Protein AF-A0A2T2WJI2-F1 (afdb_monomer_lite)

pLDDT: mean 74.21, std 18.64, range [24.86, 96.69]

Foldseek 3Di:
DQQPLLCVLVVLCVVVVHDLPRQPPDHSVRNVCSNRSVDPDDPVRLVSSCVSSVHDSVVSVPPPQPPVVVLVVLLVVLVVCVVVVVLLVLQVSLLVSLVVCVVRDDPVSNVSSLVSNLVSCVVCVPSPVVVVQNPPDLVSLVVVLVSCLQSVRQLVSSLSSLVSSLVPDDLPPPCNLVSLQVNLVSCVLVVNLVVSLVSLVVSLVSCVVNVVPVCNLLSVLQSLLSQLLPLPRPDDLVVLLVSLQVCLPDQSSLVSSLNSQLSNCLVVVPPVVLVVSLVVSVVSHNPPDDRDCSNQLSVLLNCCVVVVHNVSLVVSLVCLVVPVCPVPPVCSLVSNLVSQLSSQVSVCVVVVVVDDPVSNVVSSVVSVVVCSVVVVSDDDDDDQPPPPDDDDDPDDPPPPDD

Secondary structure (DSSP, 8-state):
--HHHHHHHHHHHHHTT--GGGSTTS-HHHHHHHHTTSSPPPHHHHHHHHHHHT--HHHHHS---TTHHHHHHHHHHHHHHHHTT-HHHHHHHHHHHHHHHTTTS-HHHHHHHHHHHHHHHHH-TT-SGGGTS---SHHHHHHHHHHHHHTT--HHHHHHHHHHHHHHS-TTSTTHHHHHHHHHHHHHHHT-HHHHHHHHHHHHHHHHHTT-HHHHHHHHHHHHHHHHT-TTS---HHHHHHHHHHTTT-HHHHHHHHHHHHHHHHHHT-HHHHHHHHHHHHHHS-TTSPPPTHHHHHHHHHHHHHHT-SHHHHHHHHHHHHHHHHHHGGGHHHHHHHHHHHHHHHHHHHTT--S-HHHHHHHHHHHHHHHHHTT-S---------TTS----S--------

Sequence (402 aa):
MTTLLGERLRQARLARGLRQNQVPGFAQSTIARWERGQRQPSLAALQRLAAIYGEDLAEWLTLKKATQPVVSKTLRRLETLAAQERWPEVWLLGYRFLQTYQRDVSSAVYDAVETLMSRALRTNPQVNLLKLYPVTSLEDGLQVAALMRHLELPVTTRWQWFQILAKQYAESEPSYMKVLNNGMLAAEELGDVETAIVWGERAIRWAHTYGRADRVMELQAAVWRLRSYDCQARVSDRDAIEKVQQMRHNAYVHEDVGIGVAWRIWWQQDVTQWHRWRTMAAETWPEKNPMPPWIDLWDAAWAMRQRGQAEPMINWLREWVEQGEDQWASHWGWYLRDAMVALATFVCAVQHCADNIQSVRDWCLWYRHYAQRHGHIGWVQRVADAEREGMSYRLEVSSDFG

Structure (mmCIF, N/CA/C/O backbone):
data_AF-A0A2T2WJI2-F1
#
_entry.id   AF-A0A2T2WJI2-F1
#
loop_
_atom_site.group_PDB
_atom_site.id
_atom_site.type_symbol
_atom_site.label_atom_id
_atom_site.label_alt_id
_atom_site.label_comp_id
_atom_site.label_asym_id
_atom_site.label_entity_id
_atom_site.label_seq_id
_atom_site.pdbx_PDB_ins_code
_atom_site.Cartn_x
_atom_site.Cartn_y
_atom_site.Cartn_z
_atom_site.occupancy
_atom_site.B_iso_or_equiv
_atom_site.auth_seq_id
_atom_site.auth_comp_id
_atom_site.auth_asym_id
_atom_site.auth_atom_id
_atom_site.pdbx_PDB_model_num
ATOM 1 N N . MET A 1 1 ? -6.236 -34.199 -3.208 1.00 43.91 1 MET A N 1
ATOM 2 C CA . MET A 1 1 ? -6.322 -34.235 -1.726 1.00 43.91 1 MET A CA 1
ATOM 3 C C . MET A 1 1 ? -6.888 -35.550 -1.149 1.00 43.91 1 MET A C 1
ATOM 5 O O . MET A 1 1 ? -6.894 -35.703 0.061 1.00 43.91 1 MET A O 1
ATOM 9 N N . THR A 1 2 ? -7.311 -36.536 -1.953 1.00 41.56 2 THR A N 1
ATOM 10 C CA . THR A 1 2 ? -7.992 -37.777 -1.498 1.00 41.56 2 THR A CA 1
ATOM 11 C C . THR A 1 2 ? -7.082 -38.905 -0.990 1.00 41.56 2 THR A C 1
ATOM 13 O O . THR A 1 2 ? -7.552 -39.788 -0.280 1.00 41.56 2 THR A O 1
ATOM 16 N N . THR A 1 3 ? -5.790 -38.894 -1.320 1.00 54.62 3 THR A N 1
ATOM 17 C CA . THR A 1 3 ? -4.854 -39.991 -1.007 1.00 54.62 3 THR A CA 1
ATOM 18 C C . THR A 1 3 ? -4.355 -39.995 0.442 1.00 54.62 3 THR A C 1
ATOM 20 O O . THR A 1 3 ? -4.071 -41.062 0.976 1.00 54.62 3 THR A O 1
ATOM 23 N N . LEU A 1 4 ? -4.293 -38.835 1.109 1.00 70.12 4 LEU A N 1
ATOM 24 C CA . LEU A 1 4 ? -3.738 -38.723 2.467 1.00 70.12 4 LEU A CA 1
ATOM 25 C C . LEU A 1 4 ? -4.686 -39.275 3.547 1.00 70.12 4 LEU A C 1
ATOM 27 O O . LEU A 1 4 ? -4.237 -39.925 4.485 1.00 70.12 4 LEU A O 1
ATOM 31 N N . LEU A 1 5 ? -5.997 -39.047 3.403 1.00 82.88 5 LEU A N 1
ATOM 32 C CA . LEU A 1 5 ? -7.005 -39.558 4.340 1.00 82.88 5 LEU A CA 1
ATOM 33 C C . LEU A 1 5 ? -7.177 -41.078 4.211 1.00 82.88 5 LEU A C 1
ATOM 35 O O . LEU A 1 5 ? -7.240 -41.772 5.220 1.00 82.88 5 LEU A O 1
ATOM 39 N N . GLY A 1 6 ? -7.218 -41.600 2.980 1.00 87.56 6 GLY A N 1
ATOM 40 C CA . GLY A 1 6 ? -7.362 -43.037 2.734 1.00 87.56 6 GLY A CA 1
ATOM 41 C C . GLY A 1 6 ? -6.227 -43.863 3.349 1.00 87.56 6 GLY A C 1
ATOM 42 O O . GLY A 1 6 ? -6.484 -44.879 3.994 1.00 87.56 6 GLY A O 1
ATOM 43 N N . GLU A 1 7 ? -4.987 -43.381 3.237 1.00 84.81 7 GLU A N 1
ATOM 44 C CA . GLU A 1 7 ? -3.825 -44.045 3.835 1.00 84.81 7 GLU A CA 1
ATOM 45 C C . GLU A 1 7 ? -3.849 -43.986 5.370 1.00 84.81 7 GLU A C 1
ATOM 47 O O . GLU A 1 7 ? -3.577 -44.992 6.021 1.00 84.81 7 GLU A O 1
ATOM 52 N N . ARG A 1 8 ? -4.263 -42.858 5.966 1.00 85.62 8 ARG A N 1
ATOM 53 C CA . ARG A 1 8 ? -4.438 -42.757 7.427 1.00 85.62 8 ARG A CA 1
ATOM 54 C C . ARG A 1 8 ? -5.488 -43.731 7.949 1.00 85.62 8 ARG A C 1
ATOM 56 O O . ARG A 1 8 ? -5.223 -44.449 8.905 1.00 85.62 8 ARG A O 1
ATOM 63 N N . LEU A 1 9 ? -6.641 -43.826 7.282 1.00 90.88 9 LEU A N 1
ATOM 64 C CA . LEU A 1 9 ? -7.684 -44.792 7.649 1.00 90.88 9 LEU A CA 1
ATOM 65 C C . LEU A 1 9 ? -7.171 -46.235 7.577 1.00 90.88 9 LEU A C 1
ATOM 67 O O . LEU A 1 9 ? -7.489 -47.049 8.445 1.00 90.88 9 LEU A O 1
ATOM 71 N N . ARG A 1 10 ? -6.350 -46.548 6.567 1.00 92.69 10 ARG A N 1
ATOM 72 C CA . ARG A 1 10 ? -5.710 -47.858 6.428 1.00 92.69 10 ARG A CA 1
ATOM 73 C C . ARG A 1 10 ? -4.730 -48.132 7.569 1.00 92.69 10 ARG A C 1
ATOM 75 O O . ARG A 1 10 ? -4.750 -49.231 8.121 1.00 92.69 10 ARG A O 1
ATOM 82 N N . GLN A 1 11 ? -3.884 -47.163 7.910 1.00 89.94 11 GLN A N 1
ATOM 83 C CA . GLN A 1 11 ? -2.901 -47.281 8.990 1.00 89.94 11 GLN A CA 1
ATOM 84 C C . GLN A 1 11 ? -3.581 -47.463 10.349 1.00 89.94 11 GLN A C 1
ATOM 86 O O . GLN A 1 11 ? -3.267 -48.424 11.047 1.00 89.94 11 GLN A O 1
ATOM 91 N N . ALA A 1 12 ? -4.577 -46.634 10.660 1.00 91.12 12 ALA A N 1
ATOM 92 C CA . ALA A 1 12 ? -5.383 -46.722 11.876 1.00 91.12 12 ALA A CA 1
ATOM 93 C C . ALA A 1 12 ? -6.068 -48.094 12.017 1.00 91.12 12 ALA A C 1
ATOM 95 O O . ALA A 1 12 ? -5.997 -48.752 13.060 1.00 91.12 12 ALA A O 1
ATOM 96 N N . ARG A 1 13 ? -6.660 -48.600 10.923 1.00 95.06 13 ARG A N 1
ATOM 97 C CA . ARG A 1 13 ? -7.272 -49.937 10.893 1.00 95.06 13 ARG A CA 1
ATOM 98 C C . ARG A 1 13 ? -6.257 -51.041 11.190 1.00 95.06 13 ARG A C 1
ATOM 100 O O . ARG A 1 13 ? -6.544 -51.955 11.964 1.00 95.06 13 ARG A O 1
ATOM 107 N N . LEU A 1 14 ? -5.091 -50.986 10.545 1.00 93.75 14 LEU A N 1
ATOM 108 C CA . LEU A 1 14 ? -4.037 -51.986 10.717 1.00 93.75 14 LEU A CA 1
ATOM 109 C C . LEU A 1 14 ? -3.418 -51.932 12.118 1.00 93.75 14 LEU A C 1
ATOM 111 O O . LEU A 1 14 ? -3.135 -52.989 12.674 1.00 93.75 14 LEU A O 1
ATOM 115 N N . ALA A 1 15 ? -3.278 -50.746 12.715 1.00 90.25 15 ALA A N 1
ATOM 116 C CA . ALA A 1 15 ? -2.809 -50.576 14.091 1.00 90.25 15 ALA A CA 1
ATOM 117 C C . ALA A 1 15 ? -3.744 -51.242 15.117 1.00 90.25 15 ALA A C 1
ATOM 119 O O . ALA A 1 15 ? -3.292 -51.720 16.153 1.00 90.25 15 ALA A O 1
ATOM 120 N N . ARG A 1 16 ? -5.040 -51.356 14.798 1.00 91.06 16 ARG A N 1
ATOM 121 C CA . ARG A 1 16 ? -6.017 -52.140 15.573 1.00 91.06 16 ARG A CA 1
ATOM 122 C C . ARG A 1 16 ? -6.085 -53.622 15.206 1.00 91.06 16 ARG A C 1
ATOM 124 O O . ARG A 1 16 ? -6.941 -54.333 15.723 1.00 91.06 16 ARG A O 1
ATOM 131 N N . GLY A 1 17 ? -5.220 -54.099 14.312 1.00 93.62 17 GLY A N 1
ATOM 132 C CA . GLY A 1 17 ? -5.191 -55.497 13.878 1.00 93.62 17 GLY A CA 1
ATOM 133 C C . GLY A 1 17 ? -6.409 -55.925 13.052 1.00 93.62 17 GLY A C 1
ATOM 134 O O . GLY A 1 17 ? -6.633 -57.119 12.864 1.00 93.62 17 GLY A O 1
ATOM 135 N N . LEU A 1 18 ? -7.204 -54.976 12.549 1.00 94.44 18 LEU A N 1
ATOM 136 C CA . LEU A 1 18 ? -8.437 -55.266 11.821 1.00 94.44 18 LEU A CA 1
ATOM 137 C C . LEU A 1 18 ? -8.164 -55.460 10.327 1.00 94.44 18 LEU A C 1
ATOM 139 O O . LEU A 1 18 ? -7.447 -54.682 9.695 1.00 94.44 18 LEU A O 1
ATOM 143 N N . ARG A 1 19 ? -8.805 -56.451 9.704 1.00 95.31 19 ARG A N 1
ATOM 144 C CA . ARG A 1 19 ? -8.943 -56.551 8.240 1.00 95.31 19 ARG A CA 1
ATOM 145 C C . ARG A 1 19 ? -10.105 -55.676 7.756 1.00 95.31 19 ARG A C 1
ATOM 147 O O . ARG A 1 19 ? -10.995 -55.329 8.524 1.00 95.31 19 ARG A O 1
ATOM 154 N N . GLN A 1 20 ? -10.138 -55.331 6.466 1.00 95.88 20 GLN A N 1
ATOM 155 C CA . GLN A 1 20 ? -11.203 -54.479 5.901 1.00 95.88 20 GLN A CA 1
ATOM 156 C C . GLN A 1 20 ? -12.617 -55.050 6.112 1.00 95.88 20 GLN A C 1
ATOM 158 O O . GLN A 1 20 ? -13.564 -54.291 6.277 1.00 95.88 20 GLN A O 1
ATOM 163 N N . ASN A 1 21 ? -12.766 -56.379 6.118 1.00 95.75 21 ASN A N 1
ATOM 164 C CA . ASN A 1 21 ? -14.037 -57.068 6.367 1.00 95.75 21 ASN A CA 1
ATOM 165 C C . ASN A 1 21 ? -14.379 -57.218 7.861 1.00 95.75 21 ASN A C 1
ATOM 167 O O . ASN A 1 21 ? -15.414 -57.786 8.185 1.00 95.75 21 ASN A O 1
ATOM 171 N N . GLN A 1 22 ? -13.514 -56.738 8.755 1.00 94.50 22 GLN A N 1
ATOM 172 C CA . GLN A 1 22 ? -13.688 -56.809 10.207 1.00 94.50 22 GLN A CA 1
ATOM 173 C C . GLN A 1 22 ? -14.031 -55.447 10.824 1.00 94.50 22 GLN A C 1
ATOM 175 O O . GLN A 1 22 ? -14.147 -55.355 12.040 1.00 94.50 22 GLN A O 1
ATOM 180 N N . VAL A 1 23 ? -14.197 -54.391 10.017 1.00 95.81 23 VAL A N 1
ATOM 181 C CA . VAL A 1 23 ? -14.585 -53.061 10.507 1.00 95.81 23 VAL A CA 1
ATOM 182 C C . VAL A 1 23 ? -16.097 -53.045 10.789 1.00 95.81 23 VAL A C 1
ATOM 184 O O . VAL A 1 23 ? -16.883 -53.141 9.842 1.00 95.81 23 VAL A O 1
ATOM 187 N N . PRO A 1 24 ? -16.544 -52.919 12.053 1.00 93.50 24 PRO A N 1
ATOM 188 C CA . PRO A 1 24 ? -17.963 -53.012 12.382 1.00 93.50 24 PRO A CA 1
ATOM 189 C C . PRO A 1 24 ? -18.790 -51.893 11.740 1.00 93.50 24 PRO A C 1
ATOM 191 O O . PRO A 1 24 ? -18.411 -50.724 11.761 1.00 93.50 24 PRO A O 1
ATOM 194 N N . GLY A 1 25 ? -19.958 -52.242 11.198 1.00 91.44 25 GLY A N 1
ATOM 195 C CA . GLY A 1 25 ? -20.918 -51.267 10.668 1.00 91.44 25 GLY A CA 1
ATOM 196 C C . GLY A 1 25 ? -20.604 -50.714 9.274 1.00 91.44 25 GLY A C 1
ATOM 197 O O . GLY A 1 25 ? -21.334 -49.837 8.811 1.00 91.44 25 GLY A O 1
ATOM 198 N N . PHE A 1 26 ? -19.578 -51.229 8.588 1.00 95.38 26 PHE A N 1
ATOM 199 C CA . PHE A 1 26 ? -19.234 -50.835 7.222 1.00 95.38 26 PHE A CA 1
ATOM 200 C C . PHE A 1 26 ? -18.957 -52.055 6.338 1.00 95.38 26 PHE A C 1
ATOM 202 O O . PHE A 1 26 ? -18.300 -53.007 6.749 1.00 95.38 26 PHE A O 1
ATOM 209 N N . ALA A 1 27 ? -19.429 -52.023 5.089 1.00 95.50 27 ALA A N 1
ATOM 210 C CA . ALA A 1 27 ? -19.095 -53.057 4.112 1.00 95.50 27 ALA A CA 1
ATOM 211 C C . ALA A 1 27 ? -17.607 -52.980 3.722 1.00 95.50 27 ALA A C 1
ATOM 213 O O . ALA A 1 27 ? -17.076 -51.887 3.505 1.00 95.50 27 ALA A O 1
ATOM 214 N N . GLN A 1 28 ? -16.955 -54.133 3.536 1.00 96.50 28 GLN A N 1
ATOM 215 C CA . GLN A 1 28 ? -15.545 -54.212 3.124 1.00 96.50 28 GLN A CA 1
ATOM 216 C C . GLN A 1 28 ? -15.260 -53.377 1.862 1.00 96.50 28 GLN A C 1
ATOM 218 O O . GLN A 1 28 ? -14.258 -52.668 1.791 1.00 96.50 28 GLN A O 1
ATOM 223 N N . SER A 1 29 ? -16.155 -53.424 0.872 1.00 93.00 29 SER A N 1
ATOM 224 C CA . SER A 1 29 ? -16.023 -52.672 -0.382 1.00 93.00 29 SER A CA 1
ATOM 225 C C . SER A 1 29 ? -16.048 -51.153 -0.170 1.00 93.00 29 SER A C 1
ATOM 227 O O . SER A 1 29 ? -15.359 -50.421 -0.882 1.00 93.00 29 SER A O 1
ATOM 229 N N . THR A 1 30 ? -16.794 -50.677 0.829 1.00 94.56 30 THR A N 1
ATOM 230 C CA . THR A 1 30 ? -16.847 -49.268 1.229 1.00 94.56 30 THR A CA 1
ATOM 231 C C . THR A 1 30 ? -15.525 -48.836 1.859 1.00 94.56 30 THR A C 1
ATOM 233 O O . THR A 1 30 ? -14.942 -47.852 1.407 1.00 94.56 30 THR A O 1
ATOM 236 N N . ILE A 1 31 ? -14.996 -49.621 2.806 1.00 96.38 31 ILE A N 1
ATOM 237 C CA . ILE A 1 31 ? -13.674 -49.385 3.410 1.00 96.38 31 ILE A CA 1
ATOM 238 C C . ILE A 1 31 ? -12.580 -49.381 2.332 1.00 96.38 31 ILE A C 1
ATOM 240 O O . ILE A 1 31 ? -11.781 -48.453 2.265 1.00 96.38 31 ILE A O 1
ATOM 244 N N . ALA A 1 32 ? -12.592 -50.350 1.413 1.00 94.06 32 ALA A N 1
ATOM 245 C CA . ALA A 1 32 ? -11.613 -50.437 0.331 1.00 94.06 32 ALA A CA 1
ATOM 246 C C . ALA A 1 32 ? -11.678 -49.257 -0.660 1.00 94.06 32 ALA A C 1
ATOM 248 O O . ALA A 1 32 ? -10.664 -48.899 -1.262 1.00 94.06 32 ALA A O 1
ATOM 249 N N . ARG A 1 33 ? -12.857 -48.655 -0.877 1.00 92.19 33 ARG A N 1
ATOM 250 C CA . ARG A 1 33 ? -13.002 -47.439 -1.700 1.00 92.19 33 ARG A CA 1
ATOM 251 C C . ARG A 1 33 ? -12.516 -46.193 -0.959 1.00 92.19 33 ARG A C 1
ATOM 253 O O . ARG A 1 33 ? -11.908 -45.336 -1.596 1.00 92.19 33 ARG A O 1
ATOM 260 N N . TRP A 1 34 ? -12.742 -46.106 0.352 1.00 94.44 34 TRP A N 1
ATOM 261 C CA . TRP A 1 34 ? -12.241 -45.011 1.188 1.00 94.44 34 TRP A CA 1
ATOM 262 C C . TRP A 1 34 ? -10.717 -45.040 1.324 1.00 94.44 34 TRP A C 1
ATOM 264 O O . TRP A 1 34 ? -10.067 -44.032 1.067 1.00 94.44 34 TRP A O 1
ATOM 274 N N . GLU A 1 35 ? -10.131 -46.204 1.614 1.00 93.12 35 GLU A N 1
ATOM 275 C CA . GLU A 1 35 ? -8.675 -46.360 1.755 1.00 93.12 35 GLU A CA 1
ATOM 276 C C . GLU A 1 35 ? -7.917 -46.077 0.451 1.00 93.12 35 GLU A C 1
ATOM 278 O O . GLU A 1 35 ? -6.825 -45.521 0.474 1.00 93.12 35 GLU A O 1
ATOM 283 N N . ARG A 1 36 ? -8.512 -46.398 -0.707 1.00 86.50 36 ARG A N 1
ATOM 284 C CA . ARG A 1 36 ? -7.938 -46.081 -2.028 1.00 86.50 36 ARG A CA 1
ATOM 285 C C . ARG A 1 36 ? -8.226 -44.653 -2.504 1.00 86.50 36 ARG A C 1
ATOM 287 O O . ARG A 1 36 ? -7.858 -44.311 -3.624 1.00 86.50 36 ARG A O 1
ATOM 294 N N . GLY A 1 37 ? -8.932 -43.839 -1.715 1.00 84.62 37 GLY A N 1
ATOM 295 C CA . GLY A 1 37 ? -9.313 -42.473 -2.090 1.00 84.62 37 GLY A CA 1
ATOM 296 C C . GLY A 1 37 ? -10.317 -42.384 -3.249 1.00 84.62 37 GLY A C 1
ATOM 297 O O . GLY A 1 37 ? -10.493 -41.311 -3.819 1.00 84.62 37 GLY A O 1
ATOM 298 N N . GLN A 1 38 ? -10.978 -43.492 -3.601 1.00 79.56 38 GLN A N 1
ATOM 299 C CA . GLN A 1 38 ? -11.965 -43.572 -4.688 1.00 79.56 38 GLN A CA 1
ATOM 300 C C . GLN A 1 38 ? -13.326 -42.987 -4.292 1.00 79.56 38 GLN A C 1
ATOM 302 O O . GLN A 1 38 ? -14.140 -42.655 -5.148 1.00 79.56 38 GLN A O 1
ATOM 307 N N . ARG A 1 39 ? -13.601 -42.898 -2.988 1.00 83.88 39 ARG A N 1
ATOM 308 C CA . ARG A 1 39 ? -14.791 -42.258 -2.419 1.00 83.88 39 ARG A CA 1
ATOM 309 C C . ARG A 1 39 ? -14.403 -41.628 -1.088 1.00 83.88 39 ARG A C 1
ATOM 311 O O . ARG A 1 39 ? -13.545 -42.174 -0.401 1.00 83.88 39 ARG A O 1
ATOM 318 N N . GLN A 1 40 ? -15.035 -40.523 -0.706 1.00 84.12 40 GLN A N 1
ATOM 319 C CA . GLN A 1 40 ? -14.837 -39.948 0.624 1.00 84.12 40 GLN A CA 1
ATOM 320 C C . GLN A 1 40 ? -15.878 -40.481 1.625 1.00 84.12 40 GLN A C 1
ATOM 322 O O . GLN A 1 40 ? -17.042 -40.675 1.247 1.00 84.12 40 GLN A O 1
ATOM 327 N N . PRO A 1 41 ? -15.482 -40.766 2.876 1.00 87.19 41 PRO A N 1
ATOM 328 C CA . PRO A 1 41 ? -16.423 -41.020 3.961 1.00 87.19 41 PRO A CA 1
ATOM 329 C C . PRO A 1 41 ? -17.151 -39.727 4.351 1.00 87.19 41 PRO A C 1
ATOM 331 O O . PRO A 1 41 ? -16.591 -38.638 4.258 1.00 87.19 41 PRO A O 1
ATOM 334 N N . SER A 1 42 ? -18.399 -39.842 4.806 1.00 87.19 42 SER A N 1
ATOM 335 C CA . SER A 1 42 ? -19.097 -38.714 5.431 1.00 87.19 42 SER A CA 1
ATOM 336 C C . SER A 1 42 ? -18.514 -38.416 6.816 1.00 87.19 42 SER A C 1
ATOM 338 O O . SER A 1 42 ? -17.880 -39.280 7.426 1.00 87.19 42 SER A O 1
ATOM 340 N N . LEU A 1 43 ? -18.781 -37.224 7.359 1.00 81.69 43 LEU A N 1
ATOM 341 C CA . LEU A 1 43 ? -18.348 -36.855 8.712 1.00 81.69 43 LEU A CA 1
ATOM 342 C C . LEU A 1 43 ? -18.850 -37.848 9.777 1.00 81.69 43 LEU A C 1
ATOM 344 O O . LEU A 1 43 ? -18.079 -38.286 10.624 1.00 81.69 43 LEU A O 1
ATOM 348 N N . ALA A 1 44 ? -20.110 -38.281 9.675 1.00 85.25 44 ALA A N 1
ATOM 349 C CA . ALA A 1 44 ? -20.679 -39.295 10.564 1.00 85.25 44 ALA A CA 1
ATOM 350 C C . ALA A 1 44 ? -19.964 -40.655 10.443 1.00 85.25 44 ALA A C 1
ATOM 352 O O . ALA A 1 44 ? -19.788 -41.366 11.431 1.00 85.25 44 ALA A O 1
ATOM 353 N N . ALA A 1 45 ? -19.519 -41.028 9.238 1.00 89.50 45 ALA A N 1
ATOM 354 C CA . ALA A 1 45 ? -18.722 -42.236 9.048 1.00 89.50 45 ALA A CA 1
ATOM 355 C C . ALA A 1 45 ? -17.319 -42.088 9.656 1.00 89.50 45 ALA A C 1
ATOM 357 O O . ALA A 1 45 ? -16.849 -43.019 10.304 1.00 89.50 45 ALA A O 1
ATOM 358 N N . LEU A 1 46 ? -16.681 -40.922 9.507 1.00 91.88 46 LEU A N 1
ATOM 359 C CA . LEU A 1 46 ? -15.383 -40.625 10.119 1.00 91.88 46 LEU A CA 1
ATOM 360 C C . LEU A 1 46 ? -15.447 -40.655 11.648 1.00 91.88 46 LEU A C 1
ATOM 362 O O . LEU A 1 46 ? -14.594 -41.2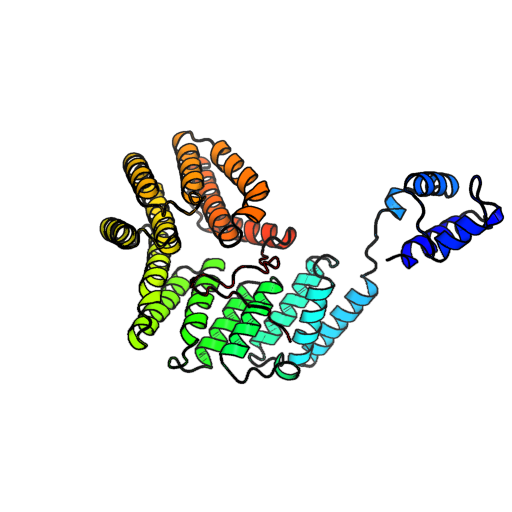79 12.261 1.00 91.88 46 LEU A O 1
ATOM 366 N N . GLN A 1 47 ? -16.483 -40.075 12.259 1.00 89.19 47 GLN A N 1
ATOM 367 C CA . GLN A 1 47 ? -16.719 -40.144 13.708 1.00 89.19 47 GLN A CA 1
ATOM 368 C C . GLN A 1 47 ? -16.789 -41.589 14.211 1.00 89.19 47 GLN A C 1
ATOM 370 O O . GLN A 1 47 ? -16.149 -41.954 15.196 1.00 89.19 47 GLN A O 1
ATOM 375 N N . ARG A 1 48 ? -17.544 -42.438 13.507 1.00 92.94 48 ARG A N 1
ATOM 376 C CA . ARG A 1 48 ? -17.683 -43.854 13.870 1.00 92.94 48 ARG A CA 1
ATOM 377 C C . ARG A 1 48 ? -16.382 -44.623 13.685 1.00 92.94 48 ARG A C 1
ATOM 379 O O . ARG A 1 48 ? -16.038 -45.436 14.534 1.00 92.94 48 ARG A O 1
ATOM 386 N N . LEU A 1 49 ? -15.662 -44.371 12.595 1.00 94.44 49 LEU A N 1
ATOM 387 C CA . LEU A 1 49 ? -14.358 -44.980 12.359 1.00 94.44 49 LEU A CA 1
ATOM 388 C C . LEU A 1 49 ? -13.343 -44.544 13.421 1.00 94.44 49 LEU A C 1
ATOM 390 O O . LEU A 1 49 ? -12.610 -45.397 13.902 1.00 94.44 49 LEU A O 1
ATOM 394 N N . ALA A 1 50 ? -13.338 -43.272 13.829 1.00 91.56 50 ALA A N 1
ATOM 395 C CA . ALA A 1 50 ? -12.448 -42.746 14.865 1.00 91.56 50 ALA A CA 1
ATOM 396 C C . ALA A 1 50 ? -12.689 -43.460 16.198 1.00 91.56 50 ALA A C 1
ATOM 398 O O . ALA A 1 50 ? -11.748 -43.930 16.827 1.00 91.56 50 ALA A O 1
ATOM 399 N N . ALA A 1 51 ? -13.957 -43.687 16.556 1.00 90.94 51 ALA A N 1
ATOM 400 C CA . ALA A 1 51 ? -14.316 -44.492 17.721 1.00 90.94 51 ALA A CA 1
ATOM 401 C C . ALA A 1 51 ? -13.858 -45.962 17.601 1.00 90.94 51 ALA A C 1
ATOM 403 O O . ALA A 1 51 ? -13.287 -46.505 18.546 1.00 90.94 51 ALA A O 1
ATOM 404 N N . ILE A 1 52 ? -14.056 -46.609 16.443 1.00 93.19 52 ILE A N 1
ATOM 405 C CA . ILE A 1 52 ? -13.631 -48.007 16.206 1.00 93.19 52 ILE A CA 1
ATOM 406 C C . ILE A 1 52 ? -12.102 -48.133 16.270 1.00 93.19 52 ILE A C 1
ATOM 408 O O . ILE A 1 52 ? -11.568 -49.071 16.865 1.00 93.19 52 ILE A O 1
ATOM 412 N N . TYR A 1 53 ? -11.391 -47.187 15.660 1.00 93.50 53 TYR A N 1
ATOM 413 C CA . TYR A 1 53 ? -9.932 -47.159 15.625 1.00 93.50 53 TYR A CA 1
ATOM 414 C C . TYR A 1 53 ? -9.321 -46.514 16.872 1.00 93.50 53 TYR A C 1
ATOM 416 O O . TYR A 1 53 ? -8.103 -46.516 17.005 1.00 93.50 53 TYR A O 1
ATOM 424 N N . GLY A 1 54 ? -10.166 -46.030 17.794 1.00 88.25 54 GLY A N 1
ATOM 425 C CA . GLY A 1 54 ? -9.843 -45.246 18.987 1.00 88.25 54 GLY A CA 1
ATOM 426 C C . GLY A 1 54 ? -8.730 -44.229 18.760 1.00 88.25 54 GLY A C 1
ATOM 427 O O . GLY A 1 54 ? -7.757 -44.210 19.511 1.00 88.25 54 GLY A O 1
ATOM 428 N N . GLU A 1 55 ? -8.901 -43.439 17.707 1.00 86.81 55 GLU A N 1
ATOM 429 C CA . GLU A 1 55 ? -8.133 -42.232 17.414 1.00 86.81 55 GLU A CA 1
ATOM 430 C C . GLU A 1 55 ? -9.058 -41.022 17.576 1.00 86.81 55 GLU A C 1
ATOM 432 O O . GLU A 1 55 ? -10.283 -41.148 17.480 1.00 86.81 55 GLU A O 1
ATOM 437 N N . ASP A 1 56 ? -8.491 -39.847 17.836 1.00 82.25 56 ASP A N 1
ATOM 438 C CA . ASP A 1 56 ? -9.280 -38.621 17.889 1.00 82.25 56 ASP A CA 1
ATOM 439 C C . ASP A 1 56 ? -9.654 -38.189 16.462 1.00 82.25 56 ASP A C 1
ATOM 441 O O . ASP A 1 56 ? -8.807 -38.066 15.575 1.00 82.25 56 ASP A O 1
ATOM 445 N N . LEU A 1 57 ? -10.941 -37.919 16.229 1.00 80.75 57 LEU A N 1
ATOM 446 C CA . LEU A 1 57 ? -11.420 -37.397 14.952 1.00 80.75 57 LEU A CA 1
ATOM 447 C C . LEU A 1 57 ? -10.690 -36.103 14.567 1.00 80.75 57 LEU A C 1
ATOM 449 O O . LEU A 1 57 ? -10.433 -35.875 13.381 1.00 80.75 57 LEU A O 1
ATOM 453 N N . ALA A 1 58 ? -10.338 -35.271 15.551 1.00 72.31 58 ALA A N 1
ATOM 454 C CA . ALA A 1 58 ? -9.587 -34.050 15.312 1.00 72.31 58 ALA A CA 1
ATOM 455 C C . ALA A 1 58 ? -8.216 -34.332 14.676 1.00 72.31 58 ALA A C 1
ATOM 457 O O . ALA A 1 58 ? -7.759 -33.507 13.892 1.00 72.31 58 ALA A O 1
ATOM 458 N N . GLU A 1 59 ? -7.590 -35.494 14.906 1.00 69.12 59 GLU A N 1
ATOM 459 C CA . GLU A 1 59 ? -6.320 -35.896 14.273 1.00 69.12 59 GLU A CA 1
ATOM 460 C C . GLU A 1 59 ? -6.478 -36.298 12.797 1.00 69.12 59 GLU A C 1
ATOM 462 O O . GLU A 1 59 ? -5.557 -36.153 11.983 1.00 69.12 59 GLU A O 1
ATOM 467 N N . TRP A 1 60 ? -7.663 -36.771 12.412 1.00 71.75 60 TRP A N 1
ATOM 468 C CA . TRP A 1 60 ? -7.986 -37.096 11.019 1.00 71.75 60 TRP A CA 1
ATOM 469 C C . TRP A 1 60 ? -8.443 -35.878 10.229 1.00 71.75 60 TRP A C 1
ATOM 471 O O . TRP A 1 60 ? -8.141 -35.773 9.039 1.00 71.75 60 TRP A O 1
ATOM 481 N N . LEU A 1 61 ? -9.148 -34.963 10.897 1.00 70.25 61 LEU A N 1
ATOM 482 C CA . LEU A 1 61 ? -9.598 -33.691 10.334 1.00 70.25 61 LEU A CA 1
ATOM 483 C C . LEU A 1 61 ? -8.503 -32.623 10.361 1.00 70.25 61 LEU A C 1
ATOM 485 O O . LEU A 1 61 ? -8.511 -31.728 9.515 1.00 70.25 61 LEU A O 1
ATOM 489 N N . THR A 1 62 ? -7.513 -32.738 11.254 1.00 55.81 62 THR A N 1
ATOM 490 C CA . THR A 1 62 ? -6.271 -31.988 11.094 1.00 55.81 62 THR A CA 1
ATOM 491 C C . THR A 1 62 ? -5.551 -32.539 9.878 1.00 55.81 62 THR A C 1
ATOM 493 O O . THR A 1 62 ? -4.873 -33.575 9.878 1.00 55.81 62 THR A O 1
ATOM 496 N N . LEU A 1 63 ? -5.642 -31.763 8.807 1.00 47.62 63 LEU A N 1
ATOM 497 C CA . LEU A 1 63 ? -4.629 -31.720 7.776 1.00 47.62 63 LEU A CA 1
ATOM 498 C C . LEU A 1 63 ? -3.300 -31.337 8.451 1.00 47.62 63 LEU A C 1
ATOM 500 O O . LEU A 1 63 ? -2.872 -30.189 8.407 1.00 47.62 63 LEU A O 1
ATOM 504 N N . LYS A 1 64 ? -2.621 -32.289 9.111 1.00 43.88 64 LYS A N 1
ATOM 505 C CA . LYS A 1 64 ? -1.191 -32.158 9.403 1.00 43.88 64 LYS A CA 1
ATOM 506 C C . LYS A 1 64 ? -0.521 -31.932 8.052 1.00 43.88 64 LYS A C 1
ATOM 508 O O . LYS A 1 64 ? -0.447 -32.863 7.249 1.00 43.88 64 LYS A O 1
ATOM 513 N N . LYS A 1 65 ? -0.130 -30.671 7.830 1.00 45.56 65 LYS A N 1
ATOM 514 C CA . LYS A 1 65 ? 0.667 -30.121 6.731 1.00 45.56 65 LYS A CA 1
ATOM 515 C C . LYS A 1 65 ? 1.504 -31.199 6.050 1.00 45.56 65 LYS A C 1
ATOM 517 O O . LYS A 1 65 ? 2.598 -31.540 6.505 1.00 45.56 65 LYS A O 1
ATOM 522 N N . ALA A 1 66 ? 1.006 -31.720 4.935 1.00 41.44 66 ALA A N 1
ATOM 523 C CA . ALA A 1 66 ? 1.812 -32.506 4.015 1.00 41.44 66 ALA A CA 1
ATOM 524 C C . ALA A 1 66 ? 2.737 -31.553 3.233 1.00 41.44 66 ALA A C 1
ATOM 526 O O . ALA A 1 66 ? 2.577 -31.373 2.034 1.00 41.44 66 ALA A O 1
ATOM 527 N N . THR A 1 67 ? 3.678 -30.898 3.922 1.00 51.66 67 THR A N 1
ATOM 528 C CA . THR A 1 67 ? 4.602 -29.927 3.306 1.00 51.66 67 THR A CA 1
ATOM 529 C C . THR A 1 67 ? 6.011 -29.931 3.903 1.00 51.66 67 THR A C 1
ATOM 531 O O . THR A 1 67 ? 6.937 -29.572 3.188 1.00 51.66 67 THR A O 1
ATOM 534 N N . GLN A 1 68 ? 6.260 -30.404 5.133 1.00 59.25 68 GLN A N 1
ATOM 535 C CA . GLN A 1 68 ? 7.585 -30.250 5.775 1.00 59.25 68 GLN A CA 1
ATOM 536 C C . GLN A 1 68 ? 8.797 -30.836 5.006 1.00 59.25 68 GLN A C 1
ATOM 538 O O . GLN A 1 68 ? 9.827 -30.157 4.936 1.00 59.25 68 GLN A O 1
ATOM 543 N N . PRO A 1 69 ? 8.746 -32.039 4.396 1.00 60.62 69 PRO A N 1
ATOM 544 C CA . PRO A 1 69 ? 9.917 -32.595 3.710 1.00 60.62 69 PRO A CA 1
ATOM 545 C C . PRO A 1 69 ? 10.243 -31.844 2.415 1.00 60.62 69 PRO A C 1
ATOM 547 O O . PRO A 1 69 ? 11.400 -31.524 2.153 1.00 60.62 69 PRO A O 1
ATOM 550 N N . VAL A 1 70 ? 9.218 -31.516 1.620 1.00 64.75 70 VAL A N 1
ATOM 551 C CA . VAL A 1 70 ? 9.370 -30.748 0.372 1.00 64.75 70 VAL A CA 1
ATOM 552 C C . VAL A 1 70 ? 9.783 -29.313 0.684 1.00 64.75 70 VAL A C 1
ATOM 554 O O . VAL A 1 70 ? 10.676 -28.779 0.026 1.00 64.75 70 VAL A O 1
ATOM 557 N N . VAL A 1 71 ? 9.213 -28.725 1.738 1.00 71.19 71 VAL A N 1
ATOM 558 C CA . VAL A 1 71 ? 9.545 -27.378 2.194 1.00 71.19 71 VAL A CA 1
ATOM 559 C C . VAL A 1 71 ? 10.989 -27.282 2.666 1.00 71.19 71 VAL A C 1
ATOM 561 O O . VAL A 1 71 ? 11.748 -26.465 2.154 1.00 71.19 71 VAL A O 1
ATOM 564 N N . SER A 1 72 ? 11.409 -28.170 3.567 1.00 76.81 72 SER A N 1
ATOM 565 C CA . SER A 1 72 ? 12.780 -28.172 4.089 1.00 76.81 72 SER A CA 1
ATOM 566 C C . SER A 1 72 ? 13.826 -28.529 3.029 1.00 76.81 72 SER A C 1
ATOM 568 O O . SER A 1 72 ? 14.958 -28.053 3.099 1.00 76.81 72 SER A O 1
ATOM 570 N N . LYS A 1 73 ? 13.478 -29.356 2.033 1.00 84.31 73 LYS A N 1
ATOM 571 C CA . LYS A 1 73 ? 14.356 -29.652 0.892 1.00 84.31 73 LYS A CA 1
ATOM 572 C C . LYS A 1 73 ? 14.475 -28.455 -0.050 1.00 84.31 73 LYS A C 1
ATOM 574 O O . LYS A 1 73 ? 15.566 -28.183 -0.547 1.00 84.31 73 LYS A O 1
ATOM 579 N N . THR A 1 74 ? 13.377 -27.742 -0.290 1.00 84.19 74 THR A N 1
ATOM 580 C CA . THR A 1 74 ? 13.370 -26.562 -1.164 1.00 84.19 74 THR A CA 1
ATOM 581 C C . THR A 1 74 ? 14.090 -25.386 -0.512 1.00 84.19 74 THR A C 1
ATOM 583 O O . THR A 1 74 ? 14.914 -24.768 -1.176 1.00 84.19 74 THR A O 1
ATOM 586 N N . LEU A 1 75 ? 13.893 -25.150 0.791 1.00 87.44 75 LEU A N 1
ATOM 587 C CA . LEU A 1 75 ? 14.647 -24.146 1.548 1.00 87.44 75 LEU A CA 1
ATOM 588 C C . LEU A 1 75 ? 16.154 -24.437 1.531 1.00 87.44 75 LEU A C 1
ATOM 590 O O . LEU A 1 75 ? 16.930 -23.582 1.123 1.00 87.44 75 LEU A O 1
ATOM 594 N N . ARG A 1 76 ? 16.575 -25.673 1.834 1.00 89.94 76 ARG A N 1
ATOM 595 C CA . ARG A 1 76 ? 17.997 -26.058 1.738 1.00 89.94 76 ARG A CA 1
ATOM 596 C C . ARG A 1 76 ? 18.572 -25.865 0.338 1.00 89.94 76 ARG A C 1
ATOM 598 O O . ARG A 1 76 ? 19.728 -25.476 0.178 1.00 89.94 76 ARG A O 1
ATOM 605 N N . ARG A 1 77 ? 17.770 -26.124 -0.699 1.00 91.12 77 ARG A N 1
ATOM 606 C CA . ARG A 1 77 ? 18.160 -25.855 -2.086 1.00 91.12 77 ARG A CA 1
ATOM 607 C C . ARG A 1 77 ? 18.326 -24.356 -2.343 1.00 91.12 77 ARG A C 1
ATOM 609 O O . ARG A 1 77 ? 19.287 -23.989 -3.007 1.00 91.12 77 ARG A O 1
ATOM 616 N N . LEU A 1 78 ? 17.438 -23.511 -1.820 1.00 90.00 78 LEU A N 1
ATOM 617 C CA . LEU A 1 78 ? 17.557 -22.052 -1.905 1.00 90.00 78 LEU A CA 1
ATOM 618 C C . LEU A 1 78 ? 18.822 -21.545 -1.214 1.00 90.00 78 LEU A C 1
ATOM 620 O O . LEU A 1 78 ? 19.573 -20.787 -1.817 1.00 90.00 78 LEU A O 1
ATOM 624 N N . GLU A 1 79 ? 19.097 -22.016 -0.001 1.00 92.56 79 GLU A N 1
ATOM 625 C CA . GLU A 1 79 ? 20.314 -21.682 0.748 1.00 92.56 79 GLU A CA 1
ATOM 626 C C . GLU A 1 79 ? 21.578 -22.116 -0.006 1.00 92.56 79 GLU A C 1
ATOM 628 O O . GLU A 1 79 ? 22.532 -21.351 -0.116 1.00 92.56 79 GLU A O 1
ATOM 633 N N . THR A 1 80 ? 21.564 -23.313 -0.603 1.00 94.12 80 THR A N 1
ATOM 634 C CA . THR A 1 80 ? 22.682 -23.820 -1.418 1.00 94.12 80 THR A CA 1
ATOM 635 C C . THR A 1 80 ? 22.915 -22.953 -2.655 1.00 94.12 80 THR A C 1
ATOM 637 O O . THR A 1 80 ? 24.053 -22.613 -2.966 1.00 94.12 80 THR A O 1
ATOM 640 N N . LEU A 1 81 ? 21.847 -22.577 -3.366 1.00 89.81 81 LEU A N 1
ATOM 641 C CA . LEU A 1 81 ? 21.943 -21.683 -4.522 1.00 89.81 81 LEU A CA 1
ATOM 642 C C . LEU A 1 81 ? 22.467 -20.303 -4.101 1.00 89.81 81 LEU A C 1
ATOM 644 O O . LEU A 1 81 ? 23.334 -19.749 -4.768 1.00 89.81 81 LEU A O 1
ATOM 648 N N . ALA A 1 82 ? 22.006 -19.775 -2.968 1.00 87.44 82 ALA A N 1
ATOM 649 C CA 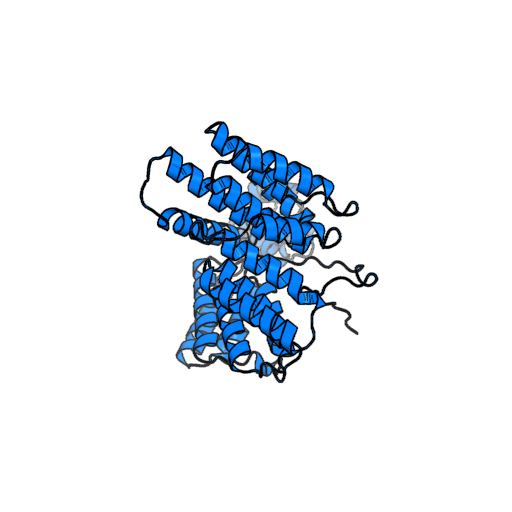. ALA A 1 82 ? 22.482 -18.505 -2.434 1.00 87.44 82 ALA A CA 1
ATOM 650 C C . ALA A 1 82 ? 23.971 -18.552 -2.063 1.00 87.44 82 ALA A C 1
ATOM 652 O O . ALA A 1 82 ? 24.707 -17.622 -2.384 1.00 87.44 82 ALA A O 1
ATOM 653 N N . ALA A 1 83 ? 24.436 -19.645 -1.451 1.00 89.94 83 ALA A N 1
ATOM 654 C CA . ALA A 1 83 ? 25.850 -19.855 -1.141 1.00 89.94 83 ALA A CA 1
ATOM 655 C C . ALA A 1 83 ? 26.733 -19.956 -2.398 1.00 89.94 83 ALA A C 1
ATOM 657 O O . ALA A 1 83 ? 27.905 -19.602 -2.354 1.00 89.94 83 ALA A O 1
ATOM 658 N N . GLN A 1 84 ? 26.170 -20.410 -3.521 1.00 88.31 84 GLN A N 1
ATOM 659 C CA . GLN A 1 84 ? 26.832 -20.455 -4.831 1.00 88.31 84 GLN A CA 1
ATOM 660 C C . GLN A 1 84 ? 26.691 -19.143 -5.622 1.00 88.31 84 GLN A C 1
ATOM 662 O O . GLN A 1 84 ? 27.018 -19.115 -6.805 1.00 88.31 84 GLN A O 1
ATOM 667 N N . GLU A 1 85 ? 26.135 -18.091 -5.013 1.00 83.31 85 GLU A N 1
ATOM 668 C CA . GLU A 1 85 ? 25.825 -16.807 -5.660 1.00 83.31 85 GLU A CA 1
ATOM 669 C C . GLU A 1 85 ? 24.927 -16.937 -6.905 1.00 83.31 85 GLU A C 1
ATOM 671 O O . GLU A 1 85 ? 24.877 -16.081 -7.791 1.00 83.31 85 GLU A O 1
ATOM 676 N N . ARG A 1 86 ? 24.131 -18.008 -6.947 1.00 79.19 86 ARG A N 1
ATOM 677 C CA . ARG A 1 86 ? 23.174 -18.335 -8.007 1.00 79.19 86 ARG A CA 1
ATOM 678 C C . ARG A 1 86 ? 21.850 -17.588 -7.822 1.00 79.19 86 ARG A C 1
ATOM 680 O O . ARG A 1 86 ? 20.761 -18.163 -7.828 1.00 79.19 86 ARG A O 1
ATOM 687 N N . TRP A 1 87 ? 21.950 -16.273 -7.637 1.00 80.44 87 TRP A N 1
ATOM 688 C CA . TRP A 1 87 ? 20.851 -15.369 -7.283 1.00 80.44 87 TRP A CA 1
ATOM 689 C C . TRP A 1 87 ? 19.627 -15.424 -8.226 1.00 80.44 87 TRP A C 1
ATOM 691 O O . TRP A 1 87 ? 18.508 -15.471 -7.712 1.00 80.44 87 TRP A O 1
ATOM 701 N N . PRO A 1 88 ? 19.788 -15.513 -9.566 1.00 73.31 88 PRO A N 1
ATOM 702 C CA . PRO A 1 88 ? 18.744 -15.935 -10.509 1.00 73.31 88 PRO A CA 1
ATOM 703 C C . PRO A 1 88 ? 17.834 -17.068 -10.039 1.00 73.31 88 PRO A C 1
ATOM 705 O O . PRO A 1 88 ? 16.610 -16.940 -10.002 1.00 73.31 88 PRO A O 1
ATOM 708 N N . GLU A 1 89 ? 18.439 -18.198 -9.685 1.00 78.56 89 GLU A N 1
ATOM 709 C CA . GLU A 1 89 ? 17.698 -19.399 -9.335 1.00 78.56 89 GLU A CA 1
ATOM 710 C C . GLU A 1 89 ? 17.151 -19.333 -7.909 1.00 78.56 89 GLU A C 1
ATOM 712 O O . GLU A 1 89 ? 16.100 -19.921 -7.654 1.00 78.56 89 GLU A O 1
ATOM 717 N N . VAL A 1 90 ? 17.808 -18.592 -7.007 1.00 79.56 90 VAL A N 1
ATOM 718 C CA . VAL A 1 90 ? 17.284 -18.296 -5.662 1.00 79.56 90 VAL A CA 1
ATOM 719 C C . VAL A 1 90 ? 15.949 -17.571 -5.758 1.00 79.56 90 VAL A C 1
ATOM 721 O O . VAL A 1 90 ? 14.982 -17.995 -5.132 1.00 79.56 90 VAL A O 1
ATOM 724 N N . TRP A 1 91 ? 15.868 -16.514 -6.566 1.00 76.12 91 TRP A N 1
ATOM 725 C CA . TRP A 1 91 ? 14.616 -15.782 -6.732 1.00 76.12 91 TRP A CA 1
ATOM 726 C C . TRP A 1 91 ? 13.589 -16.666 -7.442 1.00 76.12 91 TRP A C 1
ATOM 728 O O . TRP A 1 91 ? 12.566 -16.960 -6.850 1.00 76.12 91 TRP A O 1
ATOM 738 N N . LEU A 1 92 ? 13.860 -17.252 -8.612 1.00 71.00 92 LEU A N 1
ATOM 739 C CA . LEU A 1 92 ? 12.844 -18.077 -9.289 1.00 71.00 92 LEU A CA 1
ATOM 740 C C . LEU A 1 92 ? 12.293 -19.231 -8.426 1.00 71.00 92 LEU A C 1
ATOM 742 O O . LEU A 1 92 ? 11.091 -19.503 -8.425 1.00 71.00 92 LEU A O 1
ATOM 746 N N . LEU A 1 93 ? 13.162 -19.948 -7.714 1.00 81.31 93 LEU A N 1
ATOM 747 C CA . LEU A 1 93 ? 12.716 -21.043 -6.860 1.00 81.31 93 LEU A CA 1
ATOM 748 C C . LEU A 1 93 ? 12.003 -20.514 -5.608 1.00 81.31 93 LEU A C 1
ATOM 750 O O . LEU A 1 93 ? 11.007 -21.108 -5.201 1.00 81.31 93 LEU A O 1
ATOM 754 N N . GLY A 1 94 ? 12.471 -19.399 -5.040 1.00 79.56 94 GLY A N 1
ATOM 755 C CA . GLY A 1 94 ? 11.855 -18.732 -3.895 1.00 79.56 94 GLY A CA 1
ATOM 756 C C . GLY A 1 94 ? 10.466 -18.205 -4.242 1.00 79.56 94 GLY A C 1
ATOM 757 O O . GLY A 1 94 ? 9.520 -18.471 -3.514 1.00 79.56 94 GLY A O 1
ATOM 758 N N . TYR A 1 95 ? 10.317 -17.597 -5.423 1.00 70.19 95 TYR A N 1
ATOM 759 C CA . TYR A 1 95 ? 9.050 -17.184 -6.029 1.00 70.19 95 TYR A CA 1
ATOM 760 C C . TYR A 1 95 ? 8.041 -18.316 -6.003 1.00 70.19 95 TYR A C 1
ATOM 762 O O . TYR A 1 95 ? 6.978 -18.211 -5.398 1.00 70.19 95 TYR A O 1
ATOM 770 N N . ARG A 1 96 ? 8.391 -19.422 -6.671 1.00 71.19 96 ARG A N 1
ATOM 771 C CA . ARG A 1 96 ? 7.482 -20.556 -6.842 1.00 71.19 96 ARG A CA 1
ATOM 772 C C . ARG A 1 96 ? 7.156 -21.167 -5.495 1.00 71.19 96 ARG A C 1
ATOM 774 O O . ARG A 1 96 ? 6.033 -21.604 -5.279 1.00 71.19 96 ARG A O 1
ATOM 781 N N . PHE A 1 97 ? 8.134 -21.186 -4.598 1.00 80.81 97 PHE A N 1
ATOM 782 C CA . PHE A 1 97 ? 7.961 -21.666 -3.246 1.00 80.81 97 PHE A CA 1
ATOM 783 C C . PHE A 1 97 ? 6.941 -20.827 -2.467 1.00 80.81 97 PHE A C 1
ATOM 785 O O . PHE A 1 97 ? 5.993 -21.402 -1.938 1.00 80.81 97 PHE A O 1
ATOM 792 N N . LEU A 1 98 ? 7.087 -19.499 -2.434 1.00 73.38 98 LEU A N 1
ATOM 793 C CA . LEU A 1 98 ? 6.140 -18.625 -1.740 1.00 73.38 98 LEU A CA 1
ATOM 794 C C . LEU A 1 98 ? 4.760 -18.700 -2.399 1.00 73.38 98 LEU A C 1
ATOM 796 O O . LEU A 1 98 ? 3.797 -19.004 -1.712 1.00 73.38 98 LEU A O 1
ATOM 800 N N . GLN A 1 99 ? 4.664 -18.596 -3.727 1.00 63.06 99 GLN A N 1
ATOM 801 C CA . GLN A 1 99 ? 3.388 -18.716 -4.446 1.00 63.06 99 GLN A CA 1
ATOM 802 C C . GLN A 1 99 ? 2.655 -20.037 -4.149 1.00 63.06 99 GLN A C 1
ATOM 804 O O . GLN A 1 99 ? 1.436 -20.064 -4.013 1.00 63.06 99 GLN A O 1
ATOM 809 N N . THR A 1 100 ? 3.393 -21.147 -4.058 1.00 68.31 100 THR A N 1
ATOM 810 C CA . THR A 1 100 ? 2.800 -22.477 -3.851 1.00 68.31 100 THR A CA 1
ATOM 811 C C . THR A 1 100 ? 2.467 -22.739 -2.385 1.00 68.31 100 THR A C 1
ATOM 813 O O . THR A 1 100 ? 1.510 -23.454 -2.102 1.00 68.31 100 THR A O 1
ATOM 816 N N . TYR A 1 101 ? 3.264 -22.214 -1.451 1.00 72.38 101 TYR A N 1
ATOM 817 C CA . TYR A 1 101 ? 3.224 -22.635 -0.052 1.00 72.38 101 TYR A CA 1
ATOM 818 C C . TYR A 1 101 ? 3.002 -21.498 0.952 1.00 72.38 101 TYR A C 1
ATOM 820 O O . TYR A 1 101 ? 3.116 -21.756 2.147 1.00 72.38 101 TYR A O 1
ATOM 828 N N . GLN A 1 102 ? 2.669 -20.276 0.520 1.00 61.16 102 GLN A N 1
ATOM 829 C CA . GLN A 1 102 ? 2.481 -19.097 1.386 1.00 61.16 102 GLN A CA 1
ATOM 830 C C . GLN A 1 102 ? 1.608 -19.396 2.612 1.00 61.16 102 GLN A C 1
ATOM 832 O O . GLN A 1 102 ? 1.992 -19.092 3.737 1.00 61.16 102 GLN A O 1
ATOM 837 N N . ARG A 1 103 ? 0.471 -20.071 2.412 1.00 58.31 103 ARG A N 1
ATOM 838 C CA . ARG A 1 103 ? -0.473 -20.428 3.489 1.00 58.31 103 ARG A CA 1
ATOM 839 C C . ARG A 1 103 ? -0.074 -21.697 4.263 1.00 58.31 103 ARG A C 1
ATOM 841 O O . ARG A 1 103 ? -0.623 -21.989 5.323 1.00 58.31 103 ARG A O 1
ATOM 848 N N . ASP A 1 104 ? 0.924 -22.430 3.770 1.00 64.56 104 ASP A N 1
ATOM 849 C CA . ASP A 1 104 ? 1.292 -23.775 4.219 1.00 64.56 104 ASP A CA 1
ATOM 850 C C . ASP A 1 104 ? 2.672 -23.867 4.895 1.00 64.56 104 ASP A C 1
ATOM 852 O O . ASP A 1 104 ? 3.009 -24.910 5.464 1.00 64.56 104 ASP A O 1
ATOM 856 N N . VAL A 1 105 ? 3.464 -22.793 4.939 1.00 66.75 105 VAL A N 1
ATOM 857 C CA . VAL A 1 105 ? 4.771 -22.741 5.633 1.00 66.75 105 VAL A CA 1
ATOM 858 C C . VAL A 1 105 ? 4.668 -22.070 7.004 1.00 66.75 105 VAL A C 1
ATOM 860 O O . VAL A 1 105 ? 3.615 -21.560 7.375 1.00 66.75 105 VAL A O 1
ATOM 863 N N . SER A 1 106 ? 5.703 -22.184 7.839 1.00 68.31 106 SER A N 1
ATOM 864 C CA . SER A 1 106 ? 5.818 -21.350 9.044 1.00 68.31 106 SER A CA 1
ATOM 865 C C . SER A 1 106 ? 6.384 -19.980 8.671 1.00 68.31 106 SER A C 1
ATOM 867 O O . SER A 1 106 ? 7.113 -19.876 7.684 1.00 68.31 106 SER A O 1
ATOM 869 N N . SER A 1 107 ? 6.116 -18.959 9.490 1.00 57.34 107 SER A N 1
ATOM 870 C CA . SER A 1 107 ? 6.680 -17.614 9.305 1.00 57.34 107 SER A CA 1
ATOM 871 C C . SER A 1 107 ? 8.204 -17.645 9.210 1.00 57.34 107 SER A C 1
ATOM 873 O O . SER A 1 107 ? 8.760 -17.149 8.248 1.00 57.34 107 SER A O 1
ATOM 875 N N . ALA A 1 108 ? 8.879 -18.375 10.102 1.00 68.62 108 ALA A N 1
ATOM 876 C CA . ALA A 1 108 ? 10.339 -18.488 10.078 1.00 68.62 108 ALA A CA 1
ATOM 877 C C . ALA A 1 108 ? 10.901 -19.016 8.740 1.00 68.62 108 ALA A C 1
ATOM 879 O O . ALA A 1 108 ? 11.976 -18.606 8.311 1.00 68.62 108 ALA A O 1
ATOM 880 N N . VAL A 1 109 ? 10.190 -19.931 8.069 1.00 72.75 109 VAL A N 1
ATOM 881 C CA . VAL A 1 109 ? 10.595 -20.436 6.746 1.00 72.75 109 VAL A CA 1
ATOM 882 C C . VAL A 1 109 ? 10.288 -19.414 5.657 1.00 72.75 109 VAL A C 1
ATOM 884 O O . VAL A 1 109 ? 11.100 -19.235 4.753 1.00 72.75 109 VAL A O 1
ATOM 887 N N . TYR A 1 110 ? 9.133 -18.757 5.743 1.00 71.50 110 TYR A N 1
ATOM 888 C CA . TYR A 1 110 ? 8.750 -17.679 4.839 1.00 71.50 110 TYR A CA 1
ATOM 889 C C . TYR A 1 110 ? 9.794 -16.552 4.865 1.00 71.50 110 TYR A C 1
ATOM 891 O O . TYR A 1 110 ? 10.395 -16.255 3.834 1.00 71.50 110 TYR A O 1
ATOM 899 N N . ASP A 1 111 ? 10.108 -16.042 6.059 1.00 66.38 111 ASP A N 1
ATOM 900 C CA . ASP A 1 111 ? 11.079 -14.972 6.307 1.00 66.38 111 ASP A CA 1
ATOM 901 C C . ASP A 1 111 ? 12.477 -15.340 5.789 1.00 66.38 111 ASP A C 1
ATOM 903 O O . ASP A 1 111 ? 13.187 -14.509 5.216 1.00 66.38 111 ASP A O 1
ATOM 907 N N . ALA A 1 112 ? 12.885 -16.603 5.952 1.00 75.81 112 ALA A N 1
ATOM 908 C CA . ALA A 1 112 ? 14.161 -17.091 5.438 1.00 75.81 112 ALA A CA 1
ATOM 909 C C . ALA A 1 112 ? 14.206 -17.055 3.901 1.00 75.81 112 ALA A C 1
ATOM 911 O O . ALA A 1 112 ? 15.166 -16.541 3.322 1.00 75.81 112 ALA A O 1
ATOM 912 N N . VAL A 1 113 ? 13.163 -17.552 3.226 1.00 78.56 113 VAL A N 1
ATOM 913 C CA . VAL A 1 113 ? 13.069 -17.512 1.755 1.00 78.56 113 VAL A CA 1
ATOM 914 C C . VAL A 1 113 ? 13.010 -16.074 1.248 1.00 78.56 113 VAL A C 1
ATOM 916 O O . VAL A 1 113 ? 13.714 -15.722 0.302 1.00 78.56 113 VAL A O 1
ATOM 919 N N . GLU A 1 114 ? 12.234 -15.224 1.905 1.00 68.38 114 GLU A N 1
ATOM 920 C CA . GLU A 1 114 ? 12.106 -13.808 1.585 1.00 68.38 114 GLU A CA 1
ATOM 921 C C . GLU A 1 114 ? 13.432 -13.051 1.756 1.00 68.38 114 GLU A C 1
ATOM 923 O O . GLU A 1 114 ? 13.818 -12.252 0.898 1.00 68.38 114 GLU A O 1
ATOM 928 N N . THR A 1 115 ? 14.180 -13.343 2.822 1.00 76.75 115 THR A N 1
ATOM 929 C CA . THR A 1 115 ? 15.514 -12.778 3.060 1.00 76.75 115 THR A CA 1
ATOM 930 C C . THR A 1 115 ? 16.465 -13.146 1.928 1.00 76.75 115 THR A C 1
ATOM 932 O O . THR A 1 115 ? 17.200 -12.288 1.427 1.00 76.75 115 THR A O 1
ATOM 935 N N . LEU A 1 116 ? 16.431 -14.407 1.486 1.00 80.31 116 LEU A N 1
ATOM 936 C CA . LEU A 1 116 ? 17.223 -14.880 0.354 1.00 80.31 116 LEU A CA 1
ATOM 937 C C . LEU A 1 116 ? 16.802 -14.203 -0.956 1.00 80.31 116 LEU A C 1
ATOM 939 O O . LEU A 1 116 ? 17.671 -13.772 -1.709 1.00 80.31 116 LEU A O 1
ATOM 943 N N . MET A 1 117 ? 15.501 -14.041 -1.208 1.00 77.81 117 MET A N 1
ATOM 944 C CA . MET A 1 117 ? 14.975 -13.340 -2.387 1.00 77.81 117 MET A CA 1
ATOM 945 C C . MET A 1 117 ? 15.343 -11.852 -2.401 1.00 77.81 117 MET A C 1
ATOM 947 O O . MET A 1 117 ? 15.791 -11.324 -3.417 1.00 77.81 117 MET A O 1
ATOM 951 N N . SER A 1 118 ? 15.232 -11.179 -1.259 1.00 65.38 118 SER A N 1
ATOM 952 C CA . SER A 1 118 ? 15.617 -9.776 -1.107 1.00 65.38 118 SER A CA 1
ATOM 953 C C . SER A 1 118 ? 17.125 -9.588 -1.260 1.00 65.38 118 SER A C 1
ATOM 955 O O . SER A 1 118 ? 17.580 -8.621 -1.868 1.00 65.38 118 SER A O 1
ATOM 957 N N . ARG A 1 119 ? 17.931 -10.521 -0.734 1.00 73.06 119 ARG A N 1
ATOM 958 C CA . ARG A 1 119 ? 19.380 -10.526 -0.964 1.00 73.06 119 ARG A CA 1
ATOM 959 C C . ARG A 1 119 ? 19.698 -10.752 -2.435 1.00 73.06 119 ARG A C 1
ATOM 961 O O . ARG A 1 119 ? 20.534 -10.028 -2.959 1.00 73.06 119 ARG A O 1
ATOM 968 N N . ALA A 1 120 ? 19.002 -11.675 -3.095 1.00 72.12 120 ALA A N 1
ATOM 969 C CA . ALA A 1 120 ? 19.144 -11.899 -4.525 1.00 72.12 120 ALA A CA 1
ATOM 970 C C . ALA A 1 120 ? 18.939 -10.578 -5.287 1.00 72.12 120 ALA A C 1
ATOM 972 O O . ALA A 1 120 ? 19.843 -10.153 -5.999 1.00 72.12 120 ALA A O 1
ATOM 973 N N . LEU A 1 121 ? 17.824 -9.878 -5.051 1.00 63.34 121 LEU A N 1
ATOM 974 C CA . LEU A 1 121 ? 17.517 -8.588 -5.683 1.00 63.34 121 LEU A CA 1
ATOM 975 C C . LEU A 1 121 ? 18.560 -7.492 -5.415 1.00 63.34 121 LEU A C 1
ATOM 977 O O . LEU A 1 121 ? 18.838 -6.688 -6.297 1.00 63.34 121 LEU A O 1
ATOM 981 N N . ARG A 1 122 ? 19.166 -7.449 -4.221 1.00 63.84 122 ARG A N 1
ATOM 982 C CA . ARG A 1 122 ? 20.230 -6.476 -3.913 1.00 63.84 122 ARG A CA 1
ATOM 983 C C . ARG A 1 122 ? 21.563 -6.822 -4.565 1.00 63.84 122 ARG A C 1
ATOM 985 O O . ARG A 1 122 ? 22.229 -5.941 -5.096 1.00 63.84 122 ARG A O 1
ATOM 992 N N . THR A 1 123 ? 21.984 -8.081 -4.456 1.00 65.75 123 THR A N 1
ATOM 993 C CA . THR A 1 123 ? 23.300 -8.545 -4.920 1.00 65.75 123 THR A CA 1
ATOM 994 C C . THR A 1 123 ? 23.354 -8.627 -6.436 1.00 65.75 123 THR A C 1
ATOM 996 O O . THR A 1 123 ? 24.403 -8.422 -7.037 1.00 65.75 123 THR A O 1
ATOM 999 N N . ASN A 1 124 ? 22.215 -8.887 -7.061 1.00 63.41 124 ASN A N 1
ATOM 1000 C CA . ASN A 1 124 ? 22.084 -8.826 -8.493 1.00 63.41 124 ASN A CA 1
ATOM 1001 C C . ASN A 1 124 ? 20.746 -8.126 -8.808 1.00 63.41 124 ASN A C 1
ATOM 1003 O O . ASN A 1 124 ? 19.703 -8.761 -8.876 1.00 63.41 124 ASN A O 1
ATOM 1007 N N . PRO A 1 125 ? 20.731 -6.795 -8.985 1.00 51.88 125 PRO A N 1
ATOM 1008 C CA . PRO A 1 125 ? 19.529 -6.066 -9.409 1.00 51.88 125 PRO A CA 1
ATOM 1009 C C . PRO A 1 125 ? 18.919 -6.638 -10.695 1.00 51.88 125 PRO A C 1
ATOM 1011 O O . PRO A 1 125 ? 17.717 -6.545 -10.912 1.00 51.88 125 PRO A O 1
ATOM 1014 N N . GLN A 1 126 ? 19.758 -7.283 -11.514 1.00 47.50 126 GLN A N 1
ATOM 1015 C CA . GLN A 1 126 ? 19.385 -8.033 -12.706 1.00 47.50 126 GLN A CA 1
ATOM 1016 C C . GLN A 1 126 ? 19.120 -9.519 -12.421 1.00 47.50 126 GLN A C 1
ATOM 1018 O O . GLN A 1 126 ? 19.220 -10.327 -13.344 1.00 47.50 126 GLN A O 1
ATOM 1023 N N . VAL A 1 127 ? 18.836 -9.927 -11.172 1.00 50.22 127 VAL A N 1
ATOM 1024 C CA . VAL A 1 127 ? 18.478 -11.312 -10.842 1.00 50.22 127 VAL A CA 1
ATOM 1025 C C . VAL A 1 127 ? 17.509 -11.786 -11.903 1.00 50.22 127 VAL A C 1
ATOM 1027 O O . VAL A 1 127 ? 16.455 -11.182 -12.092 1.00 50.22 127 VAL A O 1
ATOM 1030 N N . ASN A 1 128 ? 17.913 -12.835 -12.624 1.00 44.78 128 ASN A N 1
ATOM 1031 C CA . ASN A 1 128 ? 17.179 -13.340 -13.769 1.00 44.78 128 ASN A CA 1
ATOM 1032 C C . ASN A 1 128 ? 15.811 -13.924 -13.345 1.00 44.78 128 ASN A C 1
ATOM 1034 O O . ASN A 1 128 ? 15.597 -15.130 -13.428 1.00 44.78 128 ASN A O 1
ATOM 1038 N N . LEU A 1 129 ? 14.837 -13.069 -13.028 1.00 44.25 129 LEU A N 1
ATOM 1039 C CA . LEU A 1 129 ? 13.474 -13.215 -13.551 1.00 44.25 129 LEU A CA 1
ATOM 1040 C C . LEU A 1 129 ? 13.525 -13.348 -15.099 1.00 44.25 129 LEU A C 1
ATOM 1042 O O . LEU A 1 129 ? 12.740 -14.067 -15.715 1.00 44.25 129 LEU A O 1
ATOM 1046 N N . LEU A 1 130 ? 14.580 -12.763 -15.680 1.00 43.75 130 LEU A N 1
ATOM 1047 C CA . LEU A 1 130 ? 15.007 -12.644 -17.077 1.00 43.75 130 LEU A CA 1
ATOM 1048 C C . LEU A 1 130 ? 15.185 -13.932 -17.898 1.00 43.75 130 LEU A C 1
ATOM 1050 O O . LEU A 1 130 ? 15.245 -13.838 -19.119 1.00 43.75 130 LEU A O 1
ATOM 1054 N N . LYS A 1 131 ? 15.265 -15.134 -17.301 1.00 41.59 131 LYS A N 1
ATOM 1055 C CA . LYS A 1 131 ? 15.289 -16.377 -18.110 1.00 41.59 131 LYS A CA 1
ATOM 1056 C C . LYS A 1 131 ? 13.900 -16.827 -18.569 1.00 41.59 131 LYS A C 1
ATOM 1058 O O . LYS A 1 131 ? 13.819 -17.673 -19.453 1.00 41.59 131 LYS A O 1
ATOM 1063 N N . LEU A 1 132 ? 12.832 -16.301 -17.967 1.00 42.09 132 LEU A N 1
ATOM 1064 C CA . LEU A 1 132 ? 11.449 -16.623 -18.338 1.00 42.09 132 LEU A CA 1
ATOM 1065 C C . LEU A 1 132 ? 10.676 -15.394 -18.845 1.00 42.09 132 LEU A C 1
ATOM 1067 O O . LEU A 1 132 ? 9.769 -15.573 -19.647 1.00 42.09 132 LEU A O 1
ATOM 1071 N N . TYR A 1 133 ? 11.072 -14.181 -18.437 1.00 48.09 133 TYR A N 1
ATOM 1072 C CA . TYR A 1 133 ? 10.568 -12.901 -18.950 1.00 48.09 133 TYR A CA 1
ATOM 1073 C C . TYR A 1 133 ? 11.732 -11.909 -19.066 1.00 48.09 133 TYR A C 1
ATOM 1075 O O . TYR A 1 133 ? 12.135 -11.342 -18.047 1.00 48.09 133 TYR A O 1
ATOM 1083 N N . PRO A 1 134 ? 12.346 -11.727 -20.246 1.00 53.53 134 PRO A N 1
ATOM 1084 C CA . PRO A 1 134 ? 13.412 -10.749 -20.394 1.00 53.53 134 PRO A CA 1
ATOM 1085 C C . PRO A 1 134 ? 12.818 -9.349 -20.177 1.00 53.53 134 PRO A C 1
ATOM 1087 O O . PRO A 1 134 ? 11.975 -8.907 -20.946 1.00 53.53 134 PRO A O 1
ATOM 1090 N N . VAL A 1 135 ? 13.241 -8.665 -19.107 1.00 59.31 135 VAL A N 1
ATOM 1091 C CA . VAL A 1 135 ? 12.913 -7.255 -18.854 1.00 59.31 135 VAL A CA 1
ATOM 1092 C C . VAL A 1 135 ? 13.743 -6.432 -19.826 1.00 59.31 135 VAL A C 1
ATOM 1094 O O . VAL A 1 135 ? 14.867 -6.030 -19.532 1.00 59.31 135 VAL A O 1
ATOM 1097 N N . THR A 1 136 ? 13.218 -6.294 -21.035 1.00 72.31 136 THR A N 1
ATOM 1098 C CA . THR A 1 136 ? 13.840 -5.541 -22.131 1.00 72.31 136 THR A CA 1
ATOM 1099 C C . THR A 1 136 ? 13.356 -4.102 -22.168 1.00 72.31 136 THR A C 1
ATOM 1101 O O . THR A 1 136 ? 13.985 -3.251 -22.792 1.00 72.31 136 THR A O 1
ATOM 1104 N N . SER A 1 137 ? 12.250 -3.835 -21.477 1.00 82.25 137 SER A N 1
ATOM 1105 C CA . SER A 1 137 ? 11.591 -2.546 -21.423 1.00 82.25 137 SER A CA 1
ATOM 1106 C C . SER A 1 137 ? 11.214 -2.167 -19.994 1.00 82.25 137 SER A C 1
ATOM 1108 O O . SER A 1 137 ? 11.139 -2.999 -19.082 1.00 82.25 137 SER A O 1
ATOM 1110 N N . LEU A 1 138 ? 10.916 -0.884 -19.804 1.00 83.62 138 LEU A N 1
ATOM 1111 C CA . LEU A 1 138 ? 10.392 -0.396 -18.538 1.00 83.62 138 LEU A CA 1
ATOM 1112 C C . LEU A 1 138 ? 9.032 -1.030 -18.188 1.00 83.62 138 LEU A C 1
ATOM 1114 O O . LEU A 1 138 ? 8.753 -1.265 -17.012 1.00 83.62 138 LEU A O 1
ATOM 1118 N N . GLU A 1 139 ? 8.202 -1.337 -19.187 1.00 82.06 139 GLU A N 1
ATOM 1119 C CA . GLU A 1 139 ? 6.906 -1.992 -18.975 1.00 82.06 139 GLU A CA 1
ATOM 1120 C C . GLU A 1 139 ? 7.067 -3.399 -18.399 1.00 82.06 139 GLU A C 1
ATOM 1122 O O . GLU A 1 139 ? 6.393 -3.733 -17.427 1.00 82.06 139 GLU A O 1
ATOM 1127 N N . ASP A 1 140 ? 8.035 -4.178 -18.883 1.00 73.94 140 ASP A N 1
ATOM 1128 C CA . ASP A 1 140 ? 8.349 -5.486 -18.295 1.00 73.94 140 ASP A CA 1
ATOM 1129 C C . ASP A 1 140 ? 8.759 -5.336 -16.816 1.00 73.94 140 ASP A C 1
ATOM 1131 O O . ASP A 1 140 ? 8.360 -6.114 -15.947 1.00 73.94 140 ASP A O 1
ATOM 1135 N N . GLY A 1 141 ? 9.525 -4.286 -16.498 1.00 79.31 141 GLY A N 1
ATOM 1136 C CA . GLY A 1 141 ? 9.933 -3.974 -15.129 1.00 79.31 141 GLY A CA 1
ATOM 1137 C C . GLY A 1 141 ? 8.748 -3.631 -14.220 1.00 79.31 141 GLY A C 1
ATOM 1138 O O . GLY A 1 141 ? 8.705 -4.039 -13.055 1.00 79.31 141 GLY A O 1
ATOM 1139 N N . LEU A 1 142 ? 7.757 -2.920 -14.750 1.00 83.44 142 LEU A N 1
ATOM 1140 C CA . LEU A 1 142 ? 6.520 -2.594 -14.042 1.00 83.44 142 LEU A CA 1
ATOM 1141 C C . LEU A 1 142 ? 5.605 -3.815 -13.883 1.00 83.44 142 LEU A C 1
ATOM 1143 O O . LEU A 1 142 ? 5.004 -3.975 -12.821 1.00 83.44 142 LEU A O 1
ATOM 1147 N N . GLN A 1 143 ? 5.551 -4.712 -14.869 1.00 75.00 143 GLN A N 1
ATOM 1148 C CA . GLN A 1 143 ? 4.849 -5.995 -14.749 1.00 75.00 143 GLN A CA 1
ATOM 1149 C C . GLN A 1 143 ? 5.458 -6.859 -13.643 1.00 75.00 143 GLN A C 1
ATOM 1151 O O . GLN A 1 143 ? 4.730 -7.426 -12.829 1.00 75.00 143 GLN A O 1
ATOM 1156 N N . VAL A 1 144 ? 6.790 -6.896 -13.537 1.00 75.06 144 VAL A N 1
ATOM 1157 C CA . VAL A 1 144 ? 7.471 -7.543 -12.407 1.00 75.06 144 VAL A CA 1
ATOM 1158 C C . VAL A 1 144 ? 7.036 -6.921 -11.081 1.00 75.06 144 VAL A C 1
ATOM 1160 O O . VAL A 1 144 ? 6.717 -7.654 -10.149 1.00 75.06 144 VAL A O 1
ATOM 1163 N N . ALA A 1 145 ? 6.965 -5.592 -10.984 1.00 81.19 145 ALA A N 1
ATOM 1164 C CA . ALA A 1 145 ? 6.516 -4.925 -9.762 1.00 81.19 145 ALA A CA 1
ATOM 1165 C C . ALA A 1 145 ? 5.061 -5.285 -9.398 1.00 81.19 145 ALA A C 1
ATOM 1167 O O . ALA A 1 145 ? 4.751 -5.514 -8.227 1.00 81.19 145 ALA A O 1
ATOM 1168 N N . ALA A 1 146 ? 4.179 -5.382 -10.398 1.00 75.81 146 ALA A N 1
ATOM 1169 C CA . ALA A 1 146 ? 2.801 -5.829 -10.217 1.00 75.81 146 ALA A CA 1
ATOM 1170 C C . ALA A 1 146 ? 2.736 -7.287 -9.731 1.00 75.81 146 ALA A C 1
ATOM 1172 O O . ALA A 1 146 ? 2.001 -7.586 -8.792 1.00 75.81 146 ALA A O 1
ATOM 1173 N N . LEU A 1 147 ? 3.568 -8.178 -10.283 1.00 65.00 147 LEU A N 1
ATOM 1174 C CA . LEU A 1 147 ? 3.698 -9.559 -9.806 1.00 65.00 147 LEU A CA 1
ATOM 1175 C C . LEU A 1 147 ? 4.216 -9.618 -8.366 1.00 65.00 147 LEU A C 1
ATOM 1177 O O . LEU A 1 147 ? 3.677 -10.366 -7.558 1.00 65.00 147 LEU A O 1
ATOM 1181 N N . MET A 1 148 ? 5.228 -8.816 -8.017 1.00 74.19 148 MET A N 1
ATOM 1182 C CA . MET A 1 148 ? 5.725 -8.720 -6.640 1.00 74.19 148 MET A CA 1
ATOM 1183 C C . MET A 1 148 ? 4.609 -8.306 -5.675 1.00 74.19 148 MET A C 1
ATOM 1185 O O . MET A 1 148 ? 4.527 -8.844 -4.575 1.00 74.19 148 MET A O 1
ATOM 1189 N N . ARG A 1 149 ? 3.734 -7.379 -6.086 1.00 70.44 149 ARG A N 1
ATOM 1190 C CA . ARG A 1 149 ? 2.558 -6.982 -5.303 1.00 70.44 149 ARG A CA 1
ATOM 1191 C C . ARG A 1 149 ? 1.532 -8.111 -5.192 1.00 70.44 149 ARG A C 1
ATOM 1193 O O . ARG A 1 149 ? 1.051 -8.353 -4.095 1.00 70.44 149 ARG A O 1
ATOM 1200 N N . HIS A 1 150 ? 1.237 -8.815 -6.285 1.00 64.25 150 HIS A N 1
ATOM 1201 C CA . HIS A 1 150 ? 0.296 -9.943 -6.294 1.00 64.25 150 HIS A CA 1
ATOM 1202 C C . HIS A 1 150 ? 0.730 -11.098 -5.377 1.00 64.25 150 HIS A C 1
ATOM 1204 O O . HIS A 1 150 ? -0.102 -11.820 -4.844 1.00 64.25 150 HIS A O 1
ATOM 1210 N N . LEU A 1 151 ? 2.037 -11.261 -5.182 1.00 54.38 151 LEU A N 1
ATOM 1211 C CA . LEU A 1 151 ? 2.625 -12.274 -4.299 1.00 54.38 151 LEU A CA 1
ATOM 1212 C C . LEU A 1 151 ? 2.845 -11.772 -2.877 1.00 54.38 151 LEU A C 1
ATOM 1214 O O . LEU A 1 151 ? 3.538 -12.431 -2.105 1.00 54.38 151 LEU A O 1
ATOM 1218 N N . GLU A 1 152 ? 2.339 -10.578 -2.570 1.00 65.25 152 GLU A N 1
ATOM 1219 C CA . GLU A 1 152 ? 2.457 -9.952 -1.257 1.00 65.25 152 GLU A CA 1
ATOM 1220 C C . GLU A 1 152 ? 3.915 -9.835 -0.796 1.00 65.25 152 GLU A C 1
ATOM 1222 O O . GLU A 1 152 ? 4.235 -9.955 0.389 1.00 65.25 152 GLU A O 1
ATOM 1227 N N . LEU A 1 153 ? 4.835 -9.600 -1.742 1.00 67.88 153 LEU A N 1
ATOM 1228 C CA . LEU A 1 153 ? 6.219 -9.362 -1.371 1.00 67.88 153 LEU A CA 1
ATOM 1229 C C . LEU A 1 153 ? 6.315 -8.095 -0.515 1.00 67.88 153 LEU A C 1
ATOM 1231 O O . LEU A 1 153 ? 5.589 -7.114 -0.758 1.00 67.88 153 LEU A O 1
ATOM 1235 N N . PRO A 1 154 ? 7.260 -8.075 0.440 1.00 72.44 154 PRO A N 1
ATOM 1236 C CA . PRO A 1 154 ? 7.454 -6.941 1.319 1.00 72.44 154 PRO A CA 1
ATOM 1237 C C . PRO A 1 154 ? 7.576 -5.641 0.549 1.00 72.44 154 PRO A C 1
ATOM 1239 O O . PRO A 1 154 ? 8.229 -5.548 -0.498 1.00 72.44 154 PRO A O 1
ATOM 1242 N N . VAL A 1 155 ? 7.015 -4.593 1.136 1.00 78.00 155 VAL A N 1
ATOM 1243 C CA . VAL A 1 155 ? 7.164 -3.237 0.618 1.00 78.00 155 VAL A CA 1
ATOM 1244 C C . VAL A 1 155 ? 8.644 -2.838 0.478 1.00 78.00 155 VAL A C 1
ATOM 1246 O O . VAL A 1 155 ? 8.993 -2.167 -0.485 1.00 78.00 155 VAL A O 1
ATOM 1249 N N . THR A 1 156 ? 9.548 -3.323 1.343 1.00 77.12 156 THR A N 1
ATOM 1250 C CA . THR A 1 156 ? 11.005 -3.088 1.233 1.00 77.12 156 THR A CA 1
ATOM 1251 C C . THR A 1 156 ? 11.580 -3.616 -0.081 1.00 77.12 156 THR A C 1
ATOM 1253 O O . THR A 1 156 ? 12.410 -2.958 -0.707 1.00 77.12 156 THR A O 1
ATOM 1256 N N . THR A 1 157 ? 11.122 -4.788 -0.516 1.00 76.25 157 THR A N 1
ATOM 1257 C CA . THR A 1 157 ? 11.528 -5.431 -1.765 1.00 76.25 157 THR A CA 1
ATOM 1258 C C . THR A 1 157 ? 10.992 -4.665 -2.972 1.00 76.25 157 THR A C 1
ATOM 1260 O O . THR A 1 157 ? 11.752 -4.345 -3.886 1.00 76.25 157 THR A O 1
ATOM 1263 N N . ARG A 1 158 ? 9.700 -4.305 -2.955 1.00 84.38 158 ARG A N 1
ATOM 1264 C CA . ARG A 1 158 ? 9.075 -3.487 -4.011 1.00 84.38 158 ARG A CA 1
ATOM 1265 C C . ARG A 1 158 ? 9.731 -2.110 -4.124 1.00 84.38 158 ARG A C 1
ATOM 1267 O O . ARG A 1 158 ? 10.022 -1.654 -5.224 1.00 84.38 158 ARG A O 1
ATOM 1274 N N . TRP A 1 159 ? 10.024 -1.475 -2.995 1.00 86.62 159 TRP A N 1
ATOM 1275 C CA . TRP A 1 159 ? 10.731 -0.200 -2.935 1.00 86.62 159 TRP A CA 1
ATOM 1276 C C . TRP A 1 159 ? 12.110 -0.275 -3.595 1.00 86.62 159 TRP A C 1
ATOM 1278 O O . TRP A 1 159 ? 12.406 0.515 -4.490 1.00 86.62 159 TRP A O 1
ATOM 1288 N N . GLN A 1 160 ? 12.926 -1.268 -3.222 1.00 82.12 160 GLN A N 1
ATOM 1289 C CA . GLN A 1 160 ? 14.232 -1.498 -3.849 1.00 82.12 160 GLN A CA 1
ATOM 1290 C C . GLN A 1 160 ? 14.103 -1.692 -5.364 1.00 82.12 160 GLN A C 1
ATOM 1292 O O . GLN A 1 160 ? 14.905 -1.152 -6.125 1.00 82.12 160 GLN A O 1
ATOM 1297 N N . TRP A 1 161 ? 13.069 -2.406 -5.811 1.00 85.44 161 TRP A N 1
ATOM 1298 C CA . TRP A 1 161 ? 12.793 -2.590 -7.231 1.00 85.44 161 TRP A CA 1
ATOM 1299 C C . TRP A 1 161 ? 12.482 -1.271 -7.950 1.00 85.44 161 TRP A C 1
ATOM 1301 O O . TRP A 1 161 ? 13.094 -0.979 -8.975 1.00 85.44 161 TRP A O 1
ATOM 1311 N N . PHE A 1 162 ? 11.617 -0.416 -7.395 1.00 91.81 162 PHE A N 1
ATOM 1312 C CA . PHE A 1 162 ? 11.347 0.900 -7.988 1.00 91.81 162 PHE A CA 1
ATOM 1313 C C . PHE A 1 162 ? 12.592 1.789 -8.029 1.00 91.81 162 PHE A C 1
ATOM 1315 O O . PHE A 1 162 ? 12.808 2.482 -9.022 1.00 91.81 162 PHE A O 1
ATOM 1322 N N . GLN A 1 163 ? 13.455 1.730 -7.010 1.00 91.12 163 GLN A N 1
ATOM 1323 C CA . GLN A 1 163 ? 14.741 2.432 -7.029 1.00 91.12 163 GLN A CA 1
ATOM 1324 C C . GLN A 1 163 ? 15.660 1.944 -8.158 1.00 91.12 163 GLN A C 1
ATOM 1326 O O . GLN A 1 163 ? 16.375 2.753 -8.747 1.00 91.12 163 GLN A O 1
ATOM 1331 N N . ILE A 1 164 ? 15.652 0.643 -8.465 1.00 85.38 164 ILE A N 1
ATOM 1332 C CA . ILE A 1 164 ? 16.403 0.072 -9.592 1.00 85.38 164 ILE A CA 1
ATOM 1333 C C . ILE A 1 164 ? 15.831 0.587 -10.915 1.00 85.38 164 ILE A C 1
ATOM 1335 O O . ILE A 1 164 ? 16.583 1.141 -11.716 1.00 85.38 164 ILE A O 1
ATOM 1339 N N . LEU A 1 165 ? 14.512 0.493 -11.117 1.00 86.56 165 LEU A N 1
ATOM 1340 C CA . LEU A 1 165 ? 13.858 0.978 -12.339 1.00 86.56 165 LEU A CA 1
ATOM 1341 C C . LEU A 1 165 ? 14.122 2.474 -12.574 1.00 86.56 165 LEU A C 1
ATOM 1343 O O . LEU A 1 165 ? 14.473 2.869 -13.682 1.00 86.56 165 LEU A O 1
ATOM 1347 N N . ALA A 1 166 ? 14.039 3.295 -11.523 1.00 93.00 166 ALA A N 1
ATOM 1348 C CA . ALA A 1 166 ? 14.295 4.734 -11.600 1.00 93.00 166 ALA A CA 1
ATOM 1349 C C . ALA A 1 166 ? 15.765 5.089 -11.902 1.00 93.00 166 ALA A C 1
ATOM 1351 O O . ALA A 1 166 ? 16.054 6.206 -12.322 1.00 93.00 166 ALA A O 1
ATOM 1352 N N . LYS A 1 167 ? 16.711 4.176 -11.651 1.00 90.62 167 LYS A N 1
ATOM 1353 C CA . LYS A 1 167 ? 18.128 4.355 -12.011 1.00 90.62 167 LYS A CA 1
ATOM 1354 C C . LYS A 1 167 ? 18.443 3.832 -13.409 1.00 90.62 167 LYS A C 1
ATOM 1356 O O . LYS A 1 167 ? 19.334 4.363 -14.060 1.00 90.62 167 LYS A O 1
ATOM 1361 N N . GLN A 1 168 ? 17.766 2.767 -13.829 1.00 87.88 168 GLN A N 1
ATOM 1362 C CA . GLN A 1 168 ? 18.070 2.051 -15.066 1.00 87.88 168 GLN A CA 1
ATOM 1363 C C . GLN A 1 168 ? 17.460 2.712 -16.306 1.00 87.88 168 GLN A C 1
ATOM 1365 O O . GLN A 1 168 ? 18.073 2.673 -17.369 1.00 87.88 168 GLN A O 1
ATOM 1370 N N . TYR A 1 169 ? 16.266 3.292 -16.184 1.00 89.94 169 TYR A N 1
ATOM 1371 C CA . TYR A 1 169 ? 15.523 3.832 -17.321 1.00 89.94 169 TYR A CA 1
ATOM 1372 C C . TYR A 1 169 ? 15.596 5.356 -17.380 1.00 89.94 169 TYR A C 1
ATOM 1374 O O . TYR A 1 169 ? 15.645 6.032 -16.352 1.00 89.94 169 TYR A O 1
ATOM 1382 N N . ALA A 1 170 ? 15.600 5.895 -18.600 1.00 90.25 170 ALA A N 1
ATOM 1383 C CA . ALA A 1 170 ? 15.614 7.332 -18.822 1.00 90.25 170 ALA A CA 1
ATOM 1384 C C . ALA A 1 170 ? 14.307 7.971 -18.339 1.00 90.25 170 ALA A C 1
ATOM 1386 O O . ALA A 1 170 ? 13.224 7.411 -18.515 1.00 90.25 170 ALA A O 1
ATOM 1387 N N . GLU A 1 171 ? 14.389 9.192 -17.806 1.00 93.31 171 GLU A N 1
ATOM 1388 C CA . GLU A 1 171 ? 13.185 9.935 -17.431 1.00 93.31 171 GLU A CA 1
ATOM 1389 C C . GLU A 1 171 ? 12.300 10.255 -18.641 1.00 93.31 171 GLU A C 1
ATOM 1391 O O . GLU A 1 171 ? 11.139 10.564 -18.459 1.00 93.31 171 GLU A O 1
ATOM 1396 N N . SER A 1 172 ? 12.792 10.178 -19.876 1.00 91.19 172 SER A N 1
ATOM 1397 C CA . SER A 1 172 ? 11.963 10.383 -21.070 1.00 91.19 172 SER A CA 1
ATOM 1398 C C . SER A 1 172 ? 11.019 9.225 -21.389 1.00 91.19 172 SER A C 1
ATOM 1400 O O . SER A 1 172 ? 10.158 9.372 -22.254 1.00 91.19 172 SER A O 1
ATOM 1402 N N . GLU A 1 173 ? 11.162 8.079 -20.720 1.00 89.62 173 GLU A N 1
ATOM 1403 C CA . GLU A 1 173 ? 10.297 6.924 -20.948 1.00 89.62 173 GLU A CA 1
ATOM 1404 C C . GLU A 1 173 ? 8.841 7.240 -20.552 1.00 89.62 173 GLU A C 1
ATOM 1406 O O . GLU A 1 173 ? 8.599 7.654 -19.413 1.00 89.62 173 GLU A O 1
ATOM 1411 N N . PRO A 1 174 ? 7.834 6.998 -21.419 1.00 85.56 174 PRO A N 1
ATOM 1412 C CA . PRO A 1 174 ? 6.430 7.339 -21.142 1.00 85.56 174 PRO A CA 1
ATOM 1413 C C . PRO A 1 174 ? 5.872 6.749 -19.840 1.00 85.56 174 PRO A C 1
ATOM 1415 O O . PRO A 1 174 ? 4.956 7.306 -19.229 1.00 85.56 174 PRO A O 1
ATOM 1418 N N . SER A 1 175 ? 6.431 5.618 -19.414 1.00 88.12 175 SER A N 1
ATOM 1419 C CA . SER A 1 175 ? 5.997 4.853 -18.242 1.00 88.12 175 SER A CA 1
ATOM 1420 C C . SER A 1 175 ? 6.817 5.150 -16.992 1.00 88.12 175 SER A C 1
ATOM 1422 O O . SER A 1 175 ? 6.528 4.615 -15.922 1.00 88.12 175 SER A O 1
ATOM 1424 N N . TYR A 1 176 ? 7.798 6.049 -17.088 1.00 92.06 176 TYR A N 1
ATOM 1425 C CA . TYR A 1 176 ? 8.645 6.450 -15.970 1.00 92.06 176 TYR A CA 1
ATOM 1426 C C . TYR A 1 176 ? 7.836 7.054 -14.818 1.00 92.06 176 TYR A C 1
ATOM 1428 O O . TYR A 1 176 ? 8.100 6.786 -13.647 1.00 92.06 176 TYR A O 1
ATOM 1436 N N . MET A 1 177 ? 6.749 7.759 -15.136 1.00 93.31 17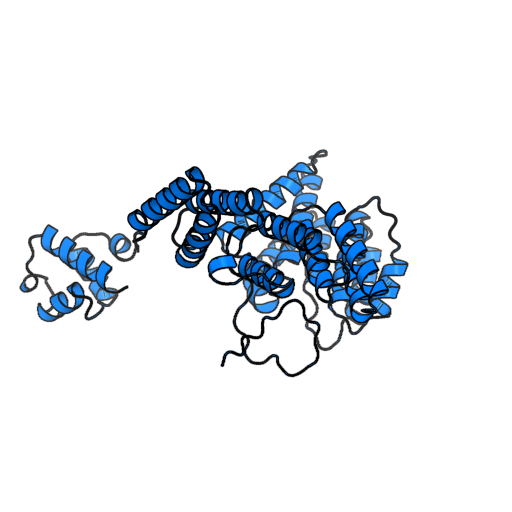7 MET A N 1
ATOM 1437 C CA . MET A 1 177 ? 5.776 8.231 -14.149 1.00 93.31 177 MET A CA 1
ATOM 1438 C C . MET A 1 177 ? 5.230 7.113 -13.254 1.00 93.31 177 MET A C 1
ATOM 1440 O O . MET A 1 177 ? 5.072 7.316 -12.053 1.00 93.31 177 MET A O 1
ATOM 1444 N N . LYS A 1 178 ? 4.959 5.923 -13.811 1.00 89.81 178 LYS A N 1
ATOM 1445 C CA . LYS A 1 178 ? 4.453 4.781 -13.036 1.00 89.81 178 LYS A CA 1
ATOM 1446 C C . LYS A 1 178 ? 5.504 4.308 -12.030 1.00 89.81 178 LYS A C 1
ATOM 1448 O O . LYS A 1 178 ? 5.136 3.895 -10.935 1.00 89.81 178 LYS A O 1
ATOM 1453 N N . VAL A 1 179 ? 6.793 4.394 -12.368 1.00 92.94 179 VAL A N 1
ATOM 1454 C CA . VAL A 1 179 ? 7.890 4.109 -11.429 1.00 92.94 179 VAL A CA 1
ATOM 1455 C C . VAL A 1 179 ? 7.866 5.116 -10.290 1.00 92.94 179 VAL A C 1
ATOM 1457 O O . VAL A 1 179 ? 7.861 4.715 -9.131 1.00 92.94 179 VAL A O 1
ATOM 1460 N N . LEU A 1 180 ? 7.796 6.411 -10.614 1.00 95.31 180 LEU A N 1
ATOM 1461 C CA . LEU A 1 180 ? 7.804 7.479 -9.617 1.00 95.31 180 LEU A CA 1
ATOM 1462 C C . LEU A 1 180 ? 6.588 7.409 -8.683 1.00 95.31 180 LEU A C 1
ATOM 1464 O O . LEU A 1 180 ? 6.738 7.478 -7.466 1.00 95.31 180 LEU A O 1
ATOM 1468 N N . ASN A 1 181 ? 5.395 7.200 -9.239 1.00 92.06 181 ASN A N 1
ATOM 1469 C CA . ASN A 1 181 ? 4.170 7.068 -8.459 1.00 92.06 181 ASN A CA 1
ATOM 1470 C C . ASN A 1 181 ? 4.215 5.829 -7.550 1.00 92.06 181 ASN A C 1
ATOM 1472 O O . ASN A 1 181 ? 4.031 5.938 -6.345 1.00 92.06 181 ASN A O 1
ATOM 1476 N N . ASN A 1 182 ? 4.525 4.644 -8.086 1.00 90.69 182 ASN A N 1
ATOM 1477 C CA . ASN A 1 182 ? 4.551 3.436 -7.257 1.00 90.69 182 ASN A CA 1
ATOM 1478 C C . ASN A 1 182 ? 5.708 3.426 -6.245 1.00 90.69 182 ASN A C 1
ATOM 1480 O O . ASN A 1 182 ? 5.561 2.869 -5.159 1.00 90.69 182 ASN A O 1
ATOM 1484 N N . GLY A 1 183 ? 6.838 4.059 -6.566 1.00 93.12 183 GLY A N 1
ATOM 1485 C CA . GLY A 1 183 ? 7.926 4.258 -5.615 1.00 93.12 183 GLY A CA 1
ATOM 1486 C C . GLY A 1 183 ? 7.541 5.207 -4.479 1.00 93.12 183 GLY A C 1
ATOM 1487 O O . GLY A 1 183 ? 7.829 4.890 -3.330 1.00 93.12 183 GLY A O 1
ATOM 1488 N N . MET A 1 184 ? 6.820 6.299 -4.766 1.00 94.19 184 MET A N 1
ATOM 1489 C CA . MET A 1 184 ? 6.231 7.167 -3.735 1.00 94.19 184 MET A CA 1
ATOM 1490 C C . MET A 1 184 ? 5.333 6.363 -2.787 1.00 94.19 184 MET A C 1
ATOM 1492 O O . MET A 1 184 ? 5.514 6.435 -1.575 1.00 94.19 184 MET A O 1
ATOM 1496 N N . LEU A 1 185 ? 4.418 5.553 -3.329 1.00 85.88 185 LEU A N 1
ATOM 1497 C CA . LEU A 1 185 ? 3.519 4.720 -2.520 1.00 85.88 185 LEU A CA 1
ATOM 1498 C C . LEU A 1 185 ? 4.281 3.686 -1.684 1.00 85.88 185 LEU A C 1
ATOM 1500 O O . LEU A 1 185 ? 3.971 3.485 -0.515 1.00 85.88 185 LEU A O 1
ATOM 1504 N N . ALA A 1 186 ? 5.314 3.057 -2.249 1.00 85.19 186 ALA A N 1
ATOM 1505 C CA . ALA A 1 186 ? 6.143 2.107 -1.513 1.00 85.19 186 ALA A CA 1
ATOM 1506 C C . ALA A 1 186 ? 6.947 2.783 -0.383 1.00 85.19 186 ALA A C 1
ATOM 1508 O O . ALA A 1 186 ? 7.063 2.220 0.704 1.00 85.19 186 ALA A O 1
ATOM 1509 N N . ALA A 1 187 ? 7.482 3.987 -0.607 1.00 84.44 187 ALA A N 1
ATOM 1510 C CA . ALA A 1 187 ? 8.150 4.771 0.434 1.00 84.44 187 ALA A CA 1
ATOM 1511 C C . ALA A 1 187 ? 7.169 5.177 1.546 1.00 84.44 187 ALA A C 1
ATOM 1513 O O . ALA A 1 187 ? 7.469 5.038 2.733 1.00 84.44 187 ALA A O 1
ATOM 1514 N N . GLU A 1 188 ? 5.956 5.580 1.171 1.00 83.44 188 GLU A N 1
ATOM 1515 C CA . GLU A 1 188 ? 4.892 5.884 2.120 1.00 83.44 188 GLU A CA 1
ATOM 1516 C C . GLU A 1 188 ? 4.514 4.662 2.975 1.00 83.44 188 GLU A C 1
ATOM 1518 O O . GLU A 1 188 ? 4.459 4.766 4.202 1.00 83.44 188 GLU A O 1
ATOM 1523 N N . GLU A 1 189 ? 4.284 3.502 2.352 1.00 78.75 189 GLU A N 1
ATOM 1524 C CA . GLU A 1 189 ? 3.991 2.229 3.029 1.00 78.75 189 GLU A CA 1
ATOM 1525 C C . GLU A 1 189 ? 5.138 1.801 3.975 1.00 78.75 189 GLU A C 1
ATOM 1527 O O . GLU A 1 189 ? 4.925 1.143 5.002 1.00 78.75 189 GLU A O 1
ATOM 1532 N N . LEU A 1 190 ? 6.379 2.197 3.669 1.00 77.31 190 LEU A N 1
ATOM 1533 C CA . LEU A 1 190 ? 7.533 2.003 4.549 1.00 77.31 190 LEU A CA 1
ATOM 1534 C C . LEU A 1 190 ? 7.545 2.936 5.766 1.00 77.31 190 LEU A C 1
ATOM 1536 O O . LEU A 1 190 ? 8.278 2.653 6.718 1.00 77.31 190 LEU A O 1
ATOM 1540 N N . GLY A 1 191 ? 6.721 3.985 5.762 1.00 75.62 191 GLY A N 1
ATOM 1541 C CA . GLY A 1 191 ? 6.735 5.065 6.745 1.00 75.62 191 GLY A CA 1
ATOM 1542 C C . GLY A 1 191 ? 7.763 6.159 6.444 1.00 75.62 191 GLY A C 1
ATOM 1543 O O . GLY A 1 191 ? 7.962 7.033 7.281 1.00 75.62 191 GLY A O 1
ATOM 1544 N N . ASP A 1 192 ? 8.408 6.131 5.276 1.00 80.44 192 ASP A N 1
ATOM 1545 C CA . ASP A 1 192 ? 9.391 7.128 4.844 1.00 80.44 192 ASP A CA 1
ATOM 1546 C C . ASP A 1 192 ? 8.694 8.254 4.062 1.00 80.44 192 ASP A C 1
ATOM 1548 O O . ASP A 1 192 ? 8.695 8.308 2.829 1.00 80.44 192 ASP A O 1
ATOM 1552 N N . VAL A 1 193 ? 8.015 9.126 4.814 1.00 82.00 193 VAL A N 1
ATOM 1553 C CA . VAL A 1 193 ? 7.184 10.216 4.273 1.00 82.00 193 VAL A CA 1
ATOM 1554 C C . VAL A 1 193 ? 8.019 11.227 3.485 1.00 82.00 193 VAL A C 1
ATOM 1556 O O . VAL A 1 193 ? 7.580 11.688 2.434 1.00 82.00 193 VAL A O 1
ATOM 1559 N N . GLU A 1 194 ? 9.229 11.546 3.948 1.00 85.50 194 GLU A N 1
ATOM 1560 C CA . GLU A 1 194 ? 10.123 12.489 3.268 1.00 85.50 194 GLU A CA 1
ATOM 1561 C C . GLU A 1 194 ? 10.513 11.967 1.882 1.00 85.50 194 GLU A C 1
ATOM 1563 O O . GLU A 1 194 ? 10.334 12.659 0.875 1.00 85.50 194 GLU A O 1
ATOM 1568 N N . THR A 1 195 ? 10.953 10.709 1.798 1.00 89.19 195 THR A N 1
ATOM 1569 C CA . THR A 1 195 ? 11.272 10.087 0.513 1.00 89.19 195 THR A CA 1
ATOM 1570 C C . THR A 1 195 ? 10.042 9.986 -0.389 1.00 89.19 195 THR A C 1
ATOM 1572 O O . THR A 1 195 ? 10.151 10.229 -1.595 1.00 89.19 195 THR A O 1
ATOM 1575 N N . ALA A 1 196 ? 8.867 9.673 0.168 1.00 86.81 196 ALA A N 1
ATOM 1576 C CA . ALA A 1 196 ? 7.620 9.652 -0.591 1.00 86.81 196 ALA A CA 1
ATOM 1577 C C . ALA A 1 196 ? 7.317 11.029 -1.212 1.00 86.81 196 ALA A C 1
ATOM 1579 O O . ALA A 1 196 ? 7.062 11.111 -2.414 1.00 86.81 196 ALA A O 1
ATOM 1580 N N . ILE A 1 197 ? 7.444 12.117 -0.441 1.00 89.69 197 ILE A N 1
ATOM 1581 C CA . ILE A 1 197 ? 7.278 13.494 -0.936 1.00 89.69 197 ILE A CA 1
ATOM 1582 C C . ILE A 1 197 ? 8.261 13.785 -2.074 1.00 89.69 197 ILE A C 1
ATOM 1584 O O . ILE A 1 197 ? 7.841 14.252 -3.132 1.00 89.69 197 ILE A O 1
ATOM 1588 N N . VAL A 1 198 ? 9.547 13.458 -1.907 1.00 95.62 198 VAL A N 1
ATOM 1589 C CA . VAL A 1 198 ? 10.574 13.677 -2.944 1.00 95.62 198 VAL A CA 1
ATOM 1590 C C . VAL A 1 198 ? 10.218 12.958 -4.251 1.00 95.62 198 VAL A C 1
ATOM 1592 O O . VAL A 1 198 ? 10.351 13.528 -5.340 1.00 95.62 198 VAL A O 1
ATOM 1595 N N . TRP A 1 199 ? 9.744 11.714 -4.164 1.00 96.62 199 TRP A N 1
ATOM 1596 C CA . TRP A 1 199 ? 9.320 10.935 -5.329 1.00 96.62 199 TRP A CA 1
ATOM 1597 C C . TRP A 1 199 ? 8.051 11.490 -5.975 1.00 96.62 199 TRP A C 1
ATOM 1599 O O . TRP A 1 199 ? 7.999 11.601 -7.202 1.00 96.62 199 TRP A O 1
ATOM 1609 N N . GLY A 1 200 ? 7.070 11.904 -5.174 1.00 95.38 200 GLY A N 1
ATOM 1610 C CA . GLY A 1 200 ? 5.853 12.547 -5.660 1.00 95.38 200 GLY A CA 1
ATOM 1611 C C . GLY A 1 200 ? 6.130 13.875 -6.363 1.00 95.38 200 GLY A C 1
ATOM 1612 O O . GLY A 1 200 ? 5.639 14.112 -7.463 1.00 95.38 200 GLY A O 1
ATOM 1613 N N . GLU A 1 201 ? 7.000 14.718 -5.810 1.00 96.00 201 GLU A N 1
ATOM 1614 C CA . GLU A 1 201 ? 7.426 15.960 -6.461 1.00 96.00 201 GLU A CA 1
ATOM 1615 C C . GLU A 1 201 ? 8.175 15.712 -7.771 1.00 96.00 201 GLU A C 1
ATOM 1617 O O . GLU A 1 201 ? 7.981 16.438 -8.751 1.00 96.00 201 GLU A O 1
ATOM 1622 N N . ARG A 1 202 ? 9.021 14.676 -7.814 1.00 96.69 202 ARG A N 1
ATOM 1623 C CA . ARG A 1 202 ? 9.668 14.249 -9.059 1.00 96.69 202 ARG A CA 1
ATOM 1624 C C . ARG A 1 202 ? 8.626 13.795 -10.080 1.00 96.69 202 ARG A C 1
ATOM 1626 O O . ARG A 1 202 ? 8.751 14.165 -11.244 1.00 96.69 202 ARG A O 1
ATOM 1633 N N . ALA A 1 203 ? 7.585 13.073 -9.658 1.00 95.00 203 ALA A N 1
ATOM 1634 C CA . ALA A 1 203 ? 6.478 12.662 -10.522 1.00 95.00 203 ALA A CA 1
ATOM 1635 C C . ALA A 1 203 ? 5.686 13.864 -11.062 1.00 95.00 203 ALA A C 1
ATOM 1637 O O . ALA A 1 203 ? 5.361 13.895 -12.246 1.00 95.00 203 ALA A O 1
ATOM 1638 N N . ILE A 1 204 ? 5.429 14.878 -10.229 1.00 94.62 204 ILE A N 1
ATOM 1639 C CA . ILE A 1 204 ? 4.760 16.125 -10.635 1.00 94.62 204 ILE A CA 1
ATOM 1640 C C . ILE A 1 204 ? 5.594 16.863 -11.685 1.00 94.62 204 ILE A C 1
ATOM 1642 O O . ILE A 1 204 ? 5.068 17.237 -12.733 1.00 94.62 204 ILE A O 1
ATOM 1646 N N . ARG A 1 205 ? 6.901 17.050 -11.436 1.00 95.81 205 ARG A N 1
ATOM 1647 C CA . ARG A 1 205 ? 7.810 17.687 -12.406 1.00 95.81 205 ARG A CA 1
ATOM 1648 C C . ARG A 1 205 ? 7.827 16.925 -13.723 1.00 95.81 205 ARG A C 1
ATOM 1650 O O . ARG A 1 205 ? 7.642 17.535 -14.769 1.00 95.81 205 ARG A O 1
ATOM 1657 N N . TRP A 1 206 ? 7.966 15.603 -13.655 1.00 95.19 206 TRP A N 1
ATOM 1658 C CA . TRP A 1 206 ? 7.904 14.731 -14.822 1.00 95.19 206 TRP A CA 1
ATOM 1659 C C . TRP A 1 206 ? 6.598 14.934 -15.605 1.00 95.19 206 TRP A C 1
ATOM 1661 O O . TRP A 1 206 ? 6.624 15.161 -16.812 1.00 95.19 206 TRP A O 1
ATOM 1671 N N . ALA A 1 207 ? 5.451 14.933 -14.920 1.00 92.69 207 ALA A N 1
ATOM 1672 C CA . ALA A 1 207 ? 4.147 15.084 -15.558 1.00 92.69 207 ALA A CA 1
ATOM 1673 C C . ALA A 1 207 ? 4.004 16.437 -16.272 1.00 92.69 207 ALA A C 1
ATOM 1675 O O . ALA A 1 207 ? 3.474 16.485 -17.380 1.00 92.69 207 ALA A O 1
ATOM 1676 N N . HIS A 1 208 ? 4.539 17.518 -15.697 1.00 94.00 208 HIS A N 1
ATOM 1677 C CA . HIS A 1 208 ? 4.615 18.811 -16.379 1.00 94.00 208 HIS A CA 1
ATOM 1678 C C . HIS A 1 208 ? 5.533 18.774 -17.605 1.00 94.00 208 HIS A C 1
ATOM 1680 O O . HIS A 1 208 ? 5.127 19.225 -18.674 1.00 94.00 208 HIS A O 1
ATOM 1686 N N . THR A 1 209 ? 6.742 18.223 -17.470 1.00 95.50 209 THR A N 1
ATOM 1687 C CA . THR A 1 209 ? 7.735 18.161 -18.553 1.00 95.50 209 THR A CA 1
ATOM 1688 C C . THR A 1 209 ? 7.221 17.402 -19.775 1.00 95.50 209 THR A C 1
ATOM 1690 O O . THR A 1 209 ? 7.458 17.835 -20.899 1.00 95.50 209 THR A O 1
ATOM 1693 N N . TYR A 1 210 ? 6.489 16.305 -19.569 1.00 93.88 210 TYR A N 1
ATOM 1694 C CA . TYR A 1 210 ? 6.015 15.431 -20.648 1.00 93.88 210 TYR A CA 1
ATOM 1695 C C . TYR A 1 210 ? 4.525 15.610 -20.984 1.00 93.88 210 TYR A C 1
ATOM 1697 O O . TYR A 1 210 ? 3.923 14.738 -21.609 1.00 93.88 210 TYR A O 1
ATOM 1705 N N . GLY A 1 211 ? 3.910 16.730 -20.580 1.00 91.50 211 GLY A N 1
ATOM 1706 C CA . GLY A 1 211 ? 2.548 17.094 -20.994 1.00 91.50 211 GLY A CA 1
ATOM 1707 C C . GLY A 1 211 ? 1.434 16.193 -20.445 1.00 91.50 211 GLY A C 1
ATOM 1708 O O . GLY A 1 211 ? 0.381 16.068 -21.063 1.00 91.50 211 GLY A O 1
ATOM 1709 N N . ARG A 1 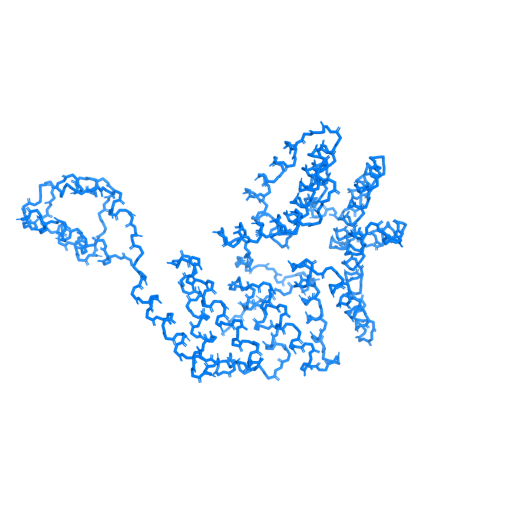212 ? 1.637 15.563 -19.283 1.00 88.25 212 ARG A N 1
ATOM 1710 C CA . ARG A 1 212 ? 0.675 14.670 -18.606 1.00 88.25 212 ARG A CA 1
ATOM 1711 C C . ARG A 1 212 ? -0.088 15.402 -17.503 1.00 88.25 212 ARG A C 1
ATOM 1713 O O . ARG A 1 212 ? -0.085 15.007 -16.337 1.00 88.25 212 ARG A O 1
ATOM 1720 N N . ALA A 1 213 ? -0.712 16.517 -17.885 1.00 83.50 213 ALA A N 1
ATOM 1721 C CA . ALA A 1 213 ? -1.431 17.405 -16.970 1.00 83.50 213 ALA A CA 1
ATOM 1722 C C . ALA A 1 213 ? -2.596 16.708 -16.240 1.00 83.50 213 ALA A C 1
ATOM 1724 O O . ALA A 1 213 ? -2.892 17.063 -15.101 1.00 83.50 213 ALA A O 1
ATOM 1725 N N . ASP A 1 214 ? -3.186 15.675 -16.851 1.00 80.06 214 ASP A N 1
ATOM 1726 C CA . ASP A 1 214 ? -4.251 14.844 -16.277 1.00 80.06 214 ASP A CA 1
ATOM 1727 C C . ASP A 1 214 ? -3.852 14.187 -14.945 1.00 80.06 214 ASP A C 1
ATOM 1729 O O . ASP A 1 214 ? -4.709 13.916 -14.109 1.00 80.06 214 ASP A O 1
ATOM 1733 N N . ARG A 1 215 ? -2.549 13.972 -14.716 1.00 81.12 215 ARG A N 1
ATOM 1734 C CA . ARG A 1 215 ? -2.014 13.302 -13.515 1.00 81.12 215 ARG A CA 1
ATOM 1735 C C . ARG A 1 215 ? -1.448 14.236 -12.467 1.00 81.12 215 ARG A C 1
ATOM 1737 O O . ARG A 1 215 ? -1.251 13.831 -11.323 1.00 81.12 215 ARG A O 1
ATOM 1744 N N . VAL A 1 216 ? -1.191 15.487 -12.837 1.00 87.81 216 VAL A N 1
ATOM 1745 C CA . VAL A 1 216 ? -0.563 16.467 -11.947 1.00 87.81 216 VAL A CA 1
ATOM 1746 C C . VAL A 1 216 ? -1.405 16.676 -10.693 1.00 87.81 216 VAL A C 1
ATOM 1748 O O . VAL A 1 216 ? -0.853 16.734 -9.600 1.00 87.81 216 VAL A O 1
ATOM 1751 N N . MET A 1 217 ? -2.729 16.763 -10.826 1.00 85.44 217 MET A N 1
ATOM 1752 C CA . MET A 1 217 ? -3.596 17.077 -9.688 1.00 85.44 217 MET A CA 1
ATOM 1753 C C . MET A 1 217 ? -3.680 15.932 -8.674 1.00 85.44 217 MET A C 1
ATOM 1755 O O . MET A 1 217 ? -3.568 16.203 -7.483 1.00 85.44 217 MET A O 1
ATOM 1759 N N . GLU A 1 218 ? -3.795 14.679 -9.128 1.00 85.88 218 GLU A N 1
ATOM 1760 C CA . GLU A 1 218 ? -3.757 13.488 -8.258 1.00 85.88 218 GLU A CA 1
ATOM 1761 C C . GLU A 1 218 ? -2.425 13.420 -7.495 1.00 85.88 218 GLU A C 1
ATOM 1763 O O . GLU A 1 218 ? -2.401 13.313 -6.272 1.00 85.88 218 GLU A O 1
ATOM 1768 N N . LEU A 1 219 ? -1.299 13.590 -8.197 1.00 89.69 219 LEU A N 1
ATOM 1769 C CA . LEU A 1 219 ? 0.027 13.579 -7.573 1.00 89.69 219 LEU A CA 1
ATOM 1770 C C . LEU A 1 219 ? 0.216 14.743 -6.591 1.00 89.69 219 LEU A C 1
ATOM 1772 O O . LEU A 1 219 ? 0.796 14.570 -5.522 1.00 89.69 219 LEU A O 1
ATOM 1776 N N . GLN A 1 220 ? -0.281 15.935 -6.928 1.00 90.25 220 GLN A N 1
ATOM 1777 C CA . GLN A 1 220 ? -0.249 17.082 -6.026 1.00 90.25 220 GLN A CA 1
ATOM 1778 C C . GLN A 1 220 ? -1.127 16.873 -4.793 1.00 90.25 220 GLN A C 1
ATOM 1780 O O . GLN A 1 220 ? -0.744 17.341 -3.725 1.00 90.25 220 GLN A O 1
ATOM 1785 N N . ALA A 1 221 ? -2.285 16.222 -4.927 1.00 88.44 221 ALA A N 1
ATOM 1786 C CA . ALA A 1 221 ? -3.153 15.886 -3.804 1.00 88.44 221 ALA A CA 1
ATOM 1787 C C . ALA A 1 221 ? -2.452 14.902 -2.858 1.00 88.44 221 ALA A C 1
ATOM 1789 O O . ALA A 1 221 ? -2.334 15.192 -1.670 1.00 88.44 221 ALA A O 1
ATOM 1790 N N . ALA A 1 222 ? -1.866 13.829 -3.396 1.00 87.75 222 ALA A N 1
ATOM 1791 C CA . ALA A 1 222 ? -1.084 12.869 -2.621 1.00 87.75 222 ALA A CA 1
ATOM 1792 C C . ALA A 1 222 ? 0.120 13.522 -1.913 1.00 87.75 222 ALA A C 1
ATOM 1794 O O . ALA A 1 222 ? 0.311 13.344 -0.712 1.00 87.75 222 ALA A O 1
ATOM 1795 N N . VAL A 1 223 ? 0.915 14.344 -2.611 1.00 90.50 223 VAL A N 1
ATOM 1796 C CA . VAL A 1 223 ? 2.047 15.069 -1.994 1.00 90.50 223 VAL A CA 1
ATOM 1797 C C . VAL A 1 223 ? 1.569 16.063 -0.934 1.00 90.50 223 VAL A C 1
ATOM 1799 O O . VAL A 1 223 ? 2.206 16.210 0.109 1.00 90.50 223 VAL A O 1
ATOM 1802 N N . TRP A 1 224 ? 0.448 16.745 -1.176 1.00 90.38 224 TRP A N 1
ATOM 1803 C CA . TRP A 1 224 ? -0.154 17.650 -0.202 1.00 90.38 224 TRP A CA 1
ATOM 1804 C C . TRP A 1 224 ? -0.588 16.893 1.061 1.00 90.38 224 TRP A C 1
ATOM 1806 O O . TRP A 1 224 ? -0.246 17.325 2.162 1.00 90.38 224 TRP A O 1
ATOM 1816 N N . ARG A 1 225 ? -1.235 15.727 0.911 1.00 89.25 225 ARG A N 1
ATOM 1817 C CA . ARG A 1 225 ? -1.585 14.833 2.023 1.00 89.25 225 ARG A CA 1
ATOM 1818 C C . ARG A 1 225 ? -0.349 14.419 2.807 1.00 89.25 225 ARG A C 1
ATOM 1820 O O . ARG A 1 225 ? -0.317 14.588 4.019 1.00 89.25 225 ARG A O 1
ATOM 1827 N N . LEU A 1 226 ? 0.695 13.945 2.134 1.00 85.50 226 LEU A N 1
ATOM 1828 C CA . LEU A 1 226 ? 1.930 13.526 2.799 1.00 85.50 226 LEU A CA 1
ATOM 1829 C C . LEU A 1 226 ? 2.568 14.667 3.604 1.00 85.50 226 LEU A C 1
ATOM 1831 O O . LEU A 1 226 ? 2.995 14.459 4.735 1.00 85.50 226 LEU A O 1
ATOM 1835 N N . ARG A 1 227 ? 2.576 15.891 3.062 1.00 85.69 227 ARG A N 1
ATOM 1836 C CA . ARG A 1 227 ? 3.058 17.082 3.781 1.00 85.69 227 ARG A CA 1
ATOM 1837 C C . ARG A 1 227 ? 2.181 17.454 4.971 1.00 85.69 227 ARG A C 1
ATOM 1839 O O . ARG A 1 227 ? 2.684 18.017 5.931 1.00 85.69 227 ARG A O 1
ATOM 1846 N N . SER A 1 228 ? 0.886 17.153 4.919 1.00 84.50 228 SER A N 1
ATOM 1847 C CA . SER A 1 228 ? -0.040 17.443 6.017 1.00 84.50 228 SER A CA 1
ATOM 1848 C C . SER A 1 228 ? 0.237 16.610 7.277 1.00 84.50 228 SER A C 1
ATOM 1850 O O . SER A 1 228 ? -0.156 17.017 8.370 1.00 84.50 228 SER A O 1
ATOM 1852 N N . TYR A 1 229 ? 0.942 15.480 7.135 1.00 80.19 229 TYR A N 1
ATOM 1853 C CA . TYR A 1 229 ? 1.379 14.661 8.263 1.00 80.19 229 TYR A CA 1
ATOM 1854 C C . TYR A 1 229 ? 2.473 15.332 9.096 1.00 80.19 229 TYR A C 1
ATOM 1856 O O . TYR A 1 229 ? 2.590 15.045 10.288 1.00 80.19 229 TYR A O 1
ATOM 1864 N N . ASP A 1 230 ? 3.237 16.252 8.503 1.00 76.88 230 ASP A N 1
ATOM 1865 C CA . ASP A 1 230 ? 4.169 17.098 9.236 1.00 76.88 230 ASP A CA 1
ATOM 1866 C C . ASP A 1 230 ? 3.412 18.274 9.871 1.00 76.88 230 ASP A C 1
ATOM 1868 O O . ASP A 1 230 ? 2.986 19.217 9.203 1.00 76.88 230 ASP A O 1
ATOM 1872 N N . CYS A 1 231 ? 3.259 18.235 11.195 1.00 65.50 231 CYS A N 1
ATOM 1873 C CA . CYS A 1 231 ? 2.573 19.281 11.946 1.00 65.50 231 CYS A CA 1
ATOM 1874 C C . CYS A 1 231 ? 3.306 20.632 11.947 1.00 65.50 231 CYS A C 1
ATOM 1876 O O . CYS A 1 231 ? 2.706 21.647 12.310 1.00 65.50 231 CYS A O 1
ATOM 1878 N N . GLN A 1 232 ? 4.581 20.661 11.549 1.00 69.38 232 GLN A N 1
ATOM 1879 C CA . GLN A 1 232 ? 5.365 21.885 11.396 1.00 69.38 232 GLN A CA 1
ATOM 1880 C C . GLN A 1 232 ? 5.279 22.455 9.977 1.00 69.38 232 GLN A C 1
ATOM 1882 O O . GLN A 1 232 ? 5.560 23.644 9.774 1.00 69.38 232 GLN A O 1
ATOM 1887 N N . ALA A 1 233 ? 4.860 21.651 8.995 1.00 72.44 233 ALA A N 1
ATOM 1888 C CA . ALA A 1 233 ? 4.723 22.104 7.625 1.00 72.44 233 ALA A CA 1
ATOM 1889 C C . ALA A 1 233 ? 3.613 23.160 7.524 1.00 72.44 233 ALA A C 1
ATOM 1891 O O . ALA A 1 233 ? 2.436 22.923 7.806 1.00 72.44 233 ALA A O 1
ATOM 1892 N N . ARG A 1 234 ? 3.987 24.361 7.067 1.00 70.50 234 ARG A N 1
ATOM 1893 C CA . ARG A 1 234 ? 3.042 25.440 6.754 1.00 70.50 234 ARG A CA 1
ATOM 1894 C C . ARG A 1 234 ? 2.346 25.151 5.433 1.00 70.50 234 ARG A C 1
ATOM 1896 O O . ARG A 1 234 ? 2.663 25.736 4.401 1.00 70.50 234 ARG A O 1
ATOM 1903 N N . VAL A 1 235 ? 1.405 24.224 5.475 1.00 74.94 235 VAL A N 1
ATOM 1904 C CA . VAL A 1 235 ? 0.501 23.956 4.365 1.00 74.94 235 VAL A CA 1
ATOM 1905 C C . VAL A 1 235 ? -0.743 24.840 4.536 1.00 74.94 235 VAL A C 1
ATOM 1907 O O . VAL A 1 235 ? -1.241 25.036 5.645 1.00 74.94 235 VAL A O 1
ATOM 1910 N N . SER A 1 236 ? -1.218 25.453 3.455 1.00 76.88 236 SER A N 1
ATOM 1911 C CA . SER A 1 236 ? -2.404 26.317 3.471 1.00 76.88 236 SER A CA 1
ATOM 1912 C C . SER A 1 236 ? -3.672 25.467 3.349 1.00 76.88 236 SER A C 1
ATOM 1914 O O . SER A 1 236 ? -3.810 24.693 2.401 1.00 76.88 236 SER A O 1
ATOM 1916 N N . ASP A 1 237 ? -4.610 25.610 4.294 1.00 74.56 237 ASP A N 1
ATOM 1917 C CA . ASP A 1 237 ? -5.934 24.960 4.215 1.00 74.56 237 ASP A CA 1
ATOM 1918 C C . ASP A 1 237 ? -6.765 25.531 3.066 1.00 74.56 237 ASP A C 1
ATOM 1920 O O . ASP A 1 237 ? -7.567 24.828 2.455 1.00 74.56 237 ASP A O 1
ATOM 1924 N N . ARG A 1 238 ? -6.538 26.806 2.733 1.00 78.56 238 ARG A N 1
ATOM 1925 C CA . ARG A 1 238 ? -7.185 27.464 1.601 1.00 78.56 238 ARG A CA 1
ATOM 1926 C C . ARG A 1 238 ? -6.825 26.772 0.287 1.00 78.56 238 ARG A C 1
ATOM 1928 O O . ARG A 1 238 ? -7.716 26.515 -0.514 1.00 78.56 238 ARG A O 1
ATOM 1935 N N . ASP A 1 239 ? -5.560 26.400 0.111 1.00 76.88 239 ASP A N 1
ATOM 1936 C CA . ASP A 1 239 ? -5.087 25.731 -1.106 1.00 76.88 239 ASP A CA 1
ATOM 1937 C C . ASP A 1 239 ? -5.721 24.338 -1.249 1.00 76.88 239 ASP A C 1
ATOM 1939 O O . ASP A 1 239 ? -6.028 23.900 -2.356 1.00 76.88 239 ASP A O 1
ATOM 1943 N N . ALA A 1 240 ? -5.953 23.643 -0.130 1.00 75.31 240 ALA A N 1
ATOM 1944 C CA . ALA A 1 240 ? -6.668 22.368 -0.106 1.00 75.31 240 ALA A CA 1
ATOM 1945 C C . ALA A 1 240 ? -8.149 22.514 -0.466 1.00 75.31 240 ALA A C 1
ATOM 1947 O O . ALA A 1 240 ? -8.653 21.772 -1.309 1.00 75.31 240 ALA A O 1
ATOM 1948 N N . ILE A 1 241 ? -8.835 23.489 0.134 1.00 75.75 241 ILE A N 1
ATOM 1949 C CA . ILE A 1 241 ? -10.242 23.782 -0.164 1.00 75.75 241 ILE A CA 1
ATOM 1950 C C . ILE A 1 241 ? -10.406 24.127 -1.648 1.00 75.75 241 ILE A C 1
ATOM 1952 O O . ILE A 1 241 ? -11.275 23.568 -2.316 1.00 75.75 241 ILE A O 1
ATOM 1956 N N . GLU A 1 242 ? -9.545 24.996 -2.184 1.00 81.50 242 GLU A N 1
ATOM 1957 C CA . GLU A 1 242 ? -9.568 25.373 -3.600 1.00 81.50 242 GLU A CA 1
ATOM 1958 C C . GLU A 1 242 ? -9.336 24.149 -4.506 1.00 81.50 242 GLU A C 1
ATOM 1960 O O . GLU A 1 242 ? -10.071 23.965 -5.477 1.00 81.50 242 GLU A O 1
ATOM 1965 N N . LYS A 1 243 ? -8.398 23.253 -4.158 1.00 77.44 243 LYS A N 1
ATOM 1966 C CA . LYS A 1 243 ? -8.153 21.997 -4.895 1.00 77.44 243 LYS A CA 1
ATOM 1967 C C . LYS A 1 243 ? -9.371 21.069 -4.923 1.00 77.44 243 LYS A C 1
ATOM 1969 O O . LYS A 1 243 ? -9.716 20.574 -5.995 1.00 77.44 243 LYS A O 1
ATOM 1974 N N . VAL A 1 244 ? -10.034 20.847 -3.786 1.00 76.75 244 VAL A N 1
ATOM 1975 C CA . VAL A 1 244 ? -11.245 20.003 -3.717 1.00 76.75 244 VAL A CA 1
ATOM 1976 C C . VAL A 1 244 ? -12.386 20.622 -4.520 1.00 76.75 244 VAL A C 1
ATOM 1978 O O . VAL A 1 244 ? -13.055 19.938 -5.292 1.00 76.75 244 VAL A O 1
ATOM 1981 N N . GLN A 1 245 ? -12.579 21.938 -4.410 1.00 80.25 245 GLN A N 1
ATOM 1982 C CA . GLN A 1 245 ? -13.635 22.644 -5.133 1.00 80.25 245 GLN A CA 1
ATOM 1983 C C . GLN A 1 245 ? -13.428 22.659 -6.651 1.00 80.25 245 GLN A C 1
ATOM 1985 O O . GLN A 1 245 ? -14.414 22.631 -7.386 1.00 80.25 245 GLN A O 1
ATOM 1990 N N . GLN A 1 246 ? -12.181 22.695 -7.123 1.00 80.88 246 GLN A N 1
ATOM 1991 C CA . GLN A 1 246 ? -11.853 22.623 -8.550 1.00 80.88 246 GLN A CA 1
ATOM 1992 C C . GLN A 1 246 ? -12.088 21.224 -9.139 1.00 80.88 246 GLN A C 1
ATOM 1994 O O . GLN A 1 246 ? -12.294 21.099 -10.343 1.00 80.88 246 GLN A O 1
ATOM 1999 N N . MET A 1 247 ? -12.084 20.178 -8.306 1.00 75.44 247 MET A N 1
ATOM 2000 C CA . MET A 1 247 ? -12.074 18.776 -8.731 1.00 75.44 247 MET A CA 1
ATOM 2001 C C . MET A 1 247 ? -13.220 17.970 -8.113 1.00 75.44 247 MET A C 1
ATOM 2003 O O . MET A 1 247 ? -13.043 16.810 -7.751 1.00 75.44 247 MET A O 1
ATOM 2007 N N . ARG A 1 248 ? -14.428 18.549 -8.059 1.00 73.38 248 ARG A N 1
ATOM 2008 C CA . ARG A 1 248 ? -15.647 17.913 -7.504 1.00 73.38 248 ARG A CA 1
ATOM 2009 C C . ARG A 1 248 ? -16.026 16.569 -8.136 1.00 73.38 248 ARG A C 1
ATOM 2011 O O . ARG A 1 248 ? -16.903 15.882 -7.633 1.00 73.38 248 ARG A O 1
ATOM 2018 N N . HIS A 1 249 ? -15.402 16.203 -9.252 1.00 79.88 249 HIS A N 1
ATOM 2019 C CA . HIS A 1 249 ? -15.630 14.935 -9.944 1.00 79.88 249 HIS A CA 1
ATOM 2020 C C . HIS A 1 249 ? -14.495 13.918 -9.750 1.00 79.88 249 HIS A C 1
ATOM 2022 O O . HIS A 1 249 ? -14.639 12.778 -10.181 1.00 79.88 249 HIS A O 1
ATOM 2028 N N . ASN A 1 250 ? -13.377 14.294 -9.115 1.00 82.06 250 ASN A N 1
ATOM 2029 C CA . ASN A 1 250 ? -12.256 13.390 -8.865 1.00 82.06 250 ASN A CA 1
ATOM 2030 C C . ASN A 1 250 ? -12.250 12.954 -7.394 1.00 82.06 250 ASN A C 1
ATOM 2032 O O . ASN A 1 250 ? -11.762 13.667 -6.516 1.00 82.06 250 ASN A O 1
ATOM 2036 N N . ALA A 1 251 ? -12.783 11.756 -7.153 1.00 81.38 251 ALA A N 1
ATOM 2037 C CA . ALA A 1 251 ? -12.862 11.158 -5.824 1.00 81.38 251 ALA A CA 1
ATOM 2038 C C . ALA A 1 251 ? -11.483 10.992 -5.159 1.00 81.38 251 ALA A C 1
ATOM 2040 O O . ALA A 1 251 ? -11.374 11.228 -3.963 1.00 81.38 251 ALA A O 1
ATOM 2041 N N . TYR A 1 252 ? -10.423 10.684 -5.918 1.00 79.44 252 TYR A N 1
ATOM 2042 C CA . TYR A 1 252 ? -9.073 10.503 -5.368 1.00 79.44 252 TYR A CA 1
ATOM 2043 C C . TYR A 1 252 ? -8.469 11.810 -4.859 1.00 79.44 252 TYR A C 1
ATOM 2045 O O . TYR A 1 252 ? -7.902 11.855 -3.774 1.00 79.44 252 TYR A O 1
ATOM 2053 N N . VAL A 1 253 ? -8.614 12.896 -5.627 1.00 82.94 253 VAL A N 1
ATOM 2054 C CA . VAL A 1 253 ? -8.163 14.228 -5.189 1.00 82.94 253 VAL A CA 1
ATOM 2055 C C . VAL A 1 253 ? -8.926 14.655 -3.940 1.00 82.94 253 VAL A C 1
ATOM 2057 O O . VAL A 1 253 ? -8.328 15.195 -3.011 1.00 82.94 253 VAL A O 1
ATOM 2060 N N . HIS A 1 254 ? -10.238 14.410 -3.920 1.00 86.81 254 HIS A N 1
ATOM 2061 C CA . HIS A 1 254 ? -11.080 14.709 -2.766 1.00 86.81 254 HIS A CA 1
ATOM 2062 C C . HIS A 1 254 ? -10.634 13.925 -1.531 1.00 86.81 254 HIS A C 1
ATOM 2064 O O . HIS A 1 254 ? -10.436 14.514 -0.475 1.00 86.81 254 HIS A O 1
ATOM 2070 N N . GLU A 1 255 ? -10.383 12.630 -1.687 1.00 85.44 255 GLU A N 1
ATOM 2071 C CA . GLU A 1 255 ? -9.926 11.739 -0.629 1.00 85.44 255 GLU A CA 1
ATOM 2072 C C . GLU A 1 255 ? -8.543 12.115 -0.084 1.00 85.44 255 GLU A C 1
ATOM 2074 O O . GLU A 1 255 ? -8.413 12.337 1.119 1.00 85.44 255 GLU A O 1
ATOM 2079 N N . ASP A 1 256 ? -7.522 12.251 -0.937 1.00 86.56 256 ASP A N 1
ATOM 2080 C CA . ASP A 1 256 ? -6.163 12.587 -0.495 1.00 86.56 256 ASP A CA 1
ATOM 2081 C C . ASP A 1 256 ? -6.146 13.930 0.258 1.00 86.56 256 ASP A C 1
ATOM 2083 O O . ASP A 1 256 ? -5.561 14.053 1.341 1.00 86.56 256 ASP A O 1
ATOM 2087 N N . VAL A 1 257 ? -6.834 14.942 -0.281 1.00 87.69 257 VAL A N 1
ATOM 2088 C CA . VAL A 1 257 ? -6.941 16.247 0.382 1.00 87.69 257 VAL A CA 1
ATOM 2089 C C . VAL A 1 257 ? -7.790 16.152 1.652 1.00 87.69 257 VAL A C 1
ATOM 2091 O O . VAL A 1 257 ? -7.418 16.723 2.676 1.00 87.69 257 VAL A O 1
ATOM 2094 N N . GLY A 1 258 ? -8.892 15.404 1.625 1.00 88.69 258 GLY A N 1
ATOM 2095 C CA . GLY A 1 258 ? -9.777 15.177 2.764 1.00 88.69 258 GLY A CA 1
ATOM 2096 C C . GLY A 1 258 ? -9.069 14.574 3.958 1.00 88.69 258 GLY A C 1
ATOM 2097 O O . GLY A 1 258 ? -9.150 15.136 5.052 1.00 88.69 258 GLY A O 1
ATOM 2098 N N . ILE A 1 259 ? -8.306 13.507 3.734 1.00 86.31 259 ILE A N 1
ATOM 2099 C CA . ILE A 1 259 ? -7.487 12.862 4.761 1.00 86.31 259 ILE A CA 1
ATOM 2100 C C . ILE A 1 259 ? -6.482 13.856 5.340 1.00 86.31 259 ILE A C 1
ATOM 2102 O O . ILE A 1 259 ? -6.368 13.972 6.559 1.00 86.31 259 ILE A O 1
ATOM 2106 N N . GLY A 1 260 ? -5.761 14.599 4.495 1.00 86.94 260 GLY A N 1
ATOM 2107 C CA . GLY A 1 260 ? -4.728 15.499 5.000 1.00 86.94 260 GLY A CA 1
ATOM 2108 C C . GLY A 1 260 ? -5.279 16.724 5.743 1.00 86.94 260 GLY A C 1
ATOM 2109 O O . GLY A 1 260 ? -4.699 17.163 6.739 1.00 86.94 260 GLY A O 1
ATOM 2110 N N . VAL A 1 261 ? -6.432 17.261 5.324 1.00 88.75 261 VAL A N 1
ATOM 2111 C CA . VAL A 1 261 ? -7.117 18.326 6.073 1.00 88.75 261 VAL A CA 1
ATOM 2112 C C . VAL A 1 261 ? -7.624 17.777 7.404 1.00 88.75 261 VAL A C 1
ATOM 2114 O O . VAL A 1 261 ? -7.371 18.386 8.444 1.00 88.75 261 VAL A O 1
ATOM 2117 N N . ALA A 1 262 ? -8.265 16.604 7.401 1.00 88.94 262 ALA A N 1
ATOM 2118 C CA . ALA A 1 262 ? -8.741 15.952 8.616 1.00 88.94 262 ALA A CA 1
ATOM 2119 C C . ALA A 1 262 ? -7.602 15.712 9.619 1.00 88.94 262 ALA A C 1
ATOM 2121 O O . ALA A 1 262 ? -7.741 16.063 10.792 1.00 88.94 262 ALA A O 1
ATOM 2122 N N . TRP A 1 263 ? -6.450 15.228 9.142 1.00 85.81 263 TRP A N 1
ATOM 2123 C CA . TRP A 1 263 ? -5.243 15.024 9.943 1.00 85.81 263 TRP A CA 1
ATOM 2124 C C . TRP A 1 263 ? -4.776 16.306 10.636 1.00 85.81 263 TRP A C 1
ATOM 2126 O O . TRP A 1 263 ? -4.529 16.323 11.845 1.00 85.81 263 TRP A O 1
ATOM 2136 N N . ARG A 1 264 ? -4.692 17.410 9.890 1.00 85.94 264 ARG A N 1
ATOM 2137 C CA . ARG A 1 264 ? -4.228 18.696 10.426 1.00 85.94 264 ARG A CA 1
ATOM 2138 C C . ARG A 1 264 ? -5.193 19.306 11.424 1.00 85.94 264 ARG A C 1
ATOM 2140 O O . ARG A 1 264 ? -4.759 19.712 12.500 1.00 85.94 264 ARG A O 1
ATOM 2147 N N . ILE A 1 265 ? -6.481 19.336 11.091 1.00 88.56 265 ILE A N 1
ATOM 2148 C CA . ILE A 1 265 ? -7.527 19.818 11.997 1.00 88.56 265 ILE A CA 1
ATOM 2149 C C . ILE A 1 265 ? -7.505 18.986 13.286 1.00 88.56 265 ILE A C 1
ATOM 2151 O O . ILE A 1 265 ? -7.549 19.536 14.390 1.00 88.56 265 ILE A O 1
ATOM 2155 N N . TRP A 1 266 ? -7.380 17.660 13.159 1.00 86.12 266 TRP A N 1
ATOM 2156 C CA . TRP A 1 266 ? -7.274 16.761 14.302 1.00 86.12 266 TRP A CA 1
ATOM 2157 C C . TRP A 1 266 ? -6.066 17.097 15.171 1.00 86.12 266 TRP A C 1
ATOM 2159 O O . TRP A 1 266 ? -6.218 17.240 16.383 1.00 86.12 266 TRP A O 1
ATOM 2169 N N . TRP A 1 267 ? -4.887 17.311 14.583 1.00 82.94 267 TRP A N 1
ATOM 2170 C CA . TRP A 1 267 ? -3.696 17.720 15.331 1.00 82.94 267 TRP A CA 1
ATOM 2171 C C . TRP A 1 267 ? -3.867 19.070 16.047 1.00 82.94 267 TRP A C 1
ATOM 2173 O O . TRP A 1 267 ? -3.489 19.204 17.212 1.00 82.94 267 TRP A O 1
ATOM 2183 N N . GLN A 1 268 ? -4.489 20.045 15.379 1.00 85.06 268 GLN A N 1
ATOM 2184 C CA . GLN A 1 268 ? -4.774 21.383 15.913 1.00 85.06 268 GLN A CA 1
ATOM 2185 C C . GLN A 1 268 ? -5.876 21.402 16.981 1.00 85.06 268 GLN A C 1
ATOM 2187 O O . GLN A 1 268 ? -6.020 22.395 17.689 1.00 85.06 268 GLN A O 1
ATOM 2192 N N . GLN A 1 269 ? -6.619 20.304 17.137 1.00 87.69 269 GLN A N 1
ATOM 2193 C CA . GLN A 1 269 ? -7.739 20.179 18.075 1.00 87.69 269 GLN A CA 1
ATOM 2194 C C . GLN A 1 269 ? -8.912 21.131 17.776 1.00 87.69 269 GLN A C 1
ATOM 2196 O O . GLN A 1 269 ? -9.711 21.426 18.664 1.00 87.69 269 GLN A O 1
ATOM 2201 N N . ASP A 1 270 ? -9.068 21.568 16.522 1.00 89.44 270 ASP A N 1
ATOM 2202 C CA . ASP A 1 270 ? -10.172 22.439 16.108 1.00 89.44 270 ASP A CA 1
ATOM 2203 C C . ASP A 1 270 ? -11.408 21.642 15.649 1.00 89.44 270 ASP A C 1
ATOM 2205 O O . ASP A 1 270 ? -11.662 21.413 14.466 1.00 89.44 270 ASP A O 1
ATOM 2209 N N . VAL A 1 271 ? -12.236 21.247 16.616 1.00 89.00 271 VAL A N 1
ATOM 2210 C CA . VAL A 1 271 ? -13.515 20.556 16.369 1.00 89.00 271 VAL A CA 1
ATOM 2211 C C . VAL A 1 271 ? -14.455 21.366 15.470 1.00 89.00 271 VAL A C 1
ATOM 2213 O O . VAL A 1 271 ? -15.209 20.807 14.672 1.00 89.00 271 VAL A O 1
ATOM 2216 N N . THR A 1 272 ? -14.435 22.694 15.590 1.00 90.62 272 THR A N 1
ATOM 2217 C CA . THR A 1 272 ? -15.329 23.550 14.803 1.00 90.62 272 THR A CA 1
ATOM 2218 C C . THR A 1 272 ? -14.930 23.502 13.335 1.00 90.62 272 THR A C 1
ATOM 2220 O O . THR A 1 272 ? -15.791 23.410 12.457 1.00 90.62 272 THR A O 1
ATOM 2223 N N . GLN A 1 273 ? -13.627 23.534 13.062 1.00 88.88 273 GLN A N 1
ATOM 2224 C CA . GLN A 1 273 ? -13.092 23.384 11.719 1.00 88.88 273 GLN A CA 1
ATOM 2225 C C . GLN A 1 273 ? -13.341 21.971 11.169 1.00 88.88 273 GLN A C 1
ATOM 2227 O O . GLN A 1 273 ? -13.688 21.866 9.993 1.00 88.88 273 GLN A O 1
ATOM 2232 N N . TRP A 1 274 ? -13.297 20.914 11.999 1.00 91.06 274 TRP A N 1
ATOM 2233 C CA . TRP A 1 274 ? -13.701 19.559 11.582 1.00 91.06 274 TRP A CA 1
ATOM 2234 C C . TRP A 1 274 ? -15.136 19.533 11.059 1.00 91.06 274 TRP A C 1
ATOM 2236 O O . TRP A 1 274 ? -15.374 19.073 9.946 1.00 91.06 274 TRP A O 1
ATOM 2246 N N . HIS A 1 275 ? -16.092 20.076 11.817 1.00 90.94 275 HIS A N 1
ATOM 2247 C CA . HIS A 1 275 ? -17.494 20.080 11.398 1.00 90.94 275 HIS A CA 1
ATOM 2248 C C . HIS A 1 275 ? -17.711 20.852 10.093 1.00 90.94 275 HIS A C 1
ATOM 2250 O O . HIS A 1 275 ? -18.425 20.372 9.215 1.00 90.94 275 HIS A O 1
ATOM 2256 N N . ARG A 1 276 ? -17.062 22.014 9.927 1.00 89.81 276 ARG A N 1
ATOM 2257 C CA . ARG A 1 276 ? -17.133 22.773 8.667 1.00 89.81 276 ARG A CA 1
ATOM 2258 C C . ARG A 1 276 ? -16.546 21.985 7.499 1.00 89.81 276 ARG A C 1
ATOM 2260 O O . ARG A 1 276 ? -17.159 21.939 6.435 1.00 89.81 276 ARG A O 1
ATOM 2267 N N . TRP A 1 277 ? -15.377 21.373 7.701 1.00 88.88 277 TRP A N 1
ATOM 2268 C CA . TRP A 1 277 ? -14.719 20.560 6.682 1.00 88.88 277 TRP A CA 1
ATOM 2269 C C . TRP A 1 277 ? -15.583 19.368 6.284 1.00 88.88 277 TRP A C 1
ATOM 2271 O O . TRP A 1 277 ? -15.816 19.165 5.099 1.00 88.88 277 TRP A O 1
ATOM 2281 N N . ARG A 1 278 ? -16.117 18.628 7.260 1.00 89.50 278 ARG A N 1
ATOM 2282 C CA . ARG A 1 278 ? -16.992 17.476 7.037 1.00 89.50 278 ARG A CA 1
ATOM 2283 C C . ARG A 1 278 ? -18.221 17.841 6.208 1.00 89.50 278 ARG A C 1
ATOM 2285 O O . ARG A 1 278 ? -18.516 17.141 5.244 1.00 89.50 278 ARG A O 1
ATOM 2292 N N . THR A 1 279 ? -18.921 18.922 6.556 1.00 89.81 279 THR A N 1
ATOM 2293 C CA . THR A 1 279 ? -20.094 19.377 5.793 1.00 89.81 279 THR A CA 1
ATOM 2294 C C . THR A 1 279 ? -19.714 19.685 4.349 1.00 89.81 279 THR A C 1
ATOM 2296 O O . THR A 1 279 ? -20.321 19.153 3.425 1.00 89.81 279 THR A O 1
ATOM 2299 N N . MET A 1 280 ? -18.654 20.469 4.144 1.00 88.38 280 MET A N 1
ATOM 2300 C CA . MET A 1 280 ? -18.197 20.817 2.800 1.00 88.38 280 MET A CA 1
ATOM 2301 C C . MET A 1 280 ? -17.724 19.582 2.012 1.00 88.38 280 MET A C 1
ATOM 2303 O O . MET A 1 280 ? -18.004 19.463 0.822 1.00 88.38 280 MET A O 1
ATOM 2307 N N . ALA A 1 281 ? -17.014 18.653 2.653 1.00 86.38 281 ALA A N 1
ATOM 2308 C CA . ALA A 1 281 ? -16.558 17.408 2.047 1.00 86.38 281 ALA A CA 1
ATOM 2309 C C . ALA A 1 281 ? -17.743 16.562 1.561 1.00 86.38 281 ALA A C 1
ATOM 2311 O O . ALA A 1 281 ? -17.724 16.111 0.420 1.00 86.38 281 ALA A O 1
ATOM 2312 N N . ALA A 1 282 ? -18.792 16.431 2.378 1.00 86.25 282 ALA A N 1
ATOM 2313 C CA . ALA A 1 282 ? -20.022 15.736 2.010 1.00 86.25 282 ALA A CA 1
ATOM 2314 C C . ALA A 1 282 ? -20.769 16.426 0.852 1.00 86.25 282 ALA A C 1
ATOM 2316 O O . ALA A 1 282 ? -21.241 15.753 -0.056 1.00 86.25 282 ALA A O 1
ATOM 2317 N N . GLU A 1 283 ? -20.836 17.762 0.845 1.00 86.06 283 GLU A N 1
ATOM 2318 C CA . GLU A 1 283 ? -21.486 18.547 -0.221 1.00 86.06 283 GLU A CA 1
ATOM 2319 C C . GLU A 1 283 ? -20.730 18.520 -1.557 1.00 86.06 283 GLU A C 1
ATOM 2321 O O . GLU A 1 283 ? -21.313 18.742 -2.618 1.00 86.06 283 GLU A O 1
ATOM 2326 N N . THR A 1 284 ? -19.414 18.309 -1.516 1.00 83.44 284 THR A N 1
ATOM 2327 C CA . THR A 1 284 ? -18.545 18.307 -2.703 1.00 83.44 284 THR A CA 1
ATOM 2328 C C . THR A 1 284 ? -18.185 16.906 -3.183 1.00 83.44 284 THR A C 1
ATOM 2330 O O . THR A 1 284 ? -17.489 16.783 -4.193 1.00 83.44 284 THR A O 1
ATOM 2333 N N . TRP A 1 285 ? -18.645 15.863 -2.484 1.00 83.19 285 TRP A N 1
ATOM 2334 C CA . TRP A 1 285 ? -18.411 14.481 -2.877 1.00 83.19 285 TRP A CA 1
ATOM 2335 C C . TRP A 1 285 ? -19.169 14.150 -4.174 1.00 83.19 285 TRP A C 1
ATOM 2337 O O . TRP A 1 285 ? -20.331 14.541 -4.317 1.00 83.19 285 TRP A O 1
ATOM 2347 N N . PRO A 1 286 ? -18.562 13.425 -5.132 1.00 75.56 286 PRO A N 1
ATOM 2348 C CA . PRO A 1 286 ? -19.254 13.043 -6.356 1.00 75.56 286 PRO A CA 1
ATOM 2349 C C . PRO A 1 286 ? -20.478 12.159 -6.052 1.00 75.56 286 PRO A C 1
ATOM 2351 O O . PRO A 1 286 ? -20.327 11.042 -5.564 1.00 75.56 286 PRO A O 1
ATOM 2354 N N . GLU A 1 287 ? -21.682 12.619 -6.414 1.00 61.16 287 GLU A N 1
ATOM 2355 C CA . GLU A 1 287 ? -22.987 11.990 -6.096 1.00 61.16 287 GLU A CA 1
ATOM 2356 C C . GLU A 1 287 ? -23.132 10.509 -6.502 1.00 61.16 287 GLU A C 1
ATOM 2358 O O . GLU A 1 287 ? -24.025 9.816 -6.020 1.00 61.16 287 GLU A O 1
ATOM 2363 N N . LYS A 1 288 ? -22.279 10.010 -7.406 1.00 62.81 288 LYS A N 1
ATOM 2364 C CA . LYS A 1 288 ? -22.330 8.631 -7.917 1.00 62.81 288 LYS A CA 1
ATOM 2365 C C . LYS A 1 288 ? -21.513 7.624 -7.109 1.00 62.81 288 LYS A C 1
ATOM 2367 O O . LYS A 1 288 ? -21.667 6.429 -7.339 1.00 62.81 288 LYS A O 1
ATOM 2372 N N . ASN A 1 289 ? -20.660 8.081 -6.196 1.00 61.69 289 ASN A N 1
ATOM 2373 C CA . ASN A 1 289 ? -19.828 7.195 -5.394 1.00 61.69 289 ASN A CA 1
ATOM 2374 C C . ASN A 1 289 ? -20.385 7.112 -3.974 1.00 61.69 289 ASN A C 1
ATOM 2376 O O . ASN A 1 289 ? -20.726 8.157 -3.412 1.00 61.69 289 ASN A O 1
ATOM 2380 N N . PRO A 1 290 ? -20.441 5.917 -3.357 1.00 70.62 290 PRO A N 1
ATOM 2381 C CA . PRO A 1 290 ? -20.693 5.840 -1.926 1.00 70.62 290 PRO A CA 1
ATOM 2382 C C . PRO A 1 290 ? -19.705 6.761 -1.196 1.00 70.62 290 PRO A C 1
ATOM 2384 O O . PRO A 1 290 ? -18.559 6.922 -1.626 1.00 70.62 290 PRO A O 1
ATOM 2387 N N . MET A 1 291 ? -20.191 7.441 -0.155 1.00 67.69 291 MET A N 1
ATOM 2388 C CA . MET A 1 291 ? -19.375 8.345 0.656 1.00 67.69 291 MET A CA 1
ATOM 2389 C C . MET A 1 291 ? -18.131 7.584 1.131 1.00 67.69 291 MET A C 1
ATOM 2391 O O . MET A 1 291 ? -18.256 6.423 1.533 1.00 67.69 291 MET A O 1
ATOM 2395 N N . PRO A 1 292 ? -16.937 8.185 1.065 1.00 68.31 292 PRO A N 1
ATOM 2396 C CA . PRO A 1 292 ? -15.728 7.450 1.319 1.00 68.31 292 PRO A CA 1
ATOM 2397 C C . PRO A 1 292 ? -15.586 7.227 2.835 1.00 68.31 292 PRO A C 1
ATOM 2399 O O . PRO A 1 292 ? -15.891 8.121 3.634 1.00 68.31 292 PRO A O 1
ATOM 2402 N N . PRO A 1 293 ? -15.057 6.068 3.243 1.00 78.69 293 PRO A N 1
ATOM 2403 C CA . PRO A 1 293 ? -14.911 5.670 4.642 1.00 78.69 293 PRO A CA 1
ATOM 2404 C C . PRO A 1 293 ? -14.081 6.625 5.504 1.00 78.69 293 PRO A C 1
ATOM 2406 O O . PRO A 1 293 ? -14.152 6.560 6.732 1.00 78.69 293 PRO A O 1
ATOM 2409 N N . TRP A 1 294 ? -13.277 7.505 4.893 1.00 83.75 294 TRP A N 1
ATOM 2410 C CA . TRP A 1 294 ? -12.426 8.422 5.645 1.00 83.75 294 TRP A CA 1
ATOM 2411 C C . TRP A 1 294 ? -13.226 9.391 6.517 1.00 83.75 294 TRP A C 1
ATOM 2413 O O . TRP A 1 294 ? -12.764 9.728 7.601 1.00 83.75 294 TRP A O 1
ATOM 2423 N N . ILE A 1 295 ? -14.424 9.825 6.108 1.00 87.81 295 ILE A N 1
ATOM 2424 C CA . ILE A 1 295 ? -15.231 10.728 6.948 1.00 87.81 295 ILE A CA 1
ATOM 2425 C C . ILE A 1 295 ? -15.631 10.019 8.245 1.00 87.81 295 ILE A C 1
ATOM 2427 O O . ILE A 1 295 ? -15.435 10.577 9.325 1.00 87.81 295 ILE A O 1
ATOM 2431 N N . ASP A 1 296 ? -16.115 8.780 8.142 1.00 88.25 296 ASP A N 1
ATOM 2432 C CA . ASP A 1 296 ? -16.534 7.978 9.295 1.00 88.25 296 ASP A CA 1
ATOM 2433 C C . ASP A 1 296 ? -15.345 7.622 10.197 1.00 88.25 296 ASP A C 1
ATOM 2435 O O . ASP A 1 296 ? -15.449 7.692 11.424 1.00 88.25 296 ASP A O 1
ATOM 2439 N N . LEU A 1 297 ? -14.185 7.328 9.596 1.00 87.94 297 LEU A N 1
ATOM 2440 C CA . LEU A 1 297 ? -12.930 7.130 10.321 1.00 87.94 297 LEU A CA 1
ATOM 2441 C C . LEU A 1 297 ? -12.596 8.350 11.185 1.00 87.94 297 LEU A C 1
ATOM 2443 O O . LEU A 1 297 ? -12.301 8.236 12.379 1.00 87.94 297 LEU A O 1
ATOM 2447 N N . TRP A 1 298 ? -12.622 9.534 10.581 1.00 89.00 298 TRP A N 1
ATOM 2448 C CA . TRP A 1 298 ? -12.242 10.757 11.270 1.00 89.00 298 TRP A CA 1
ATOM 2449 C C . TRP A 1 298 ? -13.307 11.211 12.273 1.00 89.00 298 TRP A C 1
ATOM 2451 O O . TRP A 1 298 ? -12.944 11.711 13.338 1.00 89.00 298 TRP A O 1
ATOM 2461 N N . ASP A 1 299 ? -14.593 10.948 12.033 1.00 90.44 299 ASP A N 1
ATOM 2462 C CA . ASP A 1 299 ? -15.642 11.105 13.046 1.00 90.44 299 ASP A CA 1
ATOM 2463 C C . ASP A 1 299 ? -15.391 10.196 14.260 1.00 90.44 299 ASP A C 1
ATOM 2465 O O . ASP A 1 299 ? -15.487 10.655 15.404 1.00 90.44 299 ASP A O 1
ATOM 2469 N N . ALA A 1 300 ? -15.001 8.936 14.039 1.00 88.44 300 ALA A N 1
ATOM 2470 C CA . ALA A 1 300 ? -14.615 8.026 15.114 1.00 88.44 300 ALA A CA 1
ATOM 2471 C C . ALA A 1 300 ? -13.362 8.524 15.860 1.00 88.44 300 ALA A C 1
ATOM 2473 O O . ALA A 1 300 ? -13.325 8.493 17.095 1.00 88.44 300 ALA A O 1
ATOM 2474 N N . ALA A 1 301 ? -12.364 9.053 15.140 1.00 87.06 301 ALA A N 1
ATOM 2475 C CA . ALA A 1 301 ? -11.150 9.631 15.724 1.00 87.06 301 ALA A CA 1
ATOM 2476 C C . ALA A 1 301 ? -11.450 10.849 16.608 1.00 87.06 301 ALA A C 1
ATOM 2478 O O . ALA A 1 301 ? -10.886 10.994 17.699 1.00 87.06 301 ALA A O 1
ATOM 2479 N N . TRP A 1 302 ? -12.354 11.720 16.163 1.00 88.38 302 TRP A N 1
ATOM 2480 C CA . TRP A 1 302 ? -12.792 12.889 16.919 1.00 88.38 302 TRP A CA 1
ATOM 2481 C C . TRP A 1 302 ? -13.657 12.521 18.116 1.00 88.38 302 TRP A C 1
ATOM 2483 O O . TRP A 1 302 ? -13.425 13.047 19.206 1.00 88.38 302 TRP A O 1
ATOM 2493 N N . ALA A 1 303 ? -14.599 11.589 17.955 1.00 87.06 303 ALA A N 1
ATOM 2494 C CA . ALA A 1 303 ? -15.400 11.076 19.059 1.00 87.06 303 ALA A CA 1
ATOM 2495 C C . ALA A 1 303 ? -14.509 10.452 20.140 1.00 87.06 303 ALA A C 1
ATOM 2497 O O . ALA A 1 303 ? -14.708 10.725 21.324 1.00 87.06 303 ALA A O 1
ATOM 2498 N N . MET A 1 304 ? -13.490 9.686 19.736 1.00 85.81 304 MET A N 1
ATOM 2499 C CA . MET A 1 304 ? -12.503 9.117 20.651 1.00 85.81 304 MET A CA 1
ATOM 2500 C C . MET A 1 304 ? -11.763 10.204 21.431 1.00 85.81 304 MET A C 1
ATOM 2502 O O . MET A 1 304 ? -11.706 10.155 22.661 1.00 85.81 304 MET A O 1
ATOM 2506 N N . ARG A 1 305 ? -11.244 11.217 20.729 1.00 83.81 305 ARG A N 1
ATOM 2507 C CA . ARG A 1 305 ? -10.493 12.315 21.345 1.00 83.81 305 ARG A CA 1
ATOM 2508 C C . ARG A 1 305 ? -11.347 13.149 22.302 1.00 83.81 305 ARG A C 1
ATOM 2510 O O . ARG A 1 305 ? -10.904 13.429 23.408 1.00 83.81 305 ARG A O 1
ATOM 2517 N N . GLN A 1 306 ? -12.559 13.529 21.897 1.00 86.44 306 GLN A N 1
ATOM 2518 C CA . GLN A 1 306 ? -13.450 14.376 22.700 1.00 86.44 306 GLN A CA 1
ATOM 2519 C C . GLN A 1 306 ? -13.998 13.658 23.933 1.00 86.44 306 GLN A C 1
ATOM 2521 O O . GLN A 1 306 ? -14.125 14.263 24.993 1.00 86.44 306 GLN A O 1
ATOM 2526 N N . ARG A 1 307 ? -14.354 12.374 23.792 1.00 85.38 307 ARG A N 1
ATOM 2527 C CA . ARG A 1 307 ? -14.958 11.587 24.878 1.00 85.38 307 ARG A CA 1
ATOM 2528 C C . ARG A 1 307 ? -13.918 10.932 25.780 1.00 85.38 307 ARG A C 1
ATOM 2530 O O . ARG A 1 307 ? -14.282 10.426 26.835 1.00 85.38 307 ARG A O 1
ATOM 2537 N N . GLY A 1 308 ? -12.651 10.892 25.361 1.00 82.75 308 GLY A N 1
ATOM 2538 C CA . GLY A 1 308 ? -11.608 10.145 26.060 1.00 82.75 308 GLY A CA 1
ATOM 2539 C C . GLY A 1 308 ? -11.856 8.632 26.054 1.00 82.75 308 GLY A C 1
ATOM 2540 O O . GLY A 1 308 ? -11.426 7.939 26.970 1.00 82.75 308 GLY A O 1
ATOM 2541 N N . GLN A 1 309 ? -12.559 8.110 25.044 1.00 81.62 309 GLN A N 1
ATOM 2542 C CA . GLN A 1 309 ? -12.963 6.702 24.953 1.00 81.62 309 GLN A CA 1
ATOM 2543 C C . GLN A 1 309 ? -12.500 6.104 23.626 1.00 81.62 309 GLN A C 1
ATOM 2545 O O . GLN A 1 309 ? -12.850 6.622 22.576 1.00 81.62 309 GLN A O 1
ATOM 2550 N N . ALA A 1 310 ? -11.775 4.984 23.648 1.00 77.38 310 ALA A N 1
ATOM 2551 C CA . ALA A 1 310 ? -11.303 4.320 22.424 1.00 77.38 310 ALA A CA 1
ATOM 2552 C C . ALA A 1 310 ? -12.419 3.608 21.629 1.00 77.38 310 ALA A C 1
ATOM 2554 O O . ALA A 1 310 ? -12.227 3.257 20.467 1.00 77.38 310 ALA A O 1
ATOM 2555 N N . GLU A 1 311 ? -13.583 3.389 22.244 1.00 85.06 311 GLU A N 1
ATOM 2556 C CA . GLU A 1 311 ? -14.654 2.542 21.710 1.00 85.06 311 GLU A CA 1
ATOM 2557 C C . GLU A 1 311 ? -15.188 2.954 20.324 1.00 85.06 311 GLU A C 1
ATOM 2559 O O . GLU A 1 311 ? -15.328 2.065 19.486 1.00 85.06 311 GLU A O 1
ATOM 2564 N N . PRO A 1 312 ? -15.399 4.248 19.996 1.00 86.75 312 PRO A N 1
ATOM 2565 C CA . PRO A 1 312 ? -15.791 4.649 18.642 1.00 86.75 312 PRO A CA 1
ATOM 2566 C C . PRO A 1 312 ? -14.788 4.201 17.570 1.00 86.75 312 PRO A C 1
ATOM 2568 O O . PRO A 1 312 ? -15.189 3.677 16.536 1.00 86.75 312 PRO A O 1
ATOM 2571 N N . MET A 1 313 ? -13.487 4.351 17.840 1.00 84.50 313 MET A N 1
ATOM 2572 C CA . MET A 1 313 ? -12.424 3.938 16.920 1.00 84.50 313 MET A CA 1
ATOM 2573 C C . MET A 1 313 ? -12.329 2.411 16.818 1.00 84.50 313 MET A C 1
ATOM 2575 O O . MET A 1 313 ? -12.171 1.875 15.728 1.00 84.50 313 MET A O 1
ATOM 2579 N N . ILE A 1 314 ? -12.465 1.694 17.939 1.00 77.44 314 ILE A N 1
ATOM 2580 C CA . ILE A 1 314 ? -12.462 0.221 17.958 1.00 77.44 314 ILE A CA 1
ATOM 2581 C C . ILE A 1 314 ? -13.645 -0.348 17.167 1.00 77.44 314 ILE A C 1
ATOM 2583 O O . ILE A 1 314 ? -13.472 -1.325 16.440 1.00 77.44 314 ILE A O 1
ATOM 2587 N N . ASN A 1 315 ? -14.832 0.245 17.300 1.00 83.44 315 ASN A N 1
ATOM 2588 C CA . ASN A 1 315 ? -16.015 -0.190 16.560 1.00 83.44 315 ASN A CA 1
ATOM 2589 C C . ASN A 1 315 ? -15.845 0.057 15.062 1.00 83.44 315 ASN A C 1
ATOM 2591 O O . ASN A 1 315 ? -16.035 -0.877 14.288 1.00 83.44 315 ASN A O 1
ATOM 2595 N N . TRP A 1 316 ? -15.376 1.249 14.675 1.00 88.00 316 TRP A N 1
ATOM 2596 C CA . TRP A 1 316 ? -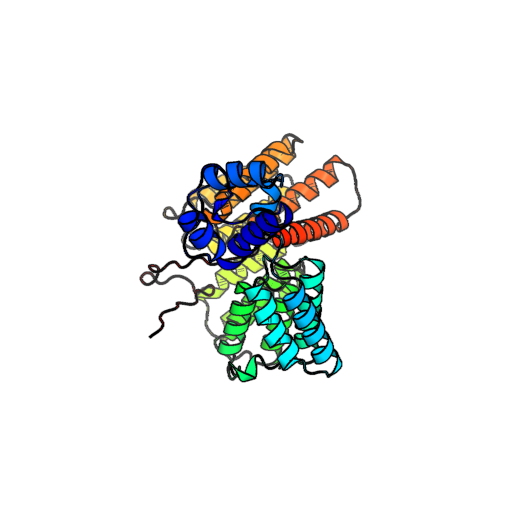15.053 1.544 13.278 1.00 88.00 316 TRP A CA 1
ATOM 2597 C C . TRP A 1 316 ? -14.034 0.544 12.716 1.00 88.00 316 TRP A C 1
ATOM 2599 O O . TRP A 1 316 ? -14.246 -0.026 11.655 1.00 88.00 316 TRP A O 1
ATOM 2609 N N . LEU A 1 317 ? -12.962 0.249 13.458 1.00 78.44 317 LEU A N 1
ATOM 2610 C CA . LEU A 1 317 ? -11.947 -0.728 13.054 1.00 78.44 317 LEU A CA 1
ATOM 2611 C C . LEU A 1 317 ? -12.509 -2.138 12.882 1.00 78.44 317 LEU A C 1
ATOM 2613 O O . LEU A 1 317 ? -12.121 -2.836 11.949 1.00 78.44 317 LEU A O 1
ATOM 2617 N N . ARG A 1 318 ? -13.397 -2.572 13.781 1.00 78.19 318 ARG A N 1
ATOM 2618 C CA . ARG A 1 318 ? -14.044 -3.884 13.689 1.00 78.19 318 ARG A CA 1
ATOM 2619 C C . ARG A 1 318 ? -14.885 -3.974 12.421 1.00 78.19 318 ARG A C 1
ATOM 2621 O O . ARG A 1 318 ? -14.697 -4.906 11.649 1.00 78.19 318 ARG A O 1
ATOM 2628 N N . GLU A 1 319 ? -15.740 -2.983 12.187 1.00 82.19 319 GLU A N 1
ATOM 2629 C CA . GLU A 1 319 ? -16.560 -2.898 10.975 1.00 82.19 319 GLU A CA 1
ATOM 2630 C C . GLU A 1 319 ? -15.684 -2.837 9.714 1.00 82.19 319 GLU A C 1
ATOM 2632 O O . GLU A 1 319 ? -15.945 -3.540 8.738 1.00 82.19 319 GLU A O 1
ATOM 2637 N N . TRP A 1 320 ? -14.589 -2.073 9.755 1.00 83.06 320 TRP A N 1
ATOM 2638 C CA . TRP A 1 320 ? -13.641 -1.941 8.650 1.00 83.06 320 TRP A CA 1
ATOM 2639 C C . TRP A 1 320 ? -12.917 -3.247 8.312 1.00 83.06 320 TRP A C 1
ATOM 2641 O O . TRP A 1 320 ? -12.719 -3.569 7.141 1.00 83.06 320 TRP A O 1
ATOM 2651 N N . VAL A 1 321 ? -12.524 -4.018 9.325 1.00 72.69 321 VAL A N 1
ATOM 2652 C CA . VAL A 1 321 ? -11.900 -5.335 9.140 1.00 72.69 321 VAL A CA 1
ATOM 2653 C C . VAL A 1 321 ? -12.920 -6.364 8.649 1.00 72.69 321 VAL A C 1
ATOM 2655 O O . VAL A 1 321 ? -12.574 -7.208 7.833 1.00 72.69 321 VAL A O 1
ATOM 2658 N N . GLU A 1 322 ? -14.169 -6.297 9.113 1.00 75.50 322 GLU A N 1
ATOM 2659 C CA . GLU A 1 322 ? -15.215 -7.256 8.738 1.00 75.50 322 GLU A CA 1
ATOM 2660 C C . GLU A 1 322 ? -15.797 -7.013 7.339 1.00 75.50 322 GLU A C 1
ATOM 2662 O O . GLU A 1 322 ? -16.164 -7.971 6.665 1.00 75.50 322 GLU A O 1
ATOM 2667 N N . GLN A 1 323 ? -15.923 -5.752 6.915 1.00 76.25 323 GLN A N 1
ATOM 2668 C CA . GLN A 1 323 ? -16.685 -5.376 5.713 1.00 76.25 323 GLN A CA 1
ATOM 2669 C C . GLN A 1 323 ? -15.888 -4.530 4.718 1.00 76.25 323 GLN A C 1
ATOM 2671 O O . GLN A 1 323 ? -16.208 -4.496 3.529 1.00 76.25 323 GLN A O 1
ATOM 2676 N N . GLY A 1 324 ? -14.863 -3.820 5.193 1.00 65.75 324 GLY A N 1
ATOM 2677 C CA . GLY A 1 324 ? -14.103 -2.883 4.372 1.00 65.75 324 GLY A CA 1
ATOM 2678 C C . GLY A 1 324 ? -13.254 -3.570 3.305 1.00 65.75 324 GLY A C 1
ATOM 2679 O O . GLY A 1 324 ? -12.982 -2.951 2.279 1.00 65.75 324 GLY A O 1
ATOM 2680 N N . GLU A 1 325 ? -12.845 -4.826 3.520 1.00 63.38 325 GLU A N 1
ATOM 2681 C CA . GLU A 1 325 ? -12.046 -5.579 2.545 1.00 63.38 325 GLU A CA 1
ATOM 2682 C C . GLU A 1 325 ? -12.849 -5.759 1.247 1.00 63.38 325 GLU A C 1
ATOM 2684 O O . GLU A 1 325 ? -12.416 -5.301 0.195 1.00 63.38 325 GLU A O 1
ATOM 2689 N N . ASP A 1 326 ? -14.076 -6.275 1.327 1.00 67.06 326 ASP A N 1
ATOM 2690 C CA . ASP A 1 326 ? -14.914 -6.522 0.147 1.00 67.06 326 ASP A CA 1
ATOM 2691 C C . ASP A 1 326 ? -15.417 -5.234 -0.531 1.00 67.06 326 ASP A C 1
ATOM 2693 O O . ASP A 1 326 ? -15.567 -5.188 -1.752 1.00 67.06 326 ASP A O 1
ATOM 2697 N N . GLN A 1 327 ? -15.691 -4.180 0.246 1.00 66.94 327 GLN A N 1
ATOM 2698 C CA . GLN A 1 327 ? -16.330 -2.958 -0.266 1.00 66.94 327 GLN A CA 1
ATOM 2699 C C . GLN A 1 327 ? -15.335 -1.896 -0.754 1.00 66.94 327 GLN A C 1
ATOM 2701 O O . GLN A 1 327 ? -15.660 -1.109 -1.642 1.00 66.94 327 GLN A O 1
ATOM 2706 N N . TRP A 1 328 ? -14.134 -1.852 -0.172 1.00 67.12 328 TRP A N 1
ATOM 2707 C CA . TRP A 1 328 ? -13.202 -0.721 -0.310 1.00 67.12 328 TRP A CA 1
ATOM 2708 C C . TRP A 1 328 ? -11.749 -1.120 -0.443 1.00 67.12 328 TRP A C 1
ATOM 2710 O O . TRP A 1 328 ? -10.830 -0.329 -0.234 1.00 67.12 328 TRP A O 1
ATOM 2720 N N . ALA A 1 329 ? -11.551 -2.353 -0.839 1.00 62.22 329 ALA A N 1
ATOM 2721 C CA . ALA A 1 329 ? -10.408 -2.845 -1.536 1.00 62.22 329 ALA A CA 1
ATOM 2722 C C . ALA A 1 329 ? -9.165 -1.959 -1.689 1.00 62.22 329 ALA A C 1
ATOM 2724 O O . ALA A 1 329 ? -8.202 -2.019 -0.921 1.00 62.22 329 ALA A O 1
ATOM 2725 N N . SER A 1 330 ? -9.205 -1.101 -2.700 1.00 56.50 330 SER A N 1
ATOM 2726 C CA . SER A 1 330 ? -8.113 -0.236 -3.126 1.00 56.50 330 SER A CA 1
ATOM 2727 C C . SER A 1 330 ? -7.643 0.759 -2.059 1.00 56.50 330 SER A C 1
ATOM 2729 O O . SER A 1 330 ? -6.513 1.237 -2.165 1.00 56.50 330 SER A O 1
ATOM 2731 N N . HIS A 1 331 ? -8.453 1.016 -1.028 1.00 64.44 331 HIS A N 1
ATOM 2732 C CA . HIS A 1 331 ? -8.209 1.994 0.038 1.00 64.44 331 HIS A CA 1
ATOM 2733 C C . HIS A 1 331 ? -8.151 1.356 1.441 1.00 64.44 331 HIS A C 1
ATOM 2735 O O . HIS A 1 331 ? -7.769 2.019 2.407 1.00 64.44 331 HIS A O 1
ATOM 2741 N N . TRP A 1 332 ? -8.446 0.054 1.564 1.00 66.62 332 TRP A N 1
ATOM 2742 C CA . TRP A 1 332 ? -8.524 -0.666 2.842 1.00 66.62 332 TRP A CA 1
ATOM 2743 C C . TRP A 1 332 ? -7.294 -0.495 3.732 1.00 66.62 332 TRP A C 1
ATOM 2745 O O . TRP A 1 332 ? -7.412 -0.102 4.895 1.00 66.62 332 TRP A O 1
ATOM 2755 N N . GLY A 1 333 ? -6.105 -0.722 3.168 1.00 63.81 333 GLY A N 1
ATOM 2756 C CA . GLY A 1 333 ? -4.851 -0.644 3.914 1.00 63.81 333 GLY A CA 1
ATOM 2757 C C . GLY A 1 333 ? -4.443 0.777 4.316 1.00 63.81 333 GLY A C 1
ATOM 2758 O O . GLY A 1 333 ? -3.672 0.933 5.264 1.00 63.81 333 GLY A O 1
ATOM 2759 N N . TRP A 1 334 ? -4.943 1.803 3.620 1.00 68.62 334 TRP A N 1
ATOM 2760 C CA . TRP A 1 334 ? -4.653 3.207 3.918 1.00 68.62 334 TRP A CA 1
ATOM 2761 C C . TRP A 1 334 ? -5.461 3.692 5.115 1.00 68.62 334 TRP A C 1
ATOM 2763 O O . TRP A 1 334 ? -4.877 4.149 6.095 1.00 68.62 334 TRP A O 1
ATOM 2773 N N . TYR A 1 335 ? -6.782 3.503 5.096 1.00 76.12 335 TYR A N 1
ATOM 2774 C CA . TYR A 1 335 ? -7.627 3.908 6.221 1.00 76.12 335 TYR A CA 1
ATOM 2775 C C . TYR A 1 335 ? -7.339 3.106 7.479 1.00 76.12 335 TYR A C 1
ATOM 2777 O O . TYR A 1 335 ? -7.337 3.661 8.574 1.00 76.12 335 TYR A O 1
ATOM 2785 N N . LEU A 1 336 ? -7.019 1.818 7.333 1.00 69.56 336 LEU A N 1
ATOM 2786 C CA . LEU A 1 336 ? -6.595 1.010 8.466 1.00 69.56 336 LEU A CA 1
ATOM 2787 C C . LEU A 1 336 ? -5.293 1.548 9.076 1.00 69.56 336 LEU A C 1
ATOM 2789 O O . LEU A 1 336 ? -5.186 1.640 10.297 1.00 69.56 336 LEU A O 1
ATOM 2793 N N . ARG A 1 337 ? -4.325 1.974 8.254 1.00 68.69 337 ARG A N 1
ATOM 2794 C CA . ARG A 1 337 ? -3.109 2.636 8.745 1.00 68.69 337 ARG A CA 1
ATOM 2795 C C . ARG A 1 337 ? -3.446 3.934 9.482 1.00 68.69 337 ARG A C 1
ATOM 2797 O O . ARG A 1 337 ? -2.985 4.102 10.607 1.00 68.69 337 ARG A O 1
ATOM 2804 N N . ASP A 1 338 ? -4.246 4.815 8.893 1.00 71.81 338 ASP A N 1
ATOM 2805 C CA . ASP A 1 338 ? -4.605 6.101 9.506 1.00 71.81 338 ASP A CA 1
ATOM 2806 C C . ASP A 1 338 ? -5.347 5.910 10.840 1.00 71.81 338 ASP A C 1
ATOM 2808 O O . ASP A 1 338 ? -4.996 6.535 11.844 1.00 71.81 338 ASP A O 1
ATOM 2812 N N . ALA A 1 339 ? -6.290 4.966 10.892 1.00 73.75 339 ALA A N 1
ATOM 2813 C CA . ALA A 1 339 ? -6.990 4.560 12.108 1.00 73.75 339 ALA A CA 1
ATOM 2814 C C . ALA A 1 339 ? -6.035 4.056 13.193 1.00 73.75 339 ALA A C 1
ATOM 2816 O O . ALA A 1 339 ? -6.134 4.452 14.358 1.00 73.75 339 ALA A O 1
ATOM 2817 N N . MET A 1 340 ? -5.072 3.214 12.809 1.00 67.75 340 MET A N 1
ATOM 2818 C CA . MET A 1 340 ? -4.049 2.699 13.716 1.00 67.75 340 MET A CA 1
ATOM 2819 C C . MET A 1 340 ? -3.158 3.815 14.268 1.00 67.75 340 MET A C 1
ATOM 2821 O O . MET A 1 340 ? -2.884 3.827 15.468 1.00 67.75 340 MET A O 1
ATOM 2825 N N . VAL A 1 341 ? -2.729 4.779 13.445 1.00 69.19 341 VAL A N 1
ATOM 2826 C CA . VAL A 1 341 ? -1.896 5.893 13.933 1.00 69.19 341 VAL A CA 1
ATOM 2827 C C . VAL A 1 341 ? -2.695 6.821 14.854 1.00 69.19 341 VAL A C 1
ATOM 2829 O O . VAL A 1 341 ? -2.178 7.242 15.896 1.00 69.19 341 VAL A O 1
ATOM 2832 N N . ALA A 1 342 ? -3.957 7.108 14.524 1.00 69.88 342 ALA A N 1
ATOM 2833 C CA . ALA A 1 342 ? -4.844 7.899 15.375 1.00 69.88 342 ALA A CA 1
ATOM 2834 C C . ALA A 1 342 ? -5.044 7.234 16.748 1.00 69.88 342 ALA A C 1
ATOM 2836 O O . ALA A 1 342 ? -4.903 7.891 17.784 1.00 69.88 342 ALA A O 1
ATOM 2837 N N . LEU A 1 343 ? -5.299 5.921 16.767 1.00 68.50 343 LEU A N 1
ATOM 2838 C CA . LEU A 1 343 ? -5.443 5.138 17.994 1.00 68.50 343 LEU A CA 1
ATOM 2839 C C . LEU A 1 343 ? -4.144 5.110 18.812 1.00 68.50 343 LEU A C 1
ATOM 2841 O O . LEU A 1 343 ? -4.177 5.360 20.016 1.00 68.50 343 LEU A O 1
ATOM 2845 N N . ALA A 1 344 ? -2.996 4.865 18.172 1.00 63.69 344 ALA A N 1
ATOM 2846 C CA . ALA A 1 344 ? -1.696 4.849 18.843 1.00 63.69 344 ALA A CA 1
ATOM 2847 C C . ALA A 1 344 ? -1.382 6.201 19.502 1.00 63.69 344 ALA A C 1
ATOM 2849 O O . ALA A 1 344 ? -0.956 6.254 20.656 1.00 63.69 344 ALA A O 1
ATOM 2850 N N . THR A 1 345 ? -1.663 7.300 18.799 1.00 68.00 345 THR A N 1
ATOM 2851 C CA . THR A 1 345 ? -1.429 8.657 19.306 1.00 68.00 345 THR A CA 1
ATOM 2852 C C . THR A 1 345 ? -2.355 8.977 20.480 1.00 68.00 345 THR A C 1
ATOM 2854 O O . THR A 1 345 ? -1.917 9.561 21.471 1.00 68.00 345 THR A O 1
ATOM 2857 N N . PHE A 1 346 ? -3.618 8.549 20.417 1.00 68.38 346 PHE A N 1
ATOM 2858 C CA . PHE A 1 346 ? -4.557 8.676 21.530 1.00 68.38 346 PHE A CA 1
ATOM 2859 C C . PHE A 1 346 ? -4.098 7.897 22.770 1.00 68.38 346 PHE A C 1
ATOM 2861 O O . PHE A 1 346 ? -4.073 8.458 23.864 1.00 68.38 346 PHE A O 1
ATOM 2868 N N . VAL A 1 347 ? -3.678 6.636 22.610 1.00 63.28 347 VAL A N 1
ATOM 2869 C CA . VAL A 1 347 ? -3.171 5.813 23.722 1.00 63.28 347 VAL A CA 1
ATOM 2870 C C . VAL A 1 347 ? -1.965 6.479 24.385 1.00 63.28 347 VAL A C 1
ATOM 2872 O O . VAL A 1 347 ? -1.934 6.590 25.610 1.00 63.28 347 VAL A O 1
ATOM 2875 N N . CYS A 1 348 ? -1.014 6.996 23.601 1.00 60.56 348 CYS A N 1
ATOM 2876 C CA . CYS A 1 348 ? 0.145 7.708 24.142 1.00 60.56 348 CYS A CA 1
ATOM 2877 C C . CYS A 1 348 ? -0.236 8.997 24.882 1.00 60.56 348 CYS A C 1
ATOM 2879 O O . CYS A 1 348 ? 0.307 9.260 25.957 1.00 60.56 348 CYS A O 1
ATOM 2881 N N . ALA A 1 349 ? -1.190 9.768 24.348 1.00 64.88 349 ALA A N 1
ATOM 2882 C CA . ALA A 1 349 ? -1.672 10.997 24.975 1.00 64.88 349 ALA A CA 1
ATOM 2883 C C . ALA A 1 349 ? -2.390 10.730 26.310 1.00 64.88 349 ALA A C 1
ATOM 2885 O O . ALA A 1 349 ? -2.167 11.447 27.283 1.00 64.88 349 ALA A O 1
ATOM 2886 N N . VAL A 1 350 ? -3.211 9.677 26.388 1.00 61.53 350 VAL A N 1
ATOM 2887 C CA . VAL A 1 350 ? -3.920 9.295 27.622 1.00 61.53 350 VAL A CA 1
ATOM 2888 C C . VAL A 1 350 ? -2.953 8.727 28.665 1.00 61.53 350 VAL A C 1
ATOM 2890 O O . VAL A 1 350 ? -3.047 9.068 29.845 1.00 61.53 350 VAL A O 1
ATOM 2893 N N . GLN A 1 351 ? -1.983 7.911 28.248 1.00 57.34 351 GLN A N 1
ATOM 2894 C CA . GLN A 1 351 ? -1.026 7.268 29.157 1.00 57.34 351 GLN A CA 1
ATOM 2895 C C . GLN A 1 351 ? 0.122 8.184 29.623 1.00 57.34 351 GLN A C 1
ATOM 2897 O O . GLN A 1 351 ? 0.980 7.727 30.374 1.00 57.34 351 GLN A O 1
ATOM 2902 N N . HIS A 1 352 ? 0.139 9.467 29.229 1.00 53.25 352 HIS A N 1
ATOM 2903 C CA . HIS A 1 352 ? 1.205 10.425 29.571 1.00 53.25 352 HIS A CA 1
ATOM 2904 C C . HIS A 1 352 ? 2.613 9.922 29.194 1.00 53.25 352 HIS A C 1
ATOM 2906 O O . HIS A 1 352 ? 3.613 10.285 29.816 1.00 53.25 352 HIS A O 1
ATOM 2912 N N . CYS A 1 353 ? 2.716 9.097 28.150 1.00 44.31 353 CYS A N 1
ATOM 2913 C CA . CYS A 1 353 ? 4.000 8.691 27.591 1.00 44.31 353 CYS A CA 1
ATOM 2914 C C . CYS A 1 353 ? 4.496 9.823 26.681 1.00 44.31 353 CYS A C 1
ATOM 2916 O O . CYS A 1 353 ? 4.312 9.776 25.468 1.00 44.31 353 CYS A O 1
ATOM 2918 N N . ALA A 1 354 ? 5.050 10.875 27.290 1.00 36.47 354 ALA A N 1
ATOM 2919 C CA . ALA A 1 354 ? 5.431 12.126 26.625 1.00 36.47 354 ALA A CA 1
ATOM 2920 C C . ALA A 1 354 ? 6.515 11.967 25.540 1.00 36.47 354 ALA A C 1
ATOM 2922 O O . ALA A 1 354 ? 6.631 12.824 24.670 1.00 36.47 354 ALA A O 1
ATOM 2923 N N . ASP A 1 355 ? 7.233 10.845 25.527 1.00 41.06 355 ASP A N 1
ATOM 2924 C CA . ASP A 1 355 ? 8.271 10.554 24.549 1.00 41.06 355 ASP A CA 1
ATOM 2925 C C . ASP A 1 355 ? 7.973 9.210 23.882 1.00 41.06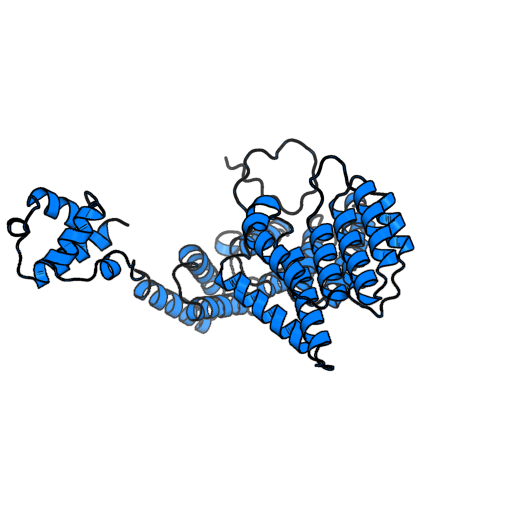 355 ASP A C 1
ATOM 2927 O O . ASP A 1 355 ? 8.209 8.177 24.506 1.00 41.06 355 ASP A O 1
ATOM 2931 N N . ASN A 1 356 ? 7.451 9.195 22.645 1.00 43.56 356 ASN A N 1
ATOM 2932 C CA . ASN A 1 356 ? 7.939 8.273 21.607 1.00 43.56 356 ASN A CA 1
ATOM 2933 C C . ASN A 1 356 ? 7.139 8.287 20.293 1.00 43.56 356 ASN A C 1
ATOM 2935 O O . ASN A 1 356 ? 6.128 7.610 20.146 1.00 43.56 356 ASN A O 1
ATOM 2939 N N . ILE A 1 357 ? 7.750 8.850 19.248 1.00 43.25 357 ILE A N 1
ATOM 2940 C CA . ILE A 1 357 ? 7.576 8.395 17.852 1.00 43.25 357 ILE A CA 1
ATOM 2941 C C . ILE A 1 357 ? 7.819 6.869 17.729 1.00 43.25 357 ILE A C 1
ATOM 2943 O O . ILE A 1 357 ? 7.301 6.213 16.825 1.00 43.25 357 ILE A O 1
ATOM 2947 N N . GLN A 1 358 ? 8.564 6.278 18.672 1.00 41.66 358 GLN A N 1
ATOM 2948 C CA . GLN A 1 358 ? 8.798 4.840 18.772 1.00 41.66 358 GLN A CA 1
ATOM 2949 C C . GLN A 1 358 ? 7.510 4.021 18.969 1.00 41.66 358 GLN A C 1
ATOM 2951 O O . GLN A 1 358 ? 7.436 2.935 18.417 1.00 41.66 358 GLN A O 1
ATOM 2956 N N . SER A 1 359 ? 6.468 4.520 19.649 1.00 46.84 359 SER A N 1
ATOM 2957 C CA . SER A 1 359 ? 5.217 3.763 19.828 1.00 46.84 359 SER A CA 1
ATOM 2958 C C . SER A 1 359 ? 4.426 3.674 18.524 1.00 46.84 359 SER A C 1
ATOM 2960 O O . SER A 1 359 ? 3.916 2.612 18.186 1.00 46.84 359 SER A O 1
ATOM 2962 N N . VAL A 1 360 ? 4.391 4.755 17.739 1.00 44.75 360 VAL A N 1
ATOM 2963 C CA . VAL A 1 360 ? 3.823 4.762 16.384 1.00 44.75 360 VAL A CA 1
ATOM 2964 C C . VAL A 1 360 ? 4.612 3.812 15.483 1.00 44.75 360 VAL A C 1
ATOM 2966 O O . VAL A 1 360 ? 4.016 3.058 14.716 1.00 44.75 360 VAL A O 1
ATOM 2969 N N . ARG A 1 361 ? 5.945 3.776 15.615 1.00 45.88 361 ARG A N 1
ATOM 2970 C CA . ARG A 1 361 ? 6.819 2.829 14.905 1.00 45.88 361 ARG A CA 1
ATOM 2971 C C . ARG A 1 361 ? 6.570 1.373 15.318 1.00 45.88 361 ARG A C 1
ATOM 2973 O O . ARG A 1 361 ? 6.471 0.519 14.441 1.00 45.88 361 ARG A O 1
ATOM 2980 N N . ASP A 1 362 ? 6.422 1.093 16.608 1.00 44.31 362 ASP A N 1
ATOM 2981 C CA . ASP A 1 362 ? 6.132 -0.238 17.152 1.00 44.31 362 ASP A CA 1
ATOM 2982 C C . ASP A 1 362 ? 4.720 -0.703 16.760 1.00 44.31 362 ASP A C 1
ATOM 2984 O O . ASP A 1 362 ? 4.519 -1.869 16.418 1.00 44.31 362 ASP A O 1
ATOM 2988 N N . TRP A 1 363 ? 3.759 0.219 16.674 1.00 51.38 363 TRP A N 1
ATOM 2989 C CA . TRP A 1 363 ? 2.427 -0.041 16.126 1.00 51.38 363 TRP A CA 1
ATOM 2990 C C . TRP A 1 363 ? 2.441 -0.264 14.612 1.00 51.38 363 TRP A C 1
ATOM 2992 O O . TRP A 1 363 ? 1.764 -1.167 14.131 1.00 51.38 363 TRP A O 1
ATOM 3002 N N . CYS A 1 364 ? 3.254 0.471 13.849 1.00 46.88 364 CYS A N 1
ATOM 3003 C CA . CYS A 1 364 ? 3.471 0.195 12.424 1.00 46.88 364 CYS A CA 1
ATOM 3004 C C . CYS A 1 364 ? 4.104 -1.190 12.209 1.00 46.88 364 CYS A C 1
ATOM 3006 O O . CYS A 1 364 ? 3.774 -1.881 11.243 1.00 46.88 364 CYS A O 1
ATOM 3008 N N . LEU A 1 365 ? 4.996 -1.616 13.111 1.00 45.47 365 LEU A N 1
ATOM 3009 C CA . LEU A 1 365 ? 5.574 -2.962 13.117 1.00 45.47 365 LEU A CA 1
ATOM 3010 C C . LEU A 1 365 ? 4.529 -4.029 13.474 1.00 45.47 365 LEU A C 1
ATOM 3012 O O . LEU A 1 365 ? 4.473 -5.059 12.804 1.00 45.47 365 LEU A O 1
ATOM 3016 N N . TRP A 1 366 ? 3.664 -3.772 14.461 1.00 51.53 366 TRP A N 1
ATOM 3017 C CA . TRP A 1 366 ? 2.538 -4.650 14.787 1.00 51.53 366 TRP A CA 1
ATOM 3018 C C . TRP A 1 366 ? 1.545 -4.761 13.625 1.00 51.53 366 TRP A C 1
ATOM 3020 O O . TRP A 1 366 ? 1.143 -5.864 13.275 1.00 51.53 366 TRP A O 1
ATOM 3030 N N . TYR A 1 367 ? 1.205 -3.648 12.973 1.00 48.34 367 TYR A N 1
ATOM 3031 C CA . TYR A 1 367 ? 0.315 -3.628 11.814 1.00 48.34 367 TYR A CA 1
ATOM 3032 C C . TYR A 1 367 ? 0.897 -4.420 10.642 1.00 48.34 367 TYR A C 1
ATOM 3034 O O . TYR A 1 367 ? 0.195 -5.243 10.057 1.00 48.34 367 TYR A O 1
ATOM 3042 N N . ARG A 1 368 ? 2.199 -4.264 10.350 1.00 45.94 368 ARG A N 1
ATOM 3043 C CA . ARG A 1 368 ? 2.889 -5.141 9.387 1.00 45.94 368 ARG A CA 1
ATOM 3044 C C . ARG A 1 368 ? 2.755 -6.605 9.779 1.00 45.94 368 ARG A C 1
ATOM 3046 O O . ARG A 1 368 ? 2.416 -7.413 8.925 1.00 45.94 368 ARG A O 1
ATOM 3053 N N . HIS A 1 369 ? 2.971 -6.935 11.050 1.00 43.19 369 HIS A N 1
ATOM 3054 C CA . HIS A 1 369 ? 2.850 -8.306 11.540 1.00 43.19 369 HIS A CA 1
ATOM 3055 C C . HIS A 1 369 ? 1.422 -8.859 11.401 1.00 43.19 369 HIS A C 1
ATOM 3057 O O . HIS A 1 369 ? 1.246 -9.993 10.963 1.00 43.19 369 HIS A O 1
ATOM 3063 N N . TYR A 1 370 ? 0.402 -8.067 11.736 1.00 45.72 370 TYR A N 1
ATOM 3064 C CA . TYR A 1 370 ? -1.010 -8.422 11.592 1.00 45.72 370 TYR A CA 1
ATOM 3065 C C . TYR A 1 370 ? -1.383 -8.635 10.120 1.00 45.72 370 TYR A C 1
ATOM 3067 O O . TYR A 1 370 ? -1.873 -9.704 9.754 1.00 45.72 370 TYR A O 1
ATOM 3075 N N . ALA A 1 371 ? -1.065 -7.669 9.259 1.00 44.69 371 ALA A N 1
ATOM 3076 C CA . ALA A 1 371 ? -1.371 -7.733 7.835 1.00 44.69 371 ALA A CA 1
ATOM 3077 C C . ALA A 1 371 ? -0.655 -8.913 7.142 1.00 44.69 371 ALA A C 1
ATOM 3079 O O . ALA A 1 371 ? -1.257 -9.601 6.320 1.00 44.69 371 ALA A O 1
ATOM 3080 N N . GLN A 1 372 ? 0.585 -9.224 7.544 1.00 44.97 372 GLN A N 1
ATOM 3081 C CA . GLN A 1 372 ? 1.329 -10.410 7.096 1.00 44.97 372 GLN A CA 1
ATOM 3082 C C . GLN A 1 372 ? 0.732 -11.728 7.612 1.00 44.97 372 GLN A C 1
ATOM 3084 O O . GLN A 1 372 ? 0.646 -12.706 6.872 1.00 44.97 372 GLN A O 1
ATOM 3089 N N . ARG A 1 373 ? 0.323 -11.787 8.885 1.00 39.91 373 ARG A N 1
ATOM 3090 C CA . ARG A 1 373 ? -0.187 -13.013 9.522 1.00 39.91 373 ARG A CA 1
ATOM 3091 C C . ARG A 1 373 ? -1.539 -13.449 8.968 1.00 39.91 373 ARG A C 1
ATOM 3093 O O . ARG A 1 373 ? -1.836 -14.642 8.964 1.00 39.91 373 ARG A O 1
ATOM 3100 N N . HIS A 1 374 ? -2.342 -12.491 8.535 1.00 40.75 374 HIS A N 1
ATOM 3101 C CA . HIS A 1 374 ? -3.694 -12.742 8.067 1.00 40.75 374 HIS A CA 1
ATOM 3102 C C . HIS A 1 374 ? -3.832 -12.688 6.534 1.00 40.75 374 HIS A C 1
ATOM 3104 O O . HIS A 1 374 ? -4.921 -12.917 6.023 1.00 40.75 374 HIS A O 1
ATOM 3110 N N . GLY A 1 375 ? -2.731 -12.482 5.794 1.00 38.03 375 GLY A N 1
ATOM 3111 C CA . GLY A 1 375 ? -2.755 -12.434 4.325 1.00 38.03 375 GLY A CA 1
ATOM 3112 C C . GLY A 1 375 ? -3.556 -11.248 3.780 1.00 38.03 375 GLY A C 1
ATOM 3113 O O . GLY A 1 375 ? -4.151 -11.356 2.717 1.00 38.03 375 GLY A O 1
ATOM 3114 N N . HIS A 1 376 ? -3.604 -10.144 4.534 1.00 39.59 376 HIS A N 1
ATOM 3115 C CA . HIS A 1 376 ? -4.399 -8.949 4.225 1.00 39.59 376 HIS A CA 1
ATOM 3116 C C . HIS A 1 376 ? -3.562 -7.836 3.570 1.00 39.59 376 HIS A C 1
ATOM 3118 O O . HIS A 1 376 ? -3.909 -6.659 3.639 1.00 39.59 376 HIS A O 1
ATOM 3124 N N . ILE A 1 377 ? -2.440 -8.176 2.926 1.00 35.28 377 ILE A N 1
ATOM 3125 C CA . ILE A 1 377 ? -1.762 -7.263 1.990 1.00 35.28 377 ILE A CA 1
ATOM 3126 C C . ILE A 1 377 ? -1.978 -7.791 0.568 1.00 35.28 377 ILE A C 1
ATOM 3128 O O . ILE A 1 377 ? -1.024 -8.008 -0.172 1.00 35.28 377 ILE A O 1
ATOM 3132 N N . GLY A 1 378 ? -3.242 -7.997 0.193 1.00 29.48 378 GLY A N 1
ATOM 3133 C CA . GLY A 1 378 ? -3.629 -8.571 -1.091 1.00 29.48 378 GLY A CA 1
ATOM 3134 C C . GLY A 1 378 ? -4.793 -7.820 -1.739 1.00 29.48 378 GLY A C 1
ATOM 3135 O O . GLY A 1 378 ? -5.869 -7.724 -1.173 1.00 29.48 378 GLY A O 1
ATOM 3136 N N . TRP A 1 379 ? -4.570 -7.319 -2.955 1.00 35.16 379 TRP A N 1
ATOM 3137 C CA . TRP A 1 379 ? -5.592 -7.125 -3.998 1.00 35.16 379 TRP A CA 1
ATOM 3138 C C . TRP A 1 379 ? -5.047 -7.846 -5.238 1.00 35.16 379 TRP A C 1
ATOM 3140 O O . TRP A 1 379 ? -3.851 -7.736 -5.512 1.00 35.16 379 TRP A O 1
ATOM 3150 N N . VAL A 1 380 ? -5.797 -8.672 -5.981 1.00 26.62 380 VAL A N 1
ATOM 3151 C CA . VAL A 1 380 ? -7.102 -8.422 -6.625 1.00 26.62 380 VAL A CA 1
ATOM 3152 C C . VAL A 1 380 ? -7.906 -9.730 -6.814 1.00 26.62 380 VAL A C 1
ATOM 3154 O O . VAL A 1 380 ? -7.335 -10.770 -7.154 1.00 26.62 380 VAL A O 1
ATOM 3157 N N . GLN A 1 381 ? -9.237 -9.650 -6.692 1.00 28.14 381 GLN A N 1
ATOM 3158 C CA . GLN A 1 381 ? -10.218 -10.617 -7.212 1.00 28.14 381 GLN A CA 1
ATOM 3159 C C . GLN A 1 381 ? -10.570 -10.267 -8.676 1.00 28.14 381 GLN A C 1
ATOM 3161 O O . GLN A 1 381 ? -10.752 -9.097 -8.997 1.00 28.14 381 GLN A O 1
ATOM 3166 N N . ARG A 1 382 ? -10.658 -11.262 -9.576 1.00 24.86 382 ARG A N 1
ATOM 3167 C CA . ARG A 1 382 ? -11.060 -11.077 -10.990 1.00 24.86 382 ARG A CA 1
ATOM 3168 C C . ARG A 1 382 ? -12.403 -10.336 -11.089 1.00 24.86 382 ARG A C 1
ATOM 3170 O O . ARG A 1 382 ? -13.420 -10.913 -10.716 1.00 24.86 382 ARG A O 1
ATOM 3177 N N . VAL A 1 383 ? -12.416 -9.138 -11.673 1.00 31.11 383 VAL A N 1
ATOM 3178 C CA . VAL A 1 383 ? -13.636 -8.480 -12.167 1.00 31.11 383 VAL A CA 1
ATOM 3179 C C . VAL A 1 383 ? -13.550 -8.471 -13.689 1.00 31.11 383 VAL A C 1
ATOM 3181 O O . VAL A 1 383 ? -12.638 -7.879 -14.252 1.00 31.11 383 VAL A O 1
ATOM 3184 N N . ALA A 1 384 ? -14.455 -9.192 -14.346 1.00 27.64 384 ALA A N 1
ATOM 3185 C CA . ALA A 1 384 ? -14.447 -9.400 -15.793 1.00 27.64 384 ALA A CA 1
ATOM 3186 C C . ALA A 1 384 ? -15.240 -8.337 -16.584 1.00 27.64 384 ALA A C 1
ATOM 3188 O O . ALA A 1 384 ? -15.427 -8.519 -17.777 1.00 27.64 384 ALA A O 1
ATOM 3189 N N . ASP A 1 385 ? -15.691 -7.236 -15.967 1.00 29.17 385 ASP A N 1
ATOM 3190 C CA . ASP A 1 385 ? -16.697 -6.348 -16.586 1.00 29.17 385 ASP A CA 1
ATOM 3191 C C . ASP A 1 385 ? -16.366 -4.833 -16.571 1.00 29.17 385 ASP A C 1
ATOM 3193 O O . ASP A 1 385 ? -17.256 -4.008 -16.769 1.00 29.17 385 ASP A O 1
ATOM 3197 N N . ALA A 1 386 ? -15.107 -4.416 -16.381 1.00 32.50 386 ALA A N 1
ATOM 3198 C CA . ALA A 1 386 ? -14.746 -2.987 -16.259 1.00 32.50 386 ALA A CA 1
ATOM 3199 C C . ALA A 1 386 ? -14.316 -2.275 -17.570 1.00 32.50 386 ALA A C 1
ATOM 3201 O O . ALA A 1 386 ? -13.797 -1.163 -17.530 1.00 32.50 386 ALA A O 1
ATOM 3202 N N . GLU A 1 387 ? -14.540 -2.852 -18.754 1.00 30.55 387 GLU A N 1
ATOM 3203 C CA . GLU A 1 387 ? -13.971 -2.330 -20.015 1.00 30.55 387 GLU A CA 1
ATOM 3204 C C . GLU A 1 387 ? -14.737 -1.183 -20.717 1.00 30.55 387 GLU A C 1
ATOM 3206 O O . GLU A 1 387 ? -14.581 -1.003 -21.925 1.00 30.55 387 GLU A O 1
ATOM 3211 N N . ARG A 1 388 ? -15.579 -0.373 -20.051 1.00 31.61 388 ARG A N 1
ATOM 3212 C CA . ARG A 1 388 ? -16.407 0.606 -20.807 1.00 31.61 388 ARG A CA 1
ATOM 3213 C C . ARG A 1 388 ? -16.392 2.077 -20.447 1.00 31.61 388 ARG A C 1
ATOM 3215 O O . ARG A 1 388 ? -16.967 2.845 -21.213 1.00 31.61 388 ARG A O 1
ATOM 3222 N N . GLU A 1 389 ? -15.696 2.535 -19.420 1.00 31.48 389 GLU A N 1
ATOM 3223 C CA . GLU A 1 389 ? -15.705 3.970 -19.114 1.00 31.48 389 GLU A CA 1
ATOM 3224 C C . GLU A 1 389 ? -14.294 4.429 -18.770 1.00 31.48 389 GLU A C 1
ATOM 3226 O O . GLU A 1 389 ? -13.663 3.857 -17.892 1.00 31.48 389 GLU A O 1
ATOM 3231 N N . GLY A 1 390 ? -13.772 5.410 -19.517 1.00 30.56 390 GLY A N 1
ATOM 3232 C CA . GLY A 1 390 ? -12.380 5.871 -19.480 1.00 30.56 390 GLY A CA 1
ATOM 3233 C C . GLY A 1 390 ? -11.908 6.355 -18.107 1.00 30.56 390 GLY A C 1
ATOM 3234 O O . GLY A 1 390 ? -11.801 7.558 -17.871 1.00 30.56 390 GLY A O 1
ATOM 3235 N N . MET A 1 391 ? -11.590 5.409 -17.225 1.00 26.02 391 MET A N 1
ATOM 3236 C CA . MET A 1 391 ? -11.123 5.633 -15.867 1.00 26.02 391 MET A CA 1
ATOM 3237 C C . MET A 1 391 ? -9.609 5.432 -15.746 1.00 26.02 391 MET A C 1
ATOM 3239 O O . MET A 1 391 ? -8.955 4.656 -16.438 1.00 26.02 391 MET A O 1
ATOM 3243 N N . SER A 1 392 ? -9.058 6.238 -14.851 1.00 31.44 392 SER A N 1
ATOM 3244 C CA . SER A 1 392 ? -7.659 6.405 -14.486 1.00 31.44 392 SER A CA 1
ATOM 3245 C C . SER A 1 392 ? -6.930 5.076 -14.194 1.00 31.44 392 SER A C 1
ATOM 3247 O O . SER A 1 392 ? -7.157 4.437 -13.175 1.00 31.44 392 SER A O 1
ATOM 3249 N N . TYR A 1 393 ? -5.986 4.681 -15.062 1.00 32.97 393 TYR A N 1
ATOM 3250 C CA . TYR A 1 393 ? -5.140 3.491 -14.865 1.00 32.97 393 TYR A CA 1
ATOM 3251 C C . TYR A 1 393 ? -4.217 3.594 -13.634 1.00 32.97 393 TYR A C 1
ATOM 3253 O O . TYR A 1 393 ? -3.078 4.060 -13.732 1.00 32.97 393 TYR A O 1
ATOM 3261 N N . ARG A 1 394 ? -4.661 3.076 -12.487 1.00 32.94 394 ARG A N 1
ATOM 3262 C CA . ARG A 1 394 ? -3.796 2.681 -11.363 1.00 32.94 394 ARG A CA 1
ATOM 3263 C C . ARG A 1 394 ? -3.594 1.161 -11.408 1.00 32.94 394 ARG A C 1
ATOM 3265 O O . ARG A 1 394 ? -4.155 0.442 -10.603 1.00 32.94 394 ARG A O 1
ATOM 3272 N N . LEU A 1 395 ? -2.812 0.699 -12.394 1.00 28.38 395 LEU A N 1
ATOM 3273 C CA . LEU A 1 395 ? -2.504 -0.716 -12.694 1.00 28.38 395 LEU A CA 1
ATOM 3274 C C . LEU A 1 395 ? -3.696 -1.675 -12.507 1.00 28.38 395 LEU A C 1
ATOM 3276 O O . LEU A 1 395 ? -3.692 -2.527 -11.623 1.00 28.38 395 LEU A O 1
ATOM 3280 N N . GLU A 1 396 ? -4.664 -1.591 -13.414 1.00 27.97 396 GLU A N 1
ATOM 3281 C CA . GLU A 1 396 ? -5.450 -2.765 -13.779 1.00 27.97 396 GLU A CA 1
ATOM 3282 C C . GLU A 1 396 ? -4.671 -3.510 -14.866 1.00 27.97 396 GLU A C 1
ATOM 3284 O O . GLU A 1 396 ? -4.436 -2.990 -15.958 1.00 27.97 396 GLU A O 1
ATOM 3289 N N . VAL A 1 397 ? -4.188 -4.710 -14.544 1.00 29.69 397 VAL A N 1
ATOM 3290 C CA . VAL A 1 397 ? -3.755 -5.662 -15.567 1.00 29.69 397 VAL A CA 1
ATOM 3291 C C . VAL A 1 397 ? -5.041 -6.266 -16.124 1.00 29.69 397 VAL A C 1
ATOM 3293 O O . VAL A 1 397 ? -5.607 -7.163 -15.502 1.00 29.69 397 VAL A O 1
ATOM 3296 N N . SER A 1 398 ? -5.519 -5.753 -17.262 1.00 28.88 398 SER A N 1
ATOM 3297 C CA . SER A 1 398 ? -6.503 -6.478 -18.071 1.00 28.88 398 SER A CA 1
ATOM 3298 C C . SER A 1 398 ? -5.863 -7.805 -18.482 1.00 28.88 398 SER A C 1
ATOM 3300 O O . SER A 1 398 ? -4.774 -7.839 -19.062 1.00 28.88 398 SER A O 1
ATOM 3302 N N . SER A 1 399 ? -6.497 -8.905 -18.084 1.00 32.34 399 SER A N 1
ATOM 3303 C CA . SER A 1 399 ? -6.124 -10.255 -18.483 1.00 32.34 399 SER A CA 1
ATOM 3304 C C . SER A 1 399 ? -7.000 -10.709 -19.644 1.00 32.34 399 SER A C 1
ATOM 3306 O O . SER A 1 399 ? -7.719 -11.699 -19.511 1.00 32.34 399 SER A O 1
ATOM 3308 N N . ASP A 1 400 ? -6.925 -10.014 -20.771 1.00 25.48 400 ASP A N 1
ATOM 3309 C CA . ASP A 1 400 ? -7.429 -10.552 -22.028 1.00 25.48 400 ASP A CA 1
ATOM 3310 C C . ASP A 1 400 ? -6.327 -11.389 -22.675 1.00 25.48 400 ASP A C 1
ATOM 3312 O O . ASP A 1 400 ? -5.447 -10.908 -23.390 1.00 25.48 400 ASP A O 1
ATOM 3316 N N . PHE A 1 401 ? -6.353 -12.679 -22.339 1.00 31.23 401 PHE A N 1
ATOM 3317 C CA . PHE A 1 401 ? -5.578 -13.713 -23.009 1.00 31.23 401 PHE A CA 1
ATOM 3318 C C . PHE A 1 401 ? -6.390 -14.297 -24.168 1.00 31.23 401 PHE A C 1
ATOM 3320 O O . PHE A 1 401 ? -7.443 -14.902 -23.951 1.00 31.23 401 PHE A O 1
ATOM 3327 N N . GLY A 1 402 ? -5.838 -14.161 -25.375 1.00 27.69 402 GLY A N 1
ATOM 3328 C CA . GLY A 1 402 ? -5.895 -15.197 -26.408 1.00 27.69 402 GLY A CA 1
ATOM 3329 C C . GLY A 1 402 ? -4.717 -16.153 -26.267 1.00 27.69 402 GLY A C 1
ATOM 3330 O O . GLY A 1 402 ? -3.644 -15.689 -25.813 1.00 27.69 402 GLY A O 1
#

InterPro domains:
  IPR001387 Cro/C1-type, helix-turn-helix domain [PS50943] (9-60)
  IPR001387 Cro/C1-type, helix-turn-helix domain [SM00530] (8-60)
  IPR001387 Cro/C1-type, helix-turn-helix domain [cd00093] (6-60)
  IPR010982 Lambda repressor-like, DNA-binding domain superfamily [G3DSA:1.10.260.40] (1-83)
  IPR010982 Lambda repressor-like, DNA-binding domain superfamily [SSF47413] (3-63)

Radius of gyration: 26.82 Å; chains: 1; bounding box: 50×84×56 Å

Organism: Sulfobacillus thermosulfidooxidans (NCBI:txid28034)